Protein AF-0000000082426193 (afdb_homodimer)

Secondary structure (DSSP, 8-state):
--SSS-SSTTS-HHHHS-HHHHHHHHHHHHHHHHHHHT----S--TTTTTTTTSTT--HHHHHHHHHHHHHHHHHTTSEEEEEEETTEEEEEEEEEEEEEEEEETTEEE-GGGGGTS--EEEEEEEEEEEEEEEESSSS-EEEEEHHHHHHHHHHHH-HHHHHHHHHHHHHHHHHS---TTHHHHHHHHHHTT----HHHHHHHTHHHHHHHHHHHH---/--SSS-SSTTS-HHHHS-HHHHHHHHHHHHHHHHHHHT----S--TTTTTHHHHTT--HHHHHHHHHHHHHHHHHTTSEEEEEEETTEEEEEEEEEEEEEEEEETTEEE-GGGGGTS--EEEEEEEEEEEEEEEESSSS-EEEEEHHHHHHHHHHHH-HHHHHHHHHHHHHHHHHS---TTHHHHHHHHHHTT----HHHHHHHTHHHHHHHHHHHH---

Radius of gyration: 24.29 Å; Cα contacts (8 Å, |Δi|>4): 735; chains: 2; bounding box: 47×73×51 Å

pLDDT: mean 84.93, std 9.36, range [45.66, 97.0]

Sequence (440 aa):
MDFKSPPTSDGCPIREMDTLHLILFMLYRRVITCNSFNLSCIDLPLMATTPFLARNCEREDVYRLLRRLRRLSTKLGGEVEIFSHGGITASLRFSFERGSIYVHNGVIVNRSDCSRVDCELVNNVNLAFMYLVIKLSERNEASLNVPDALVWLAKMVGVEGVVGLLSFVHDYVERGEFNDNVRLLVGLISRWGVPITVESLSNALLPARRSLNALRQISYMDFKSPPTSDGCPIREMDTLHLILFMLYRRVITCNSFNLSCIDLPLMATTPFLARNCEREDVYRLLRRLRRLSTKLGGEVEIFSHGGITASLRFSFERGSIYVHNGVIVNRSDCSRVDCELVNNVNLAFMYLVIKLSERNEASLNVPDALVWLAKMVGVEGVVGLLSFVHDYVERGEFNDNVRLLVGLISRWGVPITVESLSNALLPARRSLNALRQISY

Solvent-accessible surface area (backbone atoms only — not comparable to full-atom values): 23312 Å² total; per-residue (Å²): 136,67,41,90,47,62,95,45,94,80,42,24,36,74,77,72,38,39,43,42,44,38,51,50,26,45,47,51,43,36,43,52,49,28,62,74,67,70,46,83,62,50,77,57,44,59,65,25,62,23,39,74,50,40,47,66,42,53,73,66,50,54,51,48,48,54,50,49,50,50,49,49,31,60,73,52,64,43,52,39,48,38,33,46,54,95,72,24,35,30,25,40,32,65,47,76,48,75,39,71,48,34,33,37,97,63,23,48,46,39,76,77,53,42,81,76,42,78,60,45,82,46,71,80,36,86,41,46,38,46,29,38,36,36,32,64,43,94,50,24,37,33,38,30,32,43,64,37,52,47,44,54,44,22,73,74,59,31,61,67,46,46,52,35,46,54,47,31,54,50,38,32,70,75,71,68,40,83,50,84,41,51,58,57,54,40,49,55,47,36,72,72,69,45,91,64,49,79,75,54,42,59,62,19,33,50,54,21,54,60,50,51,50,49,34,45,65,55,54,138,136,66,40,89,47,61,94,44,93,79,47,24,36,74,79,72,38,38,43,44,43,38,50,49,26,41,46,50,42,35,45,52,49,27,61,74,67,70,44,82,60,50,78,57,44,60,66,25,58,29,33,77,47,36,74,49,38,54,73,66,48,54,53,50,48,53,52,50,51,50,51,49,31,58,74,53,65,44,54,38,49,38,34,47,55,96,70,25,35,29,25,42,32,66,45,76,48,74,39,70,46,33,34,38,97,66,22,46,45,40,75,78,52,41,82,77,43,77,59,44,81,46,72,78,37,86,41,46,39,43,29,40,35,35,32,64,45,93,53,24,37,32,38,31,32,42,65,36,52,47,45,54,43,21,74,74,61,31,61,66,47,45,52,36,47,54,46,31,52,50,38,31,68,75,70,68,40,82,50,84,40,48,57,57,53,42,48,55,48,35,72,73,69,43,90,64,47,78,75,54,43,59,64,20,33,50,53,22,54,61,51,51,48,50,33,47,64,56,53,137

Organism: NCBI:txid62609

Foldseek 3Di:
DALCDFPDPQDQNLQRAFQLSPLLNLLLLLLVVCVVVVALSPPAFSCQQPVVNCRNNDPVSVVVSVVLVVVLCVVCVQWQWFFDDPQKTKTKGKDKDFFKFKDDPRGTHDPVCCVVGPIDIDGGDIGMFMWIWMDPHPVDIDIGGVSSVLNVVCVVPNSVLSNLVSVQLVCCQVPVDGDPSLVVVCVVCVVVPDDDDSVVRSVRRVSNNVSSNSSRPSHD/DALCDFPDPLAQNLQRAFQLSPLLNLLLQLLVVCVVVVALSPPAFSCQAPLVNPVNPDPVSVVVSVVLVVVLCVVCVQWQWFFDDPQKTKTKGKDKDFFKFKDDPSGTHDPVCCVVGPIDIDGGDIGMFMWIWIDPHPVDIDIGGPSSVLNVVCVVPNSVLSNLVSVQLVCCQVPVDGDPSLVVVCVVCVVVPDDDDSVVRSVRRVSNNVSSNSSRPSHD

Structure (mmCIF, N/CA/C/O backbone):
data_AF-0000000082426193-model_v1
#
loop_
_entity.id
_entity.type
_entity.pdbx_description
1 polymer 'Uncharacterized protein'
#
loop_
_atom_site.group_PDB
_atom_site.id
_atom_site.type_symbol
_atom_site.label_atom_id
_atom_site.label_alt_id
_atom_site.label_comp_id
_atom_site.label_asym_id
_atom_site.label_entity_id
_atom_site.label_seq_id
_atom_site.pdbx_PDB_ins_code
_atom_site.Cartn_x
_atom_site.Cartn_y
_atom_site.Cartn_z
_atom_site.occupancy
_atom_site.B_iso_or_equiv
_atom_site.auth_seq_id
_atom_site.auth_comp_id
_atom_site.auth_asym_id
_atom_site.auth_atom_id
_atom_site.pdbx_PDB_model_num
ATOM 1 N N . MET A 1 1 ? 11.789 -23.562 -19.75 1 83.38 1 MET A N 1
ATOM 2 C CA . MET A 1 1 ? 10.5 -24.203 -19.547 1 83.38 1 MET A CA 1
ATOM 3 C C . MET A 1 1 ? 9.352 -23.219 -19.703 1 83.38 1 MET A C 1
ATOM 5 O O . MET A 1 1 ? 9.5 -22.031 -19.391 1 83.38 1 MET A O 1
ATOM 9 N N . ASP A 1 2 ? 8.219 -23.734 -20.312 1 86.5 2 ASP A N 1
ATOM 10 C CA . ASP A 1 2 ? 7.027 -22.906 -20.484 1 86.5 2 ASP A CA 1
ATOM 11 C C . ASP A 1 2 ? 6.152 -22.922 -19.234 1 86.5 2 ASP A C 1
ATOM 13 O O . ASP A 1 2 ? 5.797 -24 -18.734 1 86.5 2 ASP A O 1
ATOM 17 N N . PHE A 1 3 ? 5.84 -21.766 -18.703 1 87.75 3 PHE A N 1
ATOM 18 C CA . PHE A 1 3 ? 5.059 -21.734 -17.469 1 87.75 3 PHE A CA 1
ATOM 19 C C . PHE A 1 3 ? 3.566 -21.797 -17.781 1 87.75 3 PHE A C 1
ATOM 21 O O . PHE A 1 3 ? 2.752 -22.016 -16.891 1 87.75 3 PHE A O 1
ATOM 28 N N . LYS A 1 4 ? 3.115 -21.688 -18.969 1 87.44 4 LYS A N 1
ATOM 29 C CA . LYS A 1 4 ? 1.701 -21.656 -19.328 1 87.44 4 LYS A CA 1
ATOM 30 C C . LYS A 1 4 ? 1.123 -23.062 -19.438 1 87.44 4 LYS A C 1
ATOM 32 O O . LYS A 1 4 ? -0.097 -23.234 -19.422 1 87.44 4 LYS A O 1
ATOM 37 N N . SER A 1 5 ? 2.012 -23.906 -19.609 1 83.12 5 SER A N 1
ATOM 38 C CA . SER A 1 5 ? 1.555 -25.281 -19.719 1 83.12 5 SER A CA 1
ATOM 39 C C . SER A 1 5 ? 2.549 -26.25 -19.078 1 83.12 5 SER A C 1
ATOM 41 O O . SER A 1 5 ? 3.764 -26.062 -19.188 1 83.12 5 SER A O 1
ATOM 43 N N . PRO A 1 6 ? 1.896 -27.25 -18.391 1 78.25 6 PRO A N 1
ATOM 44 C CA . PRO A 1 6 ? 2.807 -28.266 -17.875 1 78.25 6 PRO A CA 1
ATOM 45 C C . PRO A 1 6 ? 3.514 -29.047 -18.969 1 78.25 6 PRO A C 1
ATOM 47 O O . PRO A 1 6 ? 3 -29.156 -20.094 1 78.25 6 PRO A O 1
ATOM 50 N N . PRO A 1 7 ? 4.68 -29.609 -18.625 1 77.19 7 PRO A N 1
ATOM 51 C CA . PRO A 1 7 ? 5.453 -30.359 -19.609 1 77.19 7 PRO A CA 1
ATOM 52 C C . PRO A 1 7 ? 4.684 -31.547 -20.188 1 77.19 7 PRO A C 1
ATOM 54 O O . PRO A 1 7 ? 4.828 -31.875 -21.375 1 77.19 7 PRO A O 1
ATOM 57 N N . THR A 1 8 ? 3.986 -32.25 -19.312 1 79 8 THR A N 1
ATOM 58 C CA . THR A 1 8 ? 3.188 -33.375 -19.781 1 79 8 THR A CA 1
ATOM 59 C C . THR A 1 8 ? 1.701 -33.125 -19.547 1 79 8 THR A C 1
ATOM 61 O O . THR A 1 8 ? 1.318 -32.531 -18.531 1 79 8 THR A O 1
ATOM 64 N N . SER A 1 9 ? 0.948 -33.594 -20.531 1 73.88 9 SER A N 1
ATOM 65 C CA . SER A 1 9 ? -0.488 -33.344 -20.484 1 73.88 9 SER A CA 1
ATOM 66 C C . SER A 1 9 ? -1.131 -34.031 -19.297 1 73.88 9 SER A C 1
ATOM 68 O O . SER A 1 9 ? -2.088 -33.531 -18.703 1 73.88 9 SER A O 1
ATOM 70 N N . ASP A 1 10 ? -0.603 -35.125 -18.938 1 73.69 10 ASP A N 1
ATOM 71 C CA . ASP A 1 10 ? -1.227 -35.938 -17.891 1 73.69 10 ASP A CA 1
ATOM 72 C C . ASP A 1 10 ? -0.402 -35.906 -16.609 1 73.69 10 ASP A C 1
ATOM 74 O O . ASP A 1 10 ? -0.659 -36.688 -15.68 1 73.69 10 ASP A O 1
ATOM 78 N N . GLY A 1 11 ? 0.494 -35 -16.609 1 78.88 11 GLY A N 1
ATOM 79 C CA . GLY A 1 11 ? 1.35 -34.969 -15.438 1 78.88 11 GLY A CA 1
ATOM 80 C C . GLY A 1 11 ? 0.95 -33.906 -14.43 1 78.88 11 GLY A C 1
ATOM 81 O O . GLY A 1 11 ? 0.187 -33 -14.758 1 78.88 11 GLY A O 1
ATOM 82 N N . CYS A 1 12 ? 1.382 -34.125 -13.219 1 84.19 12 CYS A N 1
ATOM 83 C CA . CYS A 1 12 ? 1.18 -33.156 -12.148 1 84.19 12 CYS A CA 1
ATOM 84 C C . CYS A 1 12 ? 2.207 -32.031 -12.242 1 84.19 12 CYS A C 1
ATOM 86 O O . CYS A 1 12 ? 3.406 -32.281 -12.094 1 84.19 12 CYS A O 1
ATOM 88 N N . PRO A 1 13 ? 1.768 -30.797 -12.406 1 85.12 13 PRO A N 1
ATOM 89 C CA . PRO A 1 13 ? 2.707 -29.672 -12.516 1 85.12 13 PRO A CA 1
ATOM 90 C C . PRO A 1 13 ? 3.619 -29.547 -11.297 1 85.12 13 PRO A C 1
ATOM 92 O O . PRO A 1 13 ? 4.762 -29.094 -11.422 1 85.12 13 PRO A O 1
ATOM 95 N N . ILE A 1 14 ? 3.145 -29.938 -10.172 1 85.19 14 ILE A N 1
ATOM 96 C CA . ILE A 1 14 ? 3.928 -29.812 -8.945 1 85.19 14 ILE A CA 1
ATOM 97 C C . ILE A 1 14 ? 5.168 -30.703 -9.039 1 85.19 14 ILE A C 1
ATOM 99 O O . ILE A 1 14 ? 6.23 -30.359 -8.523 1 85.19 14 ILE A O 1
ATOM 103 N N . ARG A 1 15 ? 5.027 -31.797 -9.719 1 84.88 15 ARG A N 1
ATOM 104 C CA . ARG A 1 15 ? 6.121 -32.75 -9.852 1 84.88 15 ARG A CA 1
ATOM 105 C C . ARG A 1 15 ? 7.039 -32.375 -11.008 1 84.88 15 ARG A C 1
ATOM 107 O O . ARG A 1 15 ? 8.25 -32.594 -10.945 1 84.88 15 ARG A O 1
ATOM 114 N N . GLU A 1 16 ? 6.449 -31.812 -11.945 1 85.69 16 GLU A N 1
ATOM 115 C CA . GLU A 1 16 ? 7.168 -31.688 -13.211 1 85.69 16 GLU A CA 1
ATOM 116 C C . GLU A 1 16 ? 7.875 -30.328 -13.312 1 85.69 16 GLU A C 1
ATOM 118 O O . GLU A 1 16 ? 8.875 -30.203 -14.023 1 85.69 16 GLU A O 1
ATOM 123 N N . MET A 1 17 ? 7.371 -29.359 -12.602 1 86.5 17 MET A N 1
ATOM 124 C CA . MET A 1 17 ? 7.898 -28.016 -12.781 1 86.5 17 MET A CA 1
ATOM 125 C C . MET A 1 17 ? 8.797 -27.609 -11.617 1 86.5 17 MET A C 1
ATOM 127 O O . MET A 1 17 ? 8.555 -28.031 -10.477 1 86.5 17 MET A O 1
ATOM 131 N N . ASP A 1 18 ? 9.82 -26.875 -11.992 1 87.19 18 ASP A N 1
ATOM 132 C CA . ASP A 1 18 ? 10.57 -26.281 -10.898 1 87.19 18 ASP A CA 1
ATOM 133 C C . ASP A 1 18 ? 9.75 -25.219 -10.172 1 87.19 18 ASP A C 1
ATOM 135 O O . ASP A 1 18 ? 8.656 -24.859 -10.625 1 87.19 18 ASP A O 1
ATOM 139 N N . THR A 1 19 ? 10.234 -24.734 -9.125 1 86.25 19 THR A N 1
ATOM 140 C CA . THR A 1 19 ? 9.438 -23.922 -8.219 1 86.25 19 THR A CA 1
ATOM 141 C C . THR A 1 19 ? 9.047 -22.594 -8.891 1 86.25 19 THR A C 1
ATOM 143 O O . THR A 1 19 ? 7.895 -22.156 -8.781 1 86.25 19 THR A O 1
ATOM 146 N N . LEU A 1 20 ? 9.938 -21.953 -9.562 1 88.81 20 LEU A N 1
ATOM 147 C CA . LEU A 1 20 ? 9.633 -20.672 -10.203 1 88.81 20 LEU A CA 1
ATOM 148 C C . LEU A 1 20 ? 8.547 -20.844 -11.258 1 88.81 20 LEU A C 1
ATOM 150 O O . LEU A 1 20 ? 7.555 -20.109 -11.25 1 88.81 20 LEU A O 1
ATOM 154 N N . HIS A 1 21 ? 8.758 -21.781 -12.102 1 89.44 21 HIS A N 1
ATOM 155 C CA . HIS A 1 21 ? 7.797 -22.016 -13.172 1 89.44 21 HIS A CA 1
ATOM 156 C C . HIS A 1 21 ? 6.441 -22.438 -12.609 1 89.44 21 HIS A C 1
ATOM 158 O O . HIS A 1 21 ? 5.398 -22.062 -13.156 1 89.44 21 HIS A O 1
ATOM 164 N N . LEU A 1 22 ? 6.512 -23.203 -11.617 1 88.94 22 LEU A N 1
ATOM 165 C CA . LEU A 1 22 ? 5.27 -23.609 -10.977 1 88.94 22 LEU A CA 1
ATOM 166 C C . LEU A 1 22 ? 4.516 -22.406 -10.43 1 88.94 22 LEU A C 1
ATOM 168 O O . LEU A 1 22 ? 3.301 -22.297 -10.594 1 88.94 22 LEU A O 1
ATOM 172 N N . ILE A 1 23 ? 5.227 -21.516 -9.781 1 89.62 23 ILE A N 1
ATOM 173 C CA . ILE A 1 23 ? 4.609 -20.312 -9.234 1 89.62 23 ILE A CA 1
ATOM 174 C C . ILE A 1 23 ? 4.023 -19.469 -10.375 1 89.62 23 ILE A C 1
ATOM 176 O O . ILE A 1 23 ? 2.881 -19.031 -10.297 1 89.62 23 ILE A O 1
ATOM 180 N N . LEU A 1 24 ? 4.793 -19.281 -11.391 1 92.12 24 LEU A N 1
ATOM 181 C CA . LEU A 1 24 ? 4.316 -18.531 -12.539 1 92.12 24 LEU A CA 1
ATOM 182 C C . LEU A 1 24 ? 3.076 -19.188 -13.141 1 92.12 24 LEU A C 1
ATOM 184 O O . LEU A 1 24 ? 2.137 -18.484 -13.539 1 92.12 24 LEU A O 1
ATOM 188 N N . PHE A 1 25 ? 3.107 -20.469 -13.203 1 90.56 25 PHE A N 1
ATOM 189 C CA . PHE A 1 25 ? 1.972 -21.234 -13.711 1 90.56 25 PHE A CA 1
ATOM 190 C C . PHE A 1 25 ? 0.73 -20.984 -12.867 1 90.56 25 PHE A C 1
ATOM 192 O O . PHE A 1 25 ? -0.354 -20.734 -13.398 1 90.56 25 PHE A O 1
ATOM 199 N N . MET A 1 26 ? 0.909 -21.062 -11.602 1 89.19 26 MET A N 1
ATOM 200 C CA . MET A 1 26 ? -0.208 -20.844 -10.688 1 89.19 26 MET A CA 1
ATOM 201 C C . MET A 1 26 ? -0.773 -19.438 -10.852 1 89.19 26 MET A C 1
ATOM 203 O O . MET A 1 26 ? -1.991 -19.25 -10.867 1 89.19 26 MET A O 1
ATOM 207 N N . LEU A 1 27 ? 0.101 -18.469 -10.969 1 92.75 27 LEU A N 1
ATOM 208 C CA . LEU A 1 27 ? -0.316 -17.078 -11.125 1 92.75 27 LEU A CA 1
ATOM 209 C C . LEU A 1 27 ? -1.033 -16.875 -12.453 1 92.75 27 LEU A C 1
ATOM 211 O O . LEU A 1 27 ? -2.072 -16.203 -12.5 1 92.75 27 LEU A O 1
ATOM 215 N N . TYR A 1 28 ? -0.511 -17.453 -13.445 1 91.19 28 TYR A N 1
ATOM 216 C CA . TYR A 1 28 ? -1.111 -17.391 -14.773 1 91.19 28 TYR A CA 1
ATOM 217 C C . TYR A 1 28 ? -2.523 -17.953 -14.758 1 91.19 28 TYR A C 1
ATOM 219 O O . TYR A 1 28 ? -3.463 -17.312 -15.234 1 91.19 28 TYR A O 1
ATOM 227 N N . ARG A 1 29 ? -2.641 -19.031 -14.203 1 86.75 29 ARG A N 1
ATOM 228 C CA . ARG A 1 29 ? -3.939 -19.688 -14.164 1 86.75 29 ARG A CA 1
ATOM 229 C C . ARG A 1 29 ? -4.938 -18.891 -13.328 1 86.75 29 ARG A C 1
ATOM 231 O O . ARG A 1 29 ? -6.121 -18.828 -13.664 1 86.75 29 ARG A O 1
ATOM 238 N N . ARG A 1 30 ? -4.441 -18.359 -12.258 1 87.69 30 ARG A N 1
ATOM 239 C CA . ARG A 1 30 ? -5.301 -17.531 -11.422 1 87.69 30 ARG A CA 1
ATOM 240 C C . ARG A 1 30 ? -5.914 -16.375 -12.227 1 87.69 30 ARG A C 1
ATOM 242 O O . ARG A 1 30 ? -7.129 -16.172 -12.188 1 87.69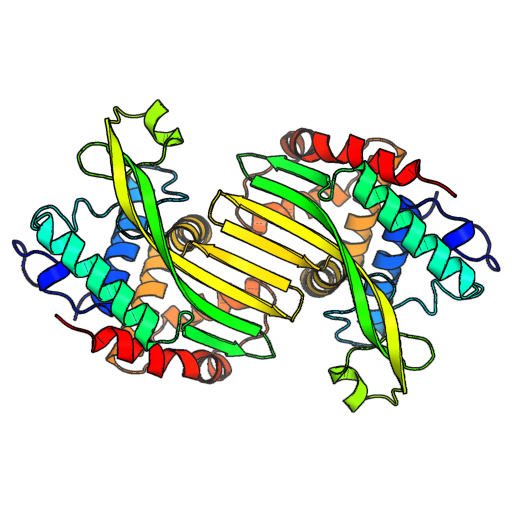 30 ARG A O 1
ATOM 249 N N . VAL A 1 31 ? -5.105 -15.711 -12.898 1 88.44 31 VAL A N 1
ATOM 250 C CA . VAL A 1 31 ? -5.543 -14.531 -13.641 1 88.44 31 VAL A CA 1
ATOM 251 C C . VAL A 1 31 ? -6.527 -14.945 -14.734 1 88.44 31 VAL A C 1
ATOM 253 O O . VAL A 1 31 ? -7.57 -14.312 -14.906 1 88.44 31 VAL A O 1
ATOM 256 N N . ILE A 1 32 ? -6.242 -16.047 -15.383 1 86 32 ILE A N 1
ATOM 257 C CA . ILE A 1 32 ? -7.086 -16.5 -16.484 1 86 32 ILE A CA 1
ATOM 258 C C . ILE A 1 32 ? -8.438 -16.953 -15.938 1 86 32 ILE A C 1
ATOM 260 O O . ILE A 1 32 ? -9.484 -16.562 -16.453 1 86 32 ILE A O 1
ATOM 264 N N . THR A 1 33 ? -8.406 -17.719 -14.945 1 82.25 33 THR A N 1
ATOM 265 C CA . THR A 1 33 ? -9.617 -18.312 -14.391 1 82.25 33 THR A CA 1
ATOM 266 C C . THR A 1 33 ? -10.5 -17.234 -13.773 1 82.25 33 THR A C 1
ATOM 268 O O . THR A 1 33 ? -11.711 -17.203 -14 1 82.25 33 THR A O 1
ATOM 271 N N . CYS A 1 34 ? -9.922 -16.422 -12.969 1 81.5 34 CYS A N 1
ATOM 272 C CA . CYS A 1 34 ? -10.703 -15.383 -12.305 1 81.5 34 CYS A CA 1
ATOM 273 C C . CYS A 1 34 ? -11.352 -14.453 -13.328 1 81.5 34 CYS A C 1
ATOM 275 O O . CYS A 1 34 ? -12.484 -14.023 -13.148 1 81.5 34 CYS A O 1
ATOM 277 N N . ASN A 1 35 ? -10.602 -14.164 -14.281 1 79.81 35 ASN A N 1
ATOM 278 C CA . ASN A 1 35 ? -11.141 -13.305 -15.336 1 79.81 35 ASN A CA 1
ATOM 279 C C . ASN A 1 35 ? -12.25 -14 -16.109 1 79.81 35 ASN A C 1
ATOM 281 O O . ASN A 1 35 ? -13.25 -13.367 -16.469 1 79.81 35 ASN A O 1
ATOM 285 N N . SER A 1 36 ? -12.117 -15.242 -16.406 1 76.94 36 SER A N 1
ATOM 286 C CA . SER A 1 36 ? -13.078 -15.992 -17.219 1 76.94 36 SER A CA 1
ATOM 287 C C . SER A 1 36 ? -14.391 -16.188 -16.469 1 76.94 36 SER A C 1
ATOM 289 O O . SER A 1 36 ? -15.469 -16.141 -17.078 1 76.94 36 SER A O 1
ATOM 291 N N . PHE A 1 37 ? -14.328 -16.375 -15.172 1 72.38 37 PHE A N 1
ATOM 292 C CA . PHE A 1 37 ? -15.523 -16.688 -14.398 1 72.38 37 PHE A CA 1
ATOM 293 C C . PHE A 1 37 ? -16.062 -15.422 -13.727 1 72.38 37 PHE A C 1
ATOM 295 O O . PHE A 1 37 ? -17.078 -15.469 -13.031 1 72.38 37 PHE A O 1
ATOM 302 N N . ASN A 1 38 ? -15.422 -14.352 -13.945 1 72.38 38 ASN A N 1
ATOM 303 C CA . ASN A 1 38 ? -15.797 -13.086 -13.336 1 72.38 38 ASN A CA 1
ATOM 304 C C . ASN A 1 38 ? -15.875 -13.195 -11.812 1 72.38 38 ASN A C 1
ATOM 306 O O . ASN A 1 38 ? -16.844 -12.734 -11.203 1 72.38 38 ASN A O 1
ATOM 310 N N . LEU A 1 39 ? -15.008 -14.039 -11.297 1 72.94 39 LEU A N 1
ATOM 311 C CA . LEU A 1 39 ? -14.906 -14.203 -9.852 1 72.94 39 LEU A CA 1
ATOM 312 C C . LEU A 1 39 ? -13.992 -13.141 -9.25 1 72.94 39 LEU A C 1
ATOM 314 O O . LEU A 1 39 ? -13.164 -12.555 -9.953 1 72.94 39 LEU A O 1
ATOM 318 N N . SER A 1 40 ? -14.141 -12.805 -8.031 1 76.25 40 SER A N 1
ATOM 319 C CA . SER A 1 40 ? -13.266 -11.836 -7.379 1 76.25 40 SER A CA 1
ATOM 320 C C . SER A 1 40 ? -11.867 -12.414 -7.172 1 76.25 40 SER A C 1
ATOM 322 O O . SER A 1 40 ? -10.875 -11.781 -7.531 1 76.25 40 SER A O 1
ATOM 324 N N . CYS A 1 41 ? -11.789 -13.641 -6.754 1 80 41 CYS A N 1
ATOM 325 C CA . CYS A 1 41 ? -10.555 -14.391 -6.555 1 80 41 CYS A CA 1
ATOM 326 C C . CYS A 1 41 ? -9.609 -13.656 -5.609 1 80 41 CYS A C 1
ATOM 328 O O . CYS A 1 41 ? -8.398 -13.664 -5.805 1 80 41 CYS A O 1
ATOM 330 N N . ILE A 1 42 ? -10.117 -12.945 -4.684 1 85.62 42 ILE A N 1
ATOM 331 C CA . ILE A 1 42 ? -9.297 -12.125 -3.791 1 85.62 42 ILE A CA 1
ATOM 332 C C . ILE A 1 42 ? -9.117 -12.852 -2.457 1 85.62 42 ILE A C 1
ATOM 334 O O . ILE A 1 42 ? -9.969 -13.648 -2.057 1 85.62 42 ILE A O 1
ATOM 338 N N . ASP A 1 43 ? -8.047 -12.68 -1.877 1 89.38 43 ASP A N 1
ATOM 339 C CA . ASP A 1 43 ? -7.707 -13.156 -0.54 1 89.38 43 ASP A CA 1
ATOM 340 C C . ASP A 1 43 ? -7.617 -14.688 -0.509 1 89.38 43 ASP A C 1
ATOM 342 O O . ASP A 1 43 ? -7.965 -15.312 0.495 1 89.38 43 ASP A O 1
ATOM 346 N N . LEU A 1 44 ? -7.324 -15.211 -1.606 1 90.25 44 LEU A N 1
ATOM 347 C CA . LEU A 1 44 ? -7.18 -16.656 -1.699 1 90.25 44 LEU A CA 1
ATOM 348 C C . LEU A 1 44 ? -5.711 -17.062 -1.648 1 90.25 44 LEU A C 1
ATOM 350 O O . LEU A 1 44 ? -4.832 -16.281 -2 1 90.25 44 LEU A O 1
ATOM 354 N N . PRO A 1 45 ? -5.496 -18.234 -1.167 1 91 45 PRO A N 1
ATOM 355 C CA . PRO A 1 45 ? -4.109 -18.703 -1.119 1 91 45 PRO A CA 1
ATOM 356 C C . PRO A 1 45 ? -3.496 -18.875 -2.506 1 91 45 PRO A C 1
ATOM 358 O O . PRO A 1 45 ? -4.211 -18.828 -3.512 1 91 45 PRO A O 1
ATOM 361 N N . LEU A 1 46 ? -2.254 -19.062 -2.443 1 89.62 46 LEU A N 1
ATOM 362 C CA . LEU A 1 46 ? -1.474 -19.172 -3.672 1 89.62 46 LEU A CA 1
ATOM 363 C C . LEU A 1 46 ? -2.016 -20.266 -4.578 1 89.62 46 LEU A C 1
ATOM 365 O O . LEU A 1 46 ? -2.176 -20.062 -5.781 1 89.62 46 LEU A O 1
ATOM 369 N N . MET A 1 47 ? -2.477 -21.375 -4.004 1 79.75 47 MET A N 1
ATOM 370 C CA . MET A 1 47 ? -2.889 -22.547 -4.773 1 79.75 47 MET A CA 1
ATOM 371 C C . MET A 1 47 ? -4.391 -22.531 -5.031 1 79.75 47 MET A C 1
ATOM 373 O O . MET A 1 47 ? -4.969 -23.531 -5.457 1 79.75 47 MET A O 1
ATOM 377 N N . ALA A 1 48 ? -5.109 -21.531 -4.723 1 71.81 48 ALA A N 1
ATOM 378 C CA . ALA A 1 48 ? -6.57 -21.516 -4.762 1 71.81 48 ALA A CA 1
ATOM 379 C C . ALA A 1 48 ? -7.09 -21.953 -6.133 1 71.81 48 ALA A C 1
ATOM 381 O O . ALA A 1 48 ? -8.133 -22.594 -6.23 1 71.81 48 ALA A O 1
ATOM 382 N N . THR A 1 49 ? -6.707 -21.422 -7.242 1 56 49 THR A N 1
ATOM 383 C CA . THR A 1 49 ? -7.324 -21.766 -8.516 1 56 49 THR A CA 1
ATOM 384 C C . THR A 1 49 ? -6.664 -23 -9.125 1 56 49 THR A C 1
ATOM 386 O O . THR A 1 49 ? -6.34 -23.016 -10.312 1 56 49 THR A O 1
ATOM 389 N N . THR A 1 50 ? -6.465 -24 -8.188 1 53.88 50 THR A N 1
ATOM 390 C CA . THR A 1 50 ? -5.625 -25.172 -8.375 1 53.88 50 THR A CA 1
ATOM 391 C C . THR A 1 50 ? -6.379 -26.25 -9.156 1 53.88 50 THR A C 1
ATOM 393 O O . THR A 1 50 ? -5.844 -27.344 -9.398 1 53.88 50 THR A O 1
ATOM 396 N N . PRO A 1 51 ? -7.754 -26.359 -9.156 1 50.56 51 PRO A N 1
ATOM 397 C CA . PRO A 1 51 ? -8.086 -27.594 -9.867 1 50.56 51 PRO A CA 1
ATOM 398 C C . PRO A 1 51 ? -7.129 -27.891 -11.016 1 50.56 51 PRO A C 1
ATOM 400 O O . PRO A 1 51 ? -6.836 -29.062 -11.305 1 50.56 51 PRO A O 1
ATOM 403 N N . PHE A 1 52 ? -6.719 -26.828 -11.648 1 50.34 52 PHE A N 1
ATOM 404 C CA . PHE A 1 52 ? -5.941 -27.062 -12.859 1 50.34 52 PHE A CA 1
ATOM 405 C C . PHE A 1 52 ? -4.496 -27.406 -12.516 1 50.34 52 PHE A C 1
ATOM 407 O O . PHE A 1 52 ? -3.779 -27.984 -13.328 1 50.34 52 PHE A O 1
ATOM 414 N N . LEU A 1 53 ? -4.105 -26.828 -11.375 1 53.16 53 LEU A N 1
ATOM 415 C CA . LEU A 1 53 ? -2.787 -27.25 -10.914 1 53.16 53 LEU A CA 1
ATOM 416 C C . LEU A 1 53 ? -2.812 -28.703 -10.453 1 53.16 53 LEU A C 1
ATOM 418 O O . LEU A 1 53 ? -1.833 -29.438 -10.633 1 53.16 53 LEU A O 1
ATOM 422 N N . ALA A 1 54 ? -4.086 -28.969 -9.961 1 55.56 54 ALA A N 1
ATOM 423 C CA . ALA A 1 54 ? -4.137 -30.25 -9.258 1 55.56 54 ALA A CA 1
ATOM 424 C C . ALA A 1 54 ? -4.742 -31.344 -10.133 1 55.56 54 ALA A C 1
ATOM 426 O O . ALA A 1 54 ? -4.914 -32.469 -9.695 1 55.56 54 ALA A O 1
ATOM 427 N N . ARG A 1 55 ? -4.898 -30.812 -11.422 1 60.56 55 ARG A N 1
ATOM 428 C CA . ARG A 1 55 ? -5.363 -31.953 -12.203 1 60.56 55 ARG A CA 1
ATOM 429 C C . ARG A 1 55 ? -4.246 -32.969 -12.383 1 60.56 55 ARG A C 1
ATOM 431 O O . ARG A 1 55 ? -3.135 -32.625 -12.781 1 60.56 55 ARG A O 1
ATOM 438 N N . ASN A 1 56 ? -4.438 -34.031 -11.703 1 73.31 56 ASN A N 1
ATOM 439 C CA . ASN A 1 56 ? -3.545 -35.188 -11.766 1 73.31 56 ASN A CA 1
ATOM 440 C C . ASN A 1 56 ? -2.537 -35.188 -10.617 1 73.31 56 ASN A C 1
ATOM 442 O O . ASN A 1 56 ? -1.471 -35.781 -10.719 1 73.31 56 ASN A O 1
ATOM 446 N N . CYS A 1 57 ? -2.834 -34.219 -9.734 1 78.5 57 CYS A N 1
ATOM 447 C CA . CYS A 1 57 ? -1.983 -34.219 -8.547 1 78.5 57 CYS A CA 1
ATOM 448 C C . CYS A 1 57 ? -2.678 -34.875 -7.371 1 78.5 57 CYS A C 1
ATOM 450 O O . CYS A 1 57 ? -3.9 -34.812 -7.238 1 78.5 57 CYS A O 1
ATOM 452 N N . GLU A 1 58 ? -1.892 -35.562 -6.617 1 78.69 58 GLU A N 1
ATOM 453 C CA . GLU A 1 58 ? -2.393 -36.156 -5.391 1 78.69 58 GLU A CA 1
ATOM 454 C C . GLU A 1 58 ? -2.195 -35.25 -4.191 1 78.69 58 GLU A C 1
ATOM 456 O O . GLU A 1 58 ? -1.503 -34.219 -4.289 1 78.69 58 GLU A O 1
ATOM 461 N N . ARG A 1 59 ? -2.865 -35.562 -3.174 1 77.12 59 ARG A N 1
ATOM 462 C CA . ARG A 1 59 ? -2.75 -34.812 -1.931 1 77.12 59 ARG A CA 1
ATOM 463 C C . ARG A 1 59 ? -1.296 -34.719 -1.48 1 77.12 59 ARG A C 1
ATOM 465 O O . ARG A 1 59 ? -0.861 -33.688 -0.985 1 77.12 59 ARG A O 1
ATOM 472 N N . GLU A 1 60 ? -0.626 -35.719 -1.676 1 83.75 60 GLU A N 1
ATOM 473 C CA . GLU A 1 60 ? 0.774 -35.75 -1.264 1 83.75 60 GLU A CA 1
ATOM 474 C C . GLU A 1 60 ? 1.606 -34.75 -2.051 1 83.75 60 GLU A C 1
ATOM 476 O O . GLU A 1 60 ? 2.582 -34.219 -1.532 1 83.75 60 GLU A O 1
ATOM 481 N N . ASP A 1 61 ? 1.26 -34.531 -3.271 1 83.62 61 ASP A N 1
ATOM 482 C CA . ASP A 1 61 ? 1.965 -33.562 -4.09 1 83.62 61 ASP A CA 1
ATOM 483 C C . ASP A 1 61 ? 1.813 -32.156 -3.516 1 83.62 61 ASP A C 1
ATOM 485 O O . ASP A 1 61 ? 2.771 -31.375 -3.502 1 83.62 61 ASP A O 1
ATOM 489 N N . VAL A 1 62 ? 0.618 -31.875 -3.031 1 81.12 62 VAL A N 1
ATOM 490 C CA . VAL A 1 62 ? 0.357 -30.562 -2.436 1 81.12 62 VAL A CA 1
ATOM 491 C C . VAL A 1 62 ? 1.198 -30.391 -1.173 1 81.12 62 VAL A C 1
ATOM 493 O O . VAL A 1 62 ? 1.791 -29.328 -0.953 1 81.12 62 VAL A O 1
ATOM 496 N N . TYR A 1 63 ? 1.278 -31.438 -0.468 1 84.25 63 TYR A N 1
ATOM 497 C CA . TYR A 1 63 ? 2.096 -31.391 0.74 1 84.25 63 TYR A CA 1
ATOM 498 C C . TYR A 1 63 ? 3.564 -31.172 0.397 1 84.25 63 TYR A C 1
ATOM 500 O O . TYR A 1 63 ? 4.266 -30.422 1.081 1 84.25 63 TYR A O 1
ATOM 508 N N . ARG A 1 64 ? 3.932 -31.828 -0.576 1 84.44 64 ARG A N 1
ATOM 509 C CA . ARG A 1 64 ? 5.312 -31.656 -1.018 1 84.44 64 ARG A CA 1
ATOM 510 C C . ARG A 1 64 ? 5.578 -30.219 -1.463 1 84.44 64 ARG A C 1
ATOM 512 O O . ARG A 1 64 ? 6.652 -29.672 -1.211 1 84.44 64 ARG A O 1
ATOM 519 N N . LEU A 1 65 ? 4.648 -29.688 -2.146 1 86.38 65 LEU A N 1
ATOM 520 C CA . LEU A 1 65 ? 4.789 -28.312 -2.582 1 86.38 65 LEU A CA 1
ATOM 521 C C . LEU A 1 65 ? 4.922 -27.375 -1.384 1 86.38 65 LEU A C 1
ATOM 523 O O . LEU A 1 65 ? 5.793 -26.5 -1.365 1 86.38 65 LEU A O 1
ATOM 527 N N . LEU A 1 66 ? 4.066 -27.562 -0.376 1 88.38 66 LEU A N 1
ATOM 528 C CA . LEU A 1 66 ? 4.113 -26.703 0.808 1 88.38 66 LEU A CA 1
ATOM 529 C C . LEU A 1 66 ? 5.453 -26.844 1.522 1 88.38 66 LEU A C 1
ATOM 531 O O . LEU A 1 66 ? 6.023 -25.844 1.974 1 88.38 66 LEU A O 1
ATOM 535 N N . ARG A 1 67 ? 5.902 -28.016 1.546 1 87.25 67 ARG A N 1
ATOM 536 C CA . ARG A 1 67 ? 7.211 -28.234 2.15 1 87.25 67 ARG A CA 1
ATOM 537 C C . ARG A 1 67 ? 8.312 -27.562 1.345 1 87.25 67 ARG A C 1
ATOM 539 O O . ARG A 1 67 ? 9.227 -26.953 1.916 1 87.25 67 ARG A O 1
ATOM 546 N N . ARG A 1 68 ? 8.195 -27.703 0.116 1 87.12 68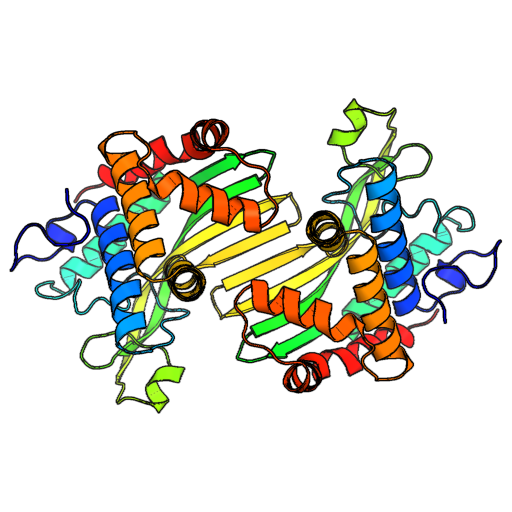 ARG A N 1
ATOM 547 C CA . ARG A 1 68 ? 9.141 -27.062 -0.791 1 87.12 68 ARG A CA 1
ATOM 548 C C . ARG A 1 68 ? 9.148 -25.547 -0.592 1 87.12 68 ARG A C 1
ATOM 550 O O . ARG A 1 68 ? 10.211 -24.938 -0.5 1 87.12 68 ARG A O 1
ATOM 557 N N . LEU A 1 69 ? 8.055 -24.969 -0.503 1 87.69 69 LEU A N 1
ATOM 558 C CA . LEU A 1 69 ? 7.934 -23.516 -0.332 1 87.69 69 LEU A CA 1
ATOM 559 C C . LEU A 1 69 ? 8.453 -23.094 1.034 1 87.69 69 LEU A C 1
ATOM 561 O O . LEU A 1 69 ? 9.109 -22.047 1.154 1 87.69 69 LEU A O 1
ATOM 565 N N . ARG A 1 70 ? 8.211 -23.859 2.002 1 88.56 70 ARG A N 1
ATOM 566 C CA . ARG A 1 70 ? 8.711 -23.562 3.342 1 88.56 70 ARG A CA 1
ATOM 567 C C . ARG A 1 70 ? 10.234 -23.609 3.383 1 88.56 70 ARG A C 1
ATOM 569 O O . ARG A 1 70 ? 10.859 -22.734 3.996 1 88.56 70 ARG A O 1
ATOM 576 N N . ARG A 1 71 ? 10.742 -24.547 2.758 1 86.81 71 ARG A N 1
ATOM 577 C CA . ARG A 1 71 ? 12.195 -24.656 2.699 1 86.81 71 ARG A CA 1
ATOM 578 C C . ARG A 1 71 ? 12.812 -23.469 1.968 1 86.81 71 ARG A C 1
ATOM 580 O O . ARG A 1 71 ? 13.828 -22.938 2.402 1 86.81 71 ARG A O 1
ATOM 587 N N . LEU A 1 72 ? 12.211 -23.188 0.95 1 83.94 72 LEU A N 1
ATOM 588 C CA . LEU A 1 72 ? 12.68 -22.047 0.168 1 83.94 72 LEU A CA 1
ATOM 589 C C . LEU A 1 72 ? 12.625 -20.766 0.989 1 83.94 72 LEU A C 1
ATOM 591 O O . LEU A 1 72 ? 13.57 -19.984 0.975 1 83.94 72 LEU A O 1
ATOM 595 N N . SER A 1 73 ? 11.484 -20.578 1.669 1 85.62 73 SER A N 1
ATOM 596 C CA . SER A 1 73 ? 11.32 -19.406 2.51 1 85.62 73 SER A CA 1
ATOM 597 C C . SER A 1 73 ? 12.391 -19.328 3.59 1 85.62 73 SER A C 1
ATOM 599 O O . SER A 1 73 ? 12.961 -18.266 3.842 1 85.62 73 SER A O 1
ATOM 601 N N . THR A 1 74 ? 12.641 -20.406 4.117 1 84.94 74 THR A N 1
ATOM 602 C CA . THR A 1 74 ? 13.648 -20.469 5.172 1 84.94 74 THR A CA 1
ATOM 603 C C . THR A 1 74 ? 15.039 -20.203 4.602 1 84.94 74 THR A C 1
ATOM 605 O O . THR A 1 74 ? 15.812 -19.438 5.176 1 84.94 74 THR A O 1
ATOM 608 N N . LYS A 1 75 ? 15.336 -20.797 3.545 1 82.25 75 LYS A N 1
ATOM 609 C CA . LYS A 1 75 ? 16.641 -20.656 2.922 1 82.25 75 LYS A CA 1
ATOM 610 C C . LYS A 1 75 ? 16.891 -19.219 2.477 1 82.25 75 LYS A C 1
ATOM 612 O O . LYS A 1 75 ? 18.031 -18.734 2.52 1 82.25 75 LYS A O 1
ATOM 617 N N . LEU A 1 76 ? 15.891 -18.625 2.047 1 79.62 76 LEU A N 1
ATOM 618 C CA . LEU A 1 76 ? 16.031 -17.281 1.496 1 79.62 76 LEU A CA 1
ATOM 619 C C . LEU A 1 76 ? 15.844 -16.219 2.58 1 79.62 76 LEU A C 1
ATOM 621 O O . LEU A 1 76 ? 15.859 -15.023 2.293 1 79.62 76 LEU A O 1
ATOM 625 N N . GLY A 1 77 ? 15.641 -16.594 3.814 1 77.94 77 GLY A N 1
ATOM 626 C CA . GLY A 1 77 ? 15.578 -15.656 4.922 1 77.94 77 GLY A CA 1
ATOM 627 C C . GLY A 1 77 ? 14.211 -15.008 5.078 1 77.94 77 GLY A C 1
ATOM 628 O O . GLY A 1 77 ? 14.102 -13.891 5.594 1 77.94 77 GLY A O 1
ATOM 629 N N . GLY A 1 78 ? 13.195 -15.609 4.586 1 80.5 78 GLY A N 1
ATOM 630 C CA . GLY A 1 78 ? 11.828 -15.156 4.809 1 80.5 78 GLY A CA 1
ATOM 631 C C . GLY A 1 78 ? 11.367 -14.141 3.781 1 80.5 78 GLY A C 1
ATOM 632 O O . GLY A 1 78 ? 10.273 -14.266 3.227 1 80.5 78 GLY A O 1
ATOM 633 N N . GLU A 1 79 ? 12.188 -13.086 3.584 1 84.31 79 GLU A N 1
ATOM 634 C CA . GLU A 1 79 ? 11.867 -12.07 2.582 1 84.31 79 GLU A CA 1
ATOM 635 C C . GLU A 1 79 ? 12.93 -12.023 1.487 1 84.31 79 GLU A C 1
ATOM 637 O O . GLU A 1 79 ? 14.125 -11.906 1.778 1 84.31 79 GLU A O 1
ATOM 642 N N . VAL A 1 80 ? 12.438 -12.164 0.264 1 85.12 80 VAL A N 1
ATOM 643 C CA . VAL A 1 80 ? 13.32 -12.18 -0.896 1 85.12 80 VAL A CA 1
ATOM 644 C C . VAL A 1 80 ? 13.219 -10.844 -1.642 1 85.12 80 VAL A C 1
ATOM 646 O O . VAL A 1 80 ? 12.227 -10.586 -2.32 1 85.12 80 VAL A O 1
ATOM 649 N N . GLU A 1 81 ? 14.281 -10.109 -1.523 1 89.06 81 GLU A N 1
ATOM 650 C CA . GLU A 1 81 ? 14.266 -8.82 -2.203 1 89.06 81 GLU A CA 1
ATOM 651 C C . GLU A 1 81 ? 14.297 -8.992 -3.719 1 89.06 81 GLU A C 1
ATOM 653 O O . GLU A 1 81 ? 15.102 -9.773 -4.242 1 89.06 81 GLU A O 1
ATOM 658 N N . ILE A 1 82 ? 13.422 -8.297 -4.41 1 90.38 82 ILE A N 1
ATOM 659 C CA . ILE A 1 82 ? 13.352 -8.477 -5.855 1 90.38 82 ILE A CA 1
ATOM 660 C C . ILE A 1 82 ? 13.531 -7.129 -6.551 1 90.38 82 ILE A C 1
ATOM 662 O O . ILE A 1 82 ? 13.695 -7.07 -7.773 1 90.38 82 ILE A O 1
ATOM 666 N N . PHE A 1 83 ? 13.469 -6.062 -5.84 1 92.44 83 PHE A N 1
ATOM 667 C CA . PHE A 1 83 ? 13.539 -4.73 -6.426 1 92.44 83 PHE A CA 1
ATOM 668 C C . PHE A 1 83 ? 14.148 -3.738 -5.441 1 92.44 83 PHE A C 1
ATOM 670 O O . PHE A 1 83 ? 13.859 -3.785 -4.242 1 92.44 83 PHE A O 1
ATOM 677 N N . SER A 1 84 ? 15.078 -2.951 -5.906 1 92.75 84 SER A N 1
ATOM 678 C CA . SER A 1 84 ? 15.648 -1.853 -5.133 1 92.75 84 SER A CA 1
ATOM 679 C C . SER A 1 84 ? 16.016 -0.679 -6.035 1 92.75 84 SER A C 1
ATOM 681 O O . SER A 1 84 ? 16.844 -0.82 -6.941 1 92.75 84 SER A O 1
ATOM 683 N N . HIS A 1 85 ? 15.383 0.416 -5.824 1 91.88 85 HIS A N 1
ATOM 684 C CA . HIS A 1 85 ? 15.656 1.605 -6.621 1 91.88 85 HIS A CA 1
ATOM 685 C C . HIS A 1 85 ? 15.305 2.875 -5.855 1 91.88 85 HIS A C 1
ATOM 687 O O . HIS A 1 85 ? 14.156 3.057 -5.445 1 91.88 85 HIS A O 1
ATOM 693 N N . GLY A 1 86 ? 16.25 3.783 -5.699 1 84.06 86 GLY A N 1
ATOM 694 C CA . GLY A 1 86 ? 15.992 5.082 -5.098 1 84.06 86 GLY A CA 1
ATOM 695 C C . GLY A 1 86 ? 15.43 4.98 -3.691 1 84.06 86 GLY A C 1
ATOM 696 O O . GLY A 1 86 ? 14.523 5.738 -3.322 1 84.06 86 GLY A O 1
ATOM 697 N N . GLY A 1 87 ? 15.781 3.998 -2.977 1 86.19 87 GLY A N 1
ATOM 698 C CA . GLY A 1 87 ? 15.312 3.844 -1.61 1 86.19 87 GLY A CA 1
ATOM 699 C C . GLY A 1 87 ? 14.062 2.99 -1.504 1 86.19 87 GLY A C 1
ATOM 700 O O . GLY A 1 87 ? 13.664 2.596 -0.406 1 86.19 87 GLY A O 1
ATOM 701 N N . ILE A 1 88 ? 13.469 2.75 -2.637 1 91.31 88 ILE A N 1
ATOM 702 C CA . ILE A 1 88 ? 12.289 1.893 -2.674 1 91.31 88 ILE A CA 1
ATOM 703 C C . ILE A 1 88 ? 12.719 0.436 -2.834 1 91.31 88 ILE A C 1
ATOM 705 O O . ILE A 1 88 ? 13.586 0.123 -3.646 1 91.31 88 ILE A O 1
ATOM 709 N N . THR A 1 89 ? 12.133 -0.401 -2.039 1 93.94 89 THR A N 1
ATOM 710 C CA . THR A 1 89 ? 12.438 -1.822 -2.156 1 93.94 89 THR A CA 1
ATOM 711 C C . THR A 1 89 ? 11.156 -2.646 -2.248 1 93.94 89 THR A C 1
ATOM 713 O O . THR A 1 89 ? 10.109 -2.227 -1.76 1 93.94 89 THR A O 1
ATOM 716 N N . ALA A 1 90 ? 11.227 -3.723 -2.916 1 93.69 90 ALA A N 1
ATOM 717 C CA . ALA A 1 90 ? 10.156 -4.711 -2.98 1 93.69 90 ALA A CA 1
ATOM 718 C C . ALA A 1 90 ? 10.695 -6.121 -2.732 1 93.69 90 ALA A C 1
ATOM 720 O O . ALA A 1 90 ? 11.773 -6.473 -3.207 1 93.69 90 ALA A O 1
ATOM 721 N N . SER A 1 91 ? 9.984 -6.832 -1.939 1 93.5 91 SER A N 1
ATOM 722 C CA . SER A 1 91 ? 10.398 -8.195 -1.604 1 93.5 91 SER A CA 1
ATOM 723 C C . SER A 1 91 ? 9.211 -9.156 -1.652 1 93.5 91 SER A C 1
ATOM 725 O O . SER A 1 91 ? 8.062 -8.734 -1.54 1 93.5 91 SER A O 1
ATOM 727 N N . LEU A 1 92 ? 9.5 -10.375 -1.838 1 92.44 92 LEU A N 1
ATOM 728 C CA . LEU A 1 92 ? 8.523 -11.453 -1.739 1 92.44 92 LEU A CA 1
ATOM 729 C C . LEU A 1 92 ? 8.617 -12.156 -0.388 1 92.44 92 LEU A C 1
ATOM 731 O O . LEU A 1 92 ? 9.719 -12.453 0.087 1 92.44 92 LEU A O 1
ATOM 735 N N . ARG A 1 93 ? 7.484 -12.336 0.2 1 93.5 93 ARG A N 1
ATOM 736 C CA . ARG A 1 93 ? 7.402 -13.031 1.481 1 93.5 93 ARG A CA 1
ATOM 737 C C . ARG A 1 93 ? 6.359 -14.141 1.439 1 93.5 93 ARG A C 1
ATOM 739 O O . ARG A 1 93 ? 5.227 -13.922 1.003 1 93.5 93 ARG A O 1
ATOM 746 N N . PHE A 1 94 ? 6.746 -15.328 1.833 1 91.12 94 PHE A N 1
ATOM 747 C CA . PHE A 1 94 ? 5.805 -16.438 1.953 1 91.12 94 PHE A CA 1
ATOM 748 C C . PHE A 1 94 ? 5.258 -16.531 3.371 1 91.12 94 PHE A C 1
ATOM 750 O O . PHE A 1 94 ? 5.977 -16.281 4.34 1 91.12 94 PHE A O 1
ATOM 757 N N . SER A 1 95 ? 4.078 -16.812 3.473 1 93.25 95 SER A N 1
ATOM 758 C CA . SER A 1 95 ? 3.412 -17.047 4.75 1 93.25 95 SER A CA 1
ATOM 759 C C . SER A 1 95 ? 2.607 -18.344 4.715 1 93.25 95 SER A C 1
ATOM 761 O O . SER A 1 95 ? 2.023 -18.688 3.688 1 93.25 95 SER A O 1
ATOM 763 N N . PHE A 1 96 ? 2.666 -19.031 5.848 1 91.69 96 PHE A N 1
ATOM 764 C CA . PHE A 1 96 ? 1.976 -20.312 5.961 1 91.69 96 PHE A CA 1
ATOM 765 C C . PHE A 1 96 ? 1.025 -20.297 7.152 1 91.69 96 PHE A C 1
ATOM 767 O O . PHE A 1 96 ? 1.375 -19.828 8.234 1 91.69 96 PHE A O 1
ATOM 774 N N . GLU A 1 97 ? -0.147 -20.797 6.918 1 92 97 GLU A N 1
ATOM 775 C CA . GLU A 1 97 ? -1.129 -20.844 7.996 1 92 97 GLU A CA 1
ATOM 776 C C . GLU A 1 97 ? -2.109 -22 7.793 1 92 97 GLU A C 1
ATOM 778 O O . GLU A 1 97 ? -2.121 -22.625 6.734 1 92 97 GLU A O 1
ATOM 783 N N . ARG A 1 98 ? -2.828 -22.281 8.836 1 91.44 98 ARG A N 1
ATOM 784 C CA . ARG A 1 98 ? -3.953 -23.203 8.766 1 91.44 98 ARG A CA 1
ATOM 785 C C . ARG A 1 98 ? -5.281 -22.453 8.789 1 91.44 98 ARG A C 1
ATOM 787 O O . ARG A 1 98 ? -5.41 -21.422 9.453 1 91.44 98 ARG A O 1
ATOM 794 N N . GLY A 1 99 ? -6.172 -22.922 7.891 1 89.88 99 GLY A N 1
ATOM 795 C CA . GLY A 1 99 ? -7.469 -22.266 7.855 1 89.88 99 GLY A CA 1
ATOM 796 C C . GLY A 1 99 ? -8.508 -23.047 7.078 1 89.88 99 GLY A C 1
ATOM 797 O O . GLY A 1 99 ? -8.359 -24.25 6.867 1 89.88 99 GLY A O 1
ATOM 798 N N . SER A 1 100 ? -9.609 -22.328 6.887 1 89.44 100 SER A N 1
ATOM 799 C CA . SER A 1 100 ? -10.719 -22.922 6.145 1 89.44 100 SER A CA 1
ATOM 800 C C . SER A 1 100 ? -10.812 -22.344 4.734 1 89.44 100 SER A C 1
ATOM 802 O O . SER A 1 100 ? -10.469 -21.188 4.512 1 89.44 100 SER A O 1
ATOM 804 N N . ILE A 1 101 ? -11.258 -23.25 3.816 1 86.88 101 ILE A N 1
ATOM 805 C CA . ILE A 1 101 ? -11.438 -22.781 2.443 1 86.88 101 ILE A CA 1
ATOM 806 C C . ILE A 1 101 ? -12.812 -23.219 1.931 1 86.88 101 ILE A C 1
ATOM 808 O O . ILE A 1 101 ? -13.43 -24.141 2.475 1 86.88 101 ILE A O 1
ATOM 812 N N . TYR A 1 102 ? -13.25 -22.484 0.998 1 86.81 102 TYR A N 1
ATOM 813 C CA . TYR A 1 102 ? -14.453 -22.844 0.25 1 86.81 102 TYR A CA 1
ATOM 814 C C . TYR A 1 102 ? -14.094 -23.375 -1.129 1 86.81 102 TYR A C 1
ATOM 816 O O . TYR A 1 102 ? -13.219 -22.844 -1.806 1 86.81 102 TYR A O 1
ATOM 824 N N . VAL A 1 103 ? -14.758 -24.469 -1.504 1 82.69 103 VAL A N 1
ATOM 825 C CA . VAL A 1 103 ? -14.406 -25.125 -2.764 1 82.69 103 VAL A CA 1
ATOM 826 C C . VAL A 1 103 ? -15.664 -25.297 -3.617 1 82.69 103 VAL A C 1
ATOM 828 O O . VAL A 1 103 ? -16.719 -25.672 -3.105 1 82.69 103 VAL A O 1
ATOM 831 N N . HIS A 1 104 ? -15.562 -24.859 -4.852 1 78.62 104 HIS A N 1
ATOM 832 C CA . HIS A 1 104 ? -16.578 -25.125 -5.863 1 78.62 104 HIS A CA 1
ATOM 833 C C . HIS A 1 104 ? -15.977 -25.844 -7.062 1 78.62 104 HIS A C 1
ATOM 835 O O . HIS A 1 104 ? -15.086 -25.328 -7.738 1 78.62 104 HIS A O 1
ATOM 841 N N . ASN A 1 105 ? -16.5 -27 -7.355 1 75.31 105 ASN A N 1
ATOM 842 C CA . ASN A 1 105 ? -16.047 -27.781 -8.492 1 75.31 105 ASN A CA 1
ATOM 843 C C . ASN A 1 105 ? -14.523 -27.906 -8.523 1 75.31 105 ASN A C 1
ATOM 845 O O . ASN A 1 105 ? -13.898 -27.688 -9.562 1 75.31 105 ASN A O 1
ATOM 849 N N . GLY A 1 106 ? -13.945 -28.031 -7.348 1 71.19 106 GLY A N 1
ATOM 850 C CA . GLY A 1 106 ? -12.516 -28.281 -7.254 1 71.19 106 GLY A CA 1
ATOM 851 C C . GLY A 1 106 ? -11.688 -27.016 -7.219 1 71.19 106 GLY A C 1
ATOM 852 O O . GLY A 1 106 ? -10.461 -27.078 -7.105 1 71.19 106 GLY A O 1
ATOM 853 N N . VAL A 1 107 ? -12.352 -25.844 -7.277 1 72.12 107 VAL A N 1
ATOM 854 C CA . VAL A 1 107 ? -11.648 -24.562 -7.246 1 72.12 107 VAL A CA 1
ATOM 855 C C . VAL A 1 107 ? -11.914 -23.859 -5.918 1 72.12 107 VAL A C 1
ATOM 857 O O . VAL A 1 107 ? -13.047 -23.828 -5.434 1 72.12 107 VAL A O 1
ATOM 860 N N . ILE A 1 108 ? -10.852 -23.391 -5.375 1 78.88 108 ILE A N 1
ATOM 861 C CA . ILE A 1 108 ? -11.039 -22.609 -4.156 1 78.88 108 ILE A CA 1
ATOM 862 C C . ILE A 1 108 ? -11.672 -21.266 -4.496 1 78.88 108 ILE A C 1
ATOM 864 O O . ILE A 1 108 ? -11.219 -20.562 -5.41 1 78.88 108 ILE A O 1
ATOM 868 N N . VAL A 1 109 ? -12.695 -20.938 -3.791 1 78.69 109 VAL A N 1
ATOM 869 C CA . VAL A 1 109 ? -13.398 -19.688 -4.051 1 78.69 109 VAL A CA 1
ATOM 870 C C . VAL A 1 109 ? -13.516 -18.891 -2.758 1 78.69 109 VAL A C 1
ATOM 872 O O . VAL A 1 109 ? -13.312 -19.422 -1.665 1 78.69 109 VAL A O 1
ATOM 875 N N . ASN A 1 110 ? -13.734 -17.625 -2.975 1 81.44 110 ASN A N 1
ATOM 876 C CA . ASN A 1 110 ? -13.93 -16.781 -1.802 1 81.44 110 ASN A CA 1
ATOM 877 C C . ASN A 1 110 ? -15.328 -16.953 -1.22 1 81.44 110 ASN A C 1
ATOM 879 O O . ASN A 1 110 ? -16.25 -17.375 -1.918 1 81.44 110 ASN A O 1
ATOM 883 N N . ARG A 1 111 ? -15.469 -16.578 0.01 1 80.94 111 ARG A N 1
ATOM 884 C CA . ARG A 1 111 ? -16.75 -16.719 0.696 1 80.94 111 ARG A CA 1
ATOM 885 C C . ARG A 1 111 ? -17.844 -15.922 -0.018 1 80.94 111 ARG A C 1
ATOM 887 O O . ARG A 1 111 ? -18.984 -16.375 -0.1 1 80.94 111 ARG A O 1
ATOM 894 N N . SER A 1 112 ? -17.422 -14.766 -0.489 1 77.25 112 SER A N 1
ATOM 895 C CA . SER A 1 112 ? -18.406 -13.922 -1.156 1 77.25 112 SER A CA 1
ATOM 896 C C . SER A 1 112 ? -18.906 -14.562 -2.443 1 77.25 112 SER A C 1
ATOM 898 O O . SER A 1 112 ? -20.047 -14.352 -2.848 1 77.25 112 SER A O 1
ATOM 900 N N . ASP A 1 113 ? -18.109 -15.328 -3.057 1 77 113 ASP A N 1
ATOM 901 C CA . ASP A 1 113 ? -18.484 -16 -4.297 1 77 113 ASP A CA 1
ATOM 902 C C . ASP A 1 113 ? -19.438 -17.156 -4.031 1 77 113 ASP A C 1
ATOM 904 O O . ASP A 1 113 ? -20.156 -17.609 -4.93 1 77 113 ASP A O 1
ATOM 908 N N . CYS A 1 114 ? -19.422 -17.547 -2.82 1 82.38 114 CYS A N 1
ATOM 909 C CA . CYS A 1 114 ? -20.266 -18.672 -2.451 1 82.38 114 CYS A CA 1
ATOM 910 C C . CYS A 1 114 ? -21.75 -18.281 -2.461 1 82.38 114 CYS A C 1
ATOM 912 O O . CYS A 1 114 ? -22.625 -19.141 -2.432 1 82.38 114 CYS A O 1
ATOM 914 N N . SER A 1 115 ? -21.984 -17.016 -2.42 1 79.38 115 SER A N 1
ATOM 915 C CA . SER A 1 115 ? -23.359 -16.562 -2.564 1 79.38 115 SER A CA 1
ATOM 916 C C . SER A 1 115 ? -23.875 -16.766 -3.99 1 79.38 115 SER A C 1
ATOM 918 O O . SER A 1 115 ? -25.078 -16.781 -4.23 1 79.38 115 SER A O 1
ATOM 920 N N . ARG A 1 116 ? -22.922 -17.062 -4.871 1 77.5 116 ARG A N 1
ATOM 921 C CA . ARG A 1 116 ? -23.266 -17.172 -6.289 1 77.5 116 ARG A CA 1
ATOM 922 C C . ARG A 1 116 ? -23.188 -18.609 -6.766 1 77.5 116 ARG A C 1
ATOM 924 O O . ARG A 1 116 ? -23.797 -18.969 -7.77 1 77.5 116 ARG A O 1
ATOM 931 N N . VAL A 1 117 ? -22.422 -19.391 -6.191 1 75.31 117 VAL A N 1
ATOM 932 C CA . VAL A 1 117 ? -22.219 -20.781 -6.598 1 75.31 117 VAL A CA 1
ATOM 933 C C . VAL A 1 117 ? -22.297 -21.688 -5.379 1 75.31 117 VAL A C 1
ATOM 935 O O . VAL A 1 117 ? -22.156 -21.234 -4.242 1 75.31 117 VAL A O 1
ATOM 938 N N . ASP A 1 118 ? -22.562 -22.953 -5.656 1 84.62 118 ASP A N 1
ATOM 939 C CA . ASP A 1 118 ? -22.547 -23.938 -4.578 1 84.62 118 ASP A CA 1
ATOM 940 C C . ASP A 1 118 ? -21.141 -24.188 -4.074 1 84.62 118 ASP A C 1
ATOM 942 O O . ASP A 1 118 ? -20.234 -24.453 -4.863 1 84.62 118 ASP A O 1
ATOM 946 N N . CYS A 1 119 ? -21.016 -23.953 -2.816 1 86.56 119 CYS A N 1
ATOM 947 C CA . CYS A 1 119 ? -19.672 -24.109 -2.25 1 86.56 119 CYS A CA 1
ATOM 948 C C . CYS A 1 119 ? -19.688 -25.125 -1.115 1 86.56 119 CYS A C 1
ATOM 950 O O . CYS A 1 119 ? -20.703 -25.328 -0.468 1 86.56 119 CYS A O 1
ATOM 952 N N . GLU A 1 120 ? -18.578 -25.859 -0.98 1 89.06 120 GLU A N 1
ATOM 953 C CA . GLU A 1 120 ? -18.297 -26.75 0.145 1 89.06 120 GLU A CA 1
ATOM 954 C C . GLU A 1 120 ? -17.203 -26.188 1.047 1 89.06 120 GLU A C 1
ATOM 956 O O . GLU A 1 120 ? -16.188 -25.688 0.56 1 89.06 120 GLU A O 1
ATOM 961 N N . LEU A 1 121 ? -17.406 -26.234 2.32 1 90.69 121 LEU A N 1
ATOM 962 C CA . LEU A 1 121 ? -16.422 -25.766 3.285 1 90.69 121 LEU A CA 1
ATOM 963 C C . LEU A 1 121 ? -15.469 -26.875 3.691 1 90.69 121 LEU A C 1
ATOM 965 O O . LEU A 1 121 ? -15.906 -27.984 4.043 1 90.69 121 LEU A O 1
ATOM 969 N N . VAL A 1 122 ? -14.234 -26.688 3.523 1 86.88 122 VAL A N 1
ATOM 970 C CA . VAL A 1 122 ? -13.195 -27.609 3.973 1 86.88 122 VAL A CA 1
ATOM 971 C C . VAL A 1 122 ? -12.367 -26.953 5.074 1 86.88 122 VAL A C 1
ATOM 973 O O . VAL A 1 122 ? -11.766 -25.891 4.863 1 86.88 122 VAL A O 1
ATOM 976 N N . ASN A 1 123 ? -12.242 -27.594 6.203 1 90.56 123 ASN A N 1
ATOM 977 C CA . ASN A 1 123 ? -11.578 -27 7.359 1 90.56 123 ASN A CA 1
ATOM 978 C C . ASN A 1 123 ? -10.188 -27.594 7.57 1 90.56 123 ASN A C 1
ATOM 980 O O . ASN A 1 123 ? -9.875 -28.672 7.039 1 90.56 123 ASN A O 1
ATOM 984 N N . ASN A 1 124 ? -9.391 -26.828 8.258 1 90.38 124 ASN A N 1
ATOM 985 C CA . ASN A 1 124 ? -8.094 -27.281 8.75 1 90.38 124 ASN A CA 1
ATOM 986 C C . ASN A 1 124 ? -7.156 -27.656 7.605 1 90.38 124 ASN A C 1
ATOM 988 O O . ASN A 1 124 ? -6.57 -28.75 7.609 1 90.38 124 ASN A O 1
ATOM 992 N N . VAL A 1 125 ? -7.102 -26.781 6.652 1 87.06 125 VAL A N 1
ATOM 993 C CA . VAL A 1 125 ? -6.219 -26.984 5.508 1 87.06 125 VAL A CA 1
ATOM 994 C C . VAL A 1 125 ? -4.969 -26.125 5.66 1 87.06 125 VAL A C 1
ATOM 996 O O . VAL A 1 125 ? -5.023 -25.031 6.215 1 87.06 125 VAL A O 1
ATOM 999 N N . ASN A 1 126 ? -3.82 -26.719 5.223 1 88.75 126 ASN A N 1
ATOM 1000 C CA . ASN A 1 126 ? -2.592 -25.938 5.145 1 88.75 126 ASN A CA 1
ATOM 1001 C C . ASN A 1 126 ? -2.607 -24.984 3.951 1 88.75 126 ASN A C 1
ATOM 1003 O O . ASN A 1 126 ? -2.812 -25.422 2.814 1 88.75 126 ASN A O 1
ATOM 1007 N N . LEU A 1 127 ? -2.391 -23.703 4.258 1 90.38 127 LEU A N 1
ATOM 1008 C CA . LEU A 1 127 ? -2.457 -22.672 3.225 1 90.38 127 LEU A CA 1
ATOM 1009 C C . LEU A 1 127 ? -1.121 -21.953 3.088 1 90.38 127 LEU A C 1
ATOM 1011 O O . LEU A 1 127 ? -0.405 -21.766 4.074 1 90.38 127 LEU A O 1
ATOM 1015 N N . ALA A 1 128 ? -0.833 -21.594 1.856 1 92 128 ALA A N 1
ATOM 1016 C CA . ALA A 1 128 ? 0.347 -20.797 1.566 1 92 128 ALA A CA 1
ATOM 1017 C C . ALA A 1 128 ? -0.033 -19.516 0.809 1 92 128 ALA A C 1
ATOM 1019 O O . ALA A 1 128 ? -0.844 -19.562 -0.12 1 92 128 ALA A O 1
ATOM 1020 N N . PHE A 1 129 ? 0.562 -18.469 1.296 1 93.25 129 PHE A N 1
ATOM 1021 C CA . PHE A 1 129 ? 0.384 -17.172 0.637 1 93.25 129 PHE A CA 1
ATOM 1022 C C . PHE A 1 129 ? 1.728 -16.594 0.214 1 93.25 129 PHE A C 1
ATOM 1024 O O . PHE A 1 129 ? 2.766 -16.938 0.783 1 93.25 129 PHE A O 1
ATOM 1031 N N . MET A 1 130 ? 1.7 -15.867 -0.808 1 93.44 130 MET A N 1
ATOM 1032 C CA . MET A 1 130 ? 2.861 -15.109 -1.268 1 93.44 130 MET A CA 1
ATOM 1033 C C . MET A 1 130 ? 2.547 -13.617 -1.341 1 93.44 130 MET A C 1
ATOM 1035 O O . MET A 1 130 ? 1.64 -13.211 -2.066 1 93.44 130 MET A O 1
ATOM 1039 N N . TYR A 1 131 ? 3.365 -12.867 -0.6 1 95.88 131 TYR A N 1
ATOM 1040 C CA . TYR A 1 131 ? 3.113 -11.43 -0.526 1 95.88 131 TYR A CA 1
ATOM 1041 C C . TYR A 1 131 ? 4.211 -10.648 -1.235 1 95.88 131 TYR A C 1
ATOM 1043 O O . TYR A 1 131 ? 5.387 -11 -1.157 1 95.88 131 TYR A O 1
ATOM 1051 N N . LEU A 1 132 ? 3.758 -9.625 -1.896 1 96.25 132 LEU A N 1
ATOM 1052 C CA . LEU A 1 132 ? 4.652 -8.562 -2.34 1 96.25 132 LEU A CA 1
ATOM 1053 C C . LEU A 1 132 ? 4.703 -7.438 -1.316 1 96.25 132 LEU A C 1
ATOM 1055 O O . LEU A 1 132 ? 3.705 -6.75 -1.092 1 96.25 132 LEU A O 1
ATOM 1059 N N . VAL A 1 133 ? 5.816 -7.301 -0.713 1 96.38 133 VAL A N 1
ATOM 1060 C CA . VAL A 1 133 ? 6.008 -6.234 0.267 1 96.38 133 VAL A CA 1
ATOM 1061 C C . VAL A 1 133 ? 6.781 -5.082 -0.367 1 96.38 133 VAL A C 1
ATOM 1063 O O . VAL A 1 133 ? 7.93 -5.25 -0.779 1 96.38 133 VAL A O 1
ATOM 1066 N N . ILE A 1 134 ? 6.18 -3.988 -0.446 1 95.12 134 ILE A N 1
ATOM 1067 C CA . ILE A 1 134 ? 6.789 -2.801 -1.029 1 95.12 134 ILE A CA 1
ATOM 1068 C C . ILE A 1 134 ? 7.086 -1.781 0.068 1 95.12 134 ILE A C 1
ATOM 1070 O O . ILE A 1 134 ? 6.176 -1.319 0.759 1 95.12 134 ILE A O 1
ATOM 1074 N N . LYS A 1 135 ? 8.289 -1.5 0.174 1 94.94 135 LYS A N 1
ATOM 1075 C CA . LYS A 1 135 ? 8.711 -0.442 1.084 1 94.94 135 LYS A CA 1
ATOM 1076 C C . LYS A 1 135 ? 9.109 0.818 0.317 1 94.94 135 LYS A C 1
ATOM 1078 O O . LYS A 1 135 ? 10.164 0.863 -0.313 1 94.94 135 LYS A O 1
ATOM 1083 N N . LEU A 1 136 ? 8.266 1.741 0.348 1 90.75 136 LEU A N 1
ATOM 1084 C CA . LEU A 1 136 ? 8.516 2.996 -0.35 1 90.75 136 LEU A CA 1
ATOM 1085 C C . LEU A 1 136 ? 9.5 3.863 0.432 1 90.75 136 LEU A C 1
ATOM 1087 O O . LEU A 1 136 ? 10.25 4.648 -0.156 1 90.75 136 LEU A O 1
ATOM 1091 N N . SER A 1 137 ? 9.453 3.781 1.749 1 89.5 137 SER A N 1
ATOM 1092 C CA . SER A 1 137 ? 10.375 4.398 2.701 1 89.5 137 SER A CA 1
ATOM 1093 C C . SER A 1 137 ? 10.25 3.76 4.082 1 89.5 137 SER A C 1
ATOM 1095 O O . SER A 1 137 ? 9.625 2.709 4.23 1 89.5 137 SER A O 1
ATOM 1097 N N . GLU A 1 138 ? 10.82 4.328 5.02 1 88.56 138 GLU A N 1
ATOM 1098 C CA . GLU A 1 138 ? 10.789 3.76 6.363 1 88.56 138 GLU A CA 1
ATOM 1099 C C . GLU A 1 138 ? 9.375 3.779 6.938 1 88.56 138 GLU A C 1
ATOM 1101 O O . GLU A 1 138 ? 9.008 2.896 7.715 1 88.56 138 GLU A O 1
ATOM 1106 N N . ARG A 1 139 ? 8.609 4.648 6.504 1 92.69 139 ARG A N 1
ATOM 1107 C CA . ARG A 1 139 ? 7.305 4.84 7.129 1 92.69 139 ARG A CA 1
ATOM 1108 C C . ARG A 1 139 ? 6.18 4.574 6.133 1 92.69 139 ARG A C 1
ATOM 1110 O O . ARG A 1 139 ? 5.008 4.828 6.43 1 92.69 139 ARG A O 1
ATOM 1117 N N . ASN A 1 140 ? 6.473 4.203 5.02 1 93.5 140 ASN A N 1
ATOM 1118 C CA . ASN A 1 140 ? 5.523 3.953 3.939 1 93.5 140 ASN A CA 1
ATOM 1119 C C . ASN A 1 140 ? 5.699 2.559 3.346 1 93.5 140 ASN A C 1
ATOM 1121 O O . ASN A 1 140 ? 6.738 2.264 2.748 1 93.5 140 ASN A O 1
ATOM 1125 N N . GLU A 1 141 ? 4.695 1.744 3.475 1 96.31 141 GLU A N 1
ATOM 1126 C CA . GLU A 1 141 ? 4.82 0.365 3.012 1 96.31 141 GLU A CA 1
ATOM 1127 C C . GLU A 1 141 ? 3.475 -0.189 2.557 1 96.31 141 GLU A C 1
ATOM 1129 O O . GLU A 1 141 ? 2.424 0.33 2.938 1 96.31 141 GLU A O 1
ATOM 1134 N N . ALA A 1 142 ? 3.559 -1.157 1.728 1 95.25 142 ALA A N 1
ATOM 1135 C CA . ALA A 1 142 ? 2.398 -1.919 1.273 1 95.25 142 ALA A CA 1
ATOM 1136 C C . ALA A 1 142 ? 2.701 -3.414 1.242 1 95.25 142 ALA A C 1
ATOM 1138 O O . ALA A 1 142 ? 3.818 -3.82 0.913 1 95.25 142 ALA A O 1
ATOM 1139 N N . SER A 1 143 ? 1.78 -4.156 1.634 1 97 143 SER A N 1
ATOM 1140 C CA . SER A 1 143 ? 1.828 -5.613 1.55 1 97 143 SER A CA 1
ATOM 1141 C C . SER A 1 143 ? 0.635 -6.16 0.774 1 97 143 SER A C 1
ATOM 1143 O O . SER A 1 143 ? -0.511 -6.027 1.21 1 97 143 SER A O 1
ATOM 1145 N N . LEU A 1 144 ? 0.928 -6.82 -0.314 1 96.5 144 LEU A N 1
ATOM 1146 C CA . LEU A 1 144 ? -0.123 -7.289 -1.212 1 96.5 144 LEU A CA 1
ATOM 1147 C C . LEU A 1 144 ? 0.008 -8.789 -1.469 1 96.5 144 LEU A C 1
ATOM 1149 O O . LEU A 1 144 ? 1.111 -9.289 -1.697 1 96.5 144 LEU A O 1
ATOM 1153 N N . ASN A 1 145 ? -1.091 -9.453 -1.384 1 96.5 145 ASN A N 1
ATOM 1154 C CA . ASN A 1 145 ? -1.118 -10.812 -1.897 1 96.5 145 ASN A CA 1
ATOM 1155 C C . ASN A 1 145 ? -0.859 -10.852 -3.4 1 96.5 145 ASN A C 1
ATOM 1157 O O . ASN A 1 145 ? -1.639 -10.305 -4.184 1 96.5 145 ASN A O 1
ATOM 1161 N N . VAL A 1 146 ? 0.154 -11.539 -3.785 1 95.5 146 VAL A N 1
ATOM 1162 C CA . VAL A 1 146 ? 0.653 -11.445 -5.152 1 95.5 146 VAL A CA 1
ATOM 1163 C C . VAL A 1 146 ? -0.442 -11.852 -6.133 1 95.5 146 VAL A C 1
ATOM 1165 O O . VAL A 1 146 ? -0.718 -11.141 -7.102 1 95.5 146 VAL A O 1
ATOM 1168 N N . PRO A 1 147 ? -1.104 -12.984 -5.895 1 93.44 147 PRO A N 1
ATOM 1169 C CA . PRO A 1 147 ? -2.166 -13.328 -6.84 1 93.44 147 PRO A CA 1
ATOM 1170 C C . PRO A 1 147 ? -3.238 -12.242 -6.945 1 93.44 147 PRO A C 1
ATOM 1172 O O . PRO A 1 147 ? -3.742 -11.969 -8.039 1 93.44 147 PRO A O 1
ATOM 1175 N N . ASP A 1 148 ? -3.598 -11.648 -5.852 1 92.19 148 ASP A N 1
ATOM 1176 C CA . ASP A 1 148 ? -4.594 -10.578 -5.852 1 92.19 148 ASP A CA 1
ATOM 1177 C C . ASP A 1 148 ? -4.121 -9.391 -6.68 1 92.19 148 ASP A C 1
ATOM 1179 O O . ASP A 1 148 ? -4.887 -8.828 -7.465 1 92.19 148 ASP A O 1
ATOM 1183 N N . ALA A 1 149 ? -2.891 -9.031 -6.395 1 92.75 149 ALA A N 1
ATOM 1184 C CA . ALA A 1 149 ? -2.307 -7.906 -7.129 1 92.75 149 ALA A CA 1
ATOM 1185 C C . ALA A 1 149 ? -2.395 -8.133 -8.633 1 92.75 149 ALA A C 1
ATOM 1187 O O . ALA A 1 149 ? -2.68 -7.199 -9.391 1 92.75 149 ALA A O 1
ATOM 1188 N N . LEU A 1 150 ? -2.186 -9.312 -9.031 1 93 150 LEU A N 1
ATOM 1189 C CA . LEU A 1 150 ? -2.223 -9.625 -10.453 1 93 150 LEU A CA 1
ATOM 1190 C C . LEU A 1 150 ? -3.65 -9.562 -10.984 1 93 150 LEU A C 1
ATOM 1192 O O . LEU A 1 150 ? -3.877 -9.117 -12.117 1 93 150 LEU A O 1
ATOM 1196 N N . VAL A 1 151 ? -4.578 -10.031 -10.195 1 88.62 151 VAL A N 1
ATOM 1197 C CA . VAL A 1 151 ? -5.977 -9.961 -10.594 1 88.62 151 VAL A CA 1
ATOM 1198 C C . VAL A 1 151 ? -6.398 -8.5 -10.742 1 88.62 151 VAL A C 1
ATOM 1200 O O . VAL A 1 151 ? -7.062 -8.133 -11.711 1 88.62 151 VAL A O 1
ATOM 1203 N N . TRP A 1 152 ? -5.965 -7.668 -9.789 1 87.31 152 TRP A N 1
ATOM 1204 C CA . TRP A 1 152 ? -6.25 -6.238 -9.859 1 87.31 152 TRP A CA 1
ATOM 1205 C C . TRP A 1 152 ? -5.59 -5.613 -11.078 1 87.31 152 TRP A C 1
ATOM 1207 O O . TRP A 1 152 ? -6.207 -4.809 -11.781 1 87.31 152 TRP A O 1
ATOM 1217 N N . LEU A 1 153 ? -4.398 -5.996 -11.305 1 89.75 153 LEU A N 1
ATOM 1218 C CA . LEU A 1 153 ? -3.658 -5.465 -12.445 1 89.75 153 LEU A CA 1
ATOM 1219 C C . LEU A 1 153 ? -4.332 -5.848 -13.758 1 89.75 153 LEU A C 1
ATOM 1221 O O . LEU A 1 153 ? -4.344 -5.062 -14.711 1 89.75 153 LEU A O 1
ATOM 1225 N N . ALA A 1 154 ? -4.855 -6.996 -13.812 1 89.62 154 ALA A N 1
ATOM 1226 C CA . ALA A 1 154 ? -5.523 -7.461 -15.023 1 89.62 154 ALA A CA 1
ATOM 1227 C C . ALA A 1 154 ? -6.73 -6.586 -15.352 1 89.62 154 ALA A C 1
ATOM 1229 O O . ALA A 1 154 ? -7.062 -6.387 -16.531 1 89.62 154 ALA A O 1
ATOM 1230 N N . LYS A 1 155 ? -7.32 -6.129 -14.344 1 82.06 155 LYS A N 1
ATOM 1231 C CA . LYS A 1 155 ? -8.445 -5.219 -14.562 1 82.06 155 LYS A CA 1
ATOM 1232 C C . LYS A 1 155 ? -7.973 -3.879 -15.117 1 82.06 155 LYS A C 1
ATOM 1234 O O . LYS A 1 155 ? -8.711 -3.199 -15.828 1 82.06 155 LYS A O 1
ATOM 1239 N N . MET A 1 156 ? -6.785 -3.518 -14.812 1 82.06 156 MET A N 1
ATOM 1240 C CA . MET A 1 156 ? -6.25 -2.213 -15.195 1 82.06 156 MET A CA 1
ATOM 1241 C C . MET A 1 156 ? -5.613 -2.268 -16.578 1 82.06 156 MET A C 1
ATOM 1243 O O . MET A 1 156 ? -5.801 -1.36 -17.391 1 82.06 156 MET A O 1
ATOM 1247 N N . VAL A 1 157 ? -4.852 -3.305 -16.828 1 88.5 157 VAL A N 1
ATOM 1248 C CA . VAL A 1 157 ? -4.055 -3.312 -18.047 1 88.5 157 VAL A CA 1
ATOM 1249 C C . VAL A 1 157 ? -4.484 -4.48 -18.938 1 88.5 157 VAL A C 1
ATOM 1251 O O . VAL A 1 157 ? -3.908 -4.699 -20.016 1 88.5 157 VAL A O 1
ATOM 1254 N N . GLY A 1 158 ? -5.453 -5.262 -18.5 1 88.5 158 GLY A N 1
ATOM 1255 C CA . GLY A 1 158 ? -5.914 -6.418 -19.25 1 88.5 158 GLY A CA 1
ATOM 1256 C C . GLY A 1 158 ? -5.152 -7.688 -18.922 1 88.5 158 GLY A C 1
ATOM 1257 O O . GLY A 1 158 ? -4.039 -7.629 -18.391 1 88.5 158 GLY A O 1
ATOM 1258 N N . VAL A 1 159 ? -5.742 -8.781 -19.281 1 93.12 159 VAL A N 1
ATOM 1259 C CA . VAL A 1 159 ? -5.156 -10.102 -19.031 1 93.12 159 VAL A CA 1
ATOM 1260 C C . VAL A 1 159 ? -3.861 -10.242 -19.828 1 93.12 159 VAL A C 1
ATOM 1262 O O . VAL A 1 159 ? -2.865 -10.758 -19.312 1 93.12 159 VAL A O 1
ATOM 1265 N N . GLU A 1 160 ? -3.852 -9.734 -20.969 1 94.12 160 GLU A N 1
ATOM 1266 C CA . GLU A 1 160 ? -2.672 -9.812 -21.828 1 94.12 160 GLU A CA 1
ATOM 1267 C C . GLU A 1 160 ? -1.492 -9.062 -21.203 1 94.12 160 GLU A C 1
ATOM 1269 O O . GLU A 1 160 ? -0.346 -9.508 -21.312 1 94.12 160 GLU A O 1
ATOM 1274 N N . GLY A 1 161 ? -1.806 -7.961 -20.609 1 94.56 161 GLY A N 1
ATOM 1275 C CA . GLY A 1 161 ? -0.763 -7.215 -19.922 1 94.56 161 GLY A CA 1
ATOM 1276 C C . GLY A 1 161 ? -0.121 -7.992 -18.797 1 94.56 161 GLY A C 1
ATOM 1277 O O . GLY A 1 161 ? 1.105 -8.023 -18.672 1 94.56 161 GLY A O 1
ATOM 1278 N N . VAL A 1 162 ? -0.938 -8.648 -18.031 1 95.44 162 VAL A N 1
ATOM 1279 C CA . VAL A 1 162 ? -0.434 -9.414 -16.891 1 95.44 162 VAL A CA 1
ATOM 1280 C C . VAL A 1 162 ? 0.374 -10.609 -17.391 1 95.44 162 VAL A C 1
ATOM 1282 O O . VAL A 1 162 ? 1.442 -10.914 -16.859 1 95.44 162 VAL A O 1
ATOM 1285 N N . VAL A 1 163 ? -0.13 -11.266 -18.391 1 94.62 163 VAL A N 1
ATOM 1286 C CA . VAL A 1 163 ? 0.593 -12.391 -18.969 1 94.62 163 VAL A CA 1
ATOM 1287 C C . VAL A 1 163 ? 1.941 -11.914 -19.516 1 94.62 163 VAL A C 1
ATOM 1289 O O . VAL A 1 163 ? 2.949 -12.609 -19.375 1 94.62 163 VAL A O 1
ATOM 1292 N N . GLY A 1 164 ? 1.882 -10.789 -20.109 1 95.06 164 GLY A N 1
ATOM 1293 C CA . GLY A 1 164 ? 3.133 -10.195 -20.547 1 95.06 164 GLY A CA 1
ATOM 1294 C C . GLY A 1 164 ? 4.121 -9.977 -19.422 1 95.06 164 GLY A C 1
ATOM 1295 O O . GLY A 1 164 ? 5.316 -10.242 -19.578 1 95.06 164 GLY A O 1
ATOM 1296 N N . LEU A 1 165 ? 3.678 -9.547 -18.328 1 95.44 165 LEU A N 1
ATOM 1297 C CA . LEU A 1 165 ? 4.539 -9.312 -17.172 1 95.44 165 LEU A CA 1
ATOM 1298 C C . LEU A 1 165 ? 5.094 -10.625 -16.625 1 95.44 165 LEU A C 1
ATOM 1300 O O . LEU A 1 165 ? 6.266 -10.703 -16.25 1 95.44 165 LEU A O 1
ATOM 1304 N N . LEU A 1 166 ? 4.234 -11.641 -16.531 1 95.5 166 LEU A N 1
ATOM 1305 C CA . LEU A 1 166 ? 4.703 -12.953 -16.109 1 95.5 166 LEU A CA 1
ATOM 1306 C C . LEU A 1 166 ? 5.758 -13.492 -17.078 1 95.5 166 LEU A C 1
ATOM 1308 O O . LEU A 1 166 ? 6.75 -14.078 -16.641 1 95.5 166 LEU A O 1
ATOM 1312 N N . SER A 1 167 ? 5.523 -13.219 -18.312 1 94.75 167 SER A N 1
ATOM 1313 C CA . SER A 1 167 ? 6.496 -13.602 -19.328 1 94.75 167 SER A CA 1
ATOM 1314 C C . SER A 1 167 ? 7.809 -12.852 -19.156 1 94.75 167 SER A C 1
ATOM 1316 O O . SER A 1 167 ? 8.883 -13.406 -19.391 1 94.75 167 SER A O 1
ATOM 1318 N N . PHE A 1 168 ? 7.715 -11.695 -18.844 1 94.12 168 PHE A N 1
ATOM 1319 C CA . PHE A 1 168 ? 8.906 -10.891 -18.562 1 94.12 168 PHE A CA 1
ATOM 1320 C C . PHE A 1 168 ? 9.734 -11.523 -17.453 1 94.12 168 PHE A C 1
ATOM 1322 O O . PHE A 1 168 ? 10.953 -11.672 -17.594 1 94.12 168 PHE A O 1
ATOM 1329 N N . VAL A 1 169 ? 9.094 -11.859 -16.344 1 91.06 169 VAL A N 1
ATOM 1330 C CA . VAL A 1 169 ? 9.781 -12.492 -15.227 1 91.06 169 VAL A CA 1
ATOM 1331 C C . VAL A 1 169 ? 10.414 -13.805 -15.688 1 91.06 169 VAL A C 1
ATOM 1333 O O . VAL A 1 169 ? 11.578 -14.078 -15.383 1 91.06 169 VAL A O 1
ATOM 1336 N N . HIS A 1 170 ? 9.617 -14.531 -16.328 1 91.69 170 HIS A N 1
ATOM 1337 C CA . HIS A 1 170 ? 10.086 -15.812 -16.859 1 91.69 170 HIS A CA 1
ATOM 1338 C C . HIS A 1 170 ? 11.352 -15.633 -17.688 1 91.69 170 HIS A C 1
ATOM 1340 O O . HIS A 1 170 ? 12.359 -16.297 -17.438 1 91.69 170 HIS A O 1
ATOM 1346 N N . ASP A 1 171 ? 11.305 -14.766 -18.656 1 90.62 171 ASP A N 1
ATOM 1347 C CA . ASP A 1 171 ? 12.414 -14.562 -19.578 1 90.62 171 ASP A CA 1
ATOM 1348 C C . ASP A 1 171 ? 13.633 -14.008 -18.844 1 90.62 171 ASP A C 1
ATOM 1350 O O . ASP A 1 171 ? 14.773 -14.375 -19.156 1 90.62 171 ASP A O 1
ATOM 1354 N N . TYR A 1 172 ? 13.391 -13.156 -18 1 88.62 172 TYR A N 1
ATOM 1355 C CA . TYR A 1 172 ? 14.484 -12.562 -17.25 1 88.62 172 TYR A CA 1
ATOM 1356 C C . TYR A 1 172 ? 15.227 -13.625 -16.438 1 88.62 172 TYR A C 1
ATOM 1358 O O . TYR A 1 172 ? 16.453 -13.602 -16.359 1 88.62 172 TYR A O 1
ATOM 1366 N N . VAL A 1 173 ? 14.484 -14.484 -15.898 1 84.12 173 VAL A N 1
ATOM 1367 C CA . VAL A 1 173 ? 15.102 -15.516 -15.078 1 84.12 173 VAL A CA 1
ATOM 1368 C C . VAL A 1 173 ? 15.758 -16.562 -15.969 1 84.12 173 VAL A C 1
ATOM 1370 O O . VAL A 1 173 ? 16.875 -17.016 -15.688 1 84.12 173 VAL A O 1
ATOM 1373 N N . GLU A 1 174 ? 15.141 -16.953 -17.094 1 83.56 174 GLU A N 1
ATOM 1374 C CA . GLU A 1 174 ? 15.633 -18.016 -17.969 1 83.56 174 GLU A CA 1
ATOM 1375 C C . GLU A 1 174 ? 16.828 -17.531 -18.797 1 83.56 174 GLU A C 1
ATOM 1377 O O . GLU A 1 174 ? 17.781 -18.281 -19 1 83.56 174 GLU A O 1
ATOM 1382 N N . ARG A 1 175 ? 16.703 -16.344 -19.281 1 86.88 175 ARG A N 1
ATOM 1383 C CA . ARG A 1 175 ? 17.688 -15.906 -20.281 1 86.88 175 ARG A CA 1
ATOM 1384 C C . ARG A 1 175 ? 18.484 -14.727 -19.766 1 86.88 175 ARG A C 1
ATOM 1386 O O . ARG A 1 175 ? 19.531 -14.391 -20.328 1 86.88 175 ARG A O 1
ATOM 1393 N N . GLY A 1 176 ? 17.969 -14.086 -18.719 1 82.88 176 GLY A N 1
ATOM 1394 C CA . GLY A 1 176 ? 18.672 -12.922 -18.203 1 82.88 176 GLY A CA 1
ATOM 1395 C C . GLY A 1 176 ? 18.438 -11.672 -19.016 1 82.88 176 GLY A C 1
ATOM 1396 O O . GLY A 1 176 ? 19.203 -10.711 -18.938 1 82.88 176 GLY A O 1
ATOM 1397 N N . GLU A 1 177 ? 17.422 -11.727 -19.875 1 85.5 177 GLU A N 1
ATOM 1398 C CA . GLU A 1 177 ? 17.156 -10.602 -20.766 1 85.5 177 GLU A CA 1
ATOM 1399 C C . GLU A 1 177 ? 15.734 -10.086 -20.594 1 85.5 177 GLU A C 1
ATOM 1401 O O . GLU A 1 177 ? 14.828 -10.852 -20.25 1 85.5 177 GLU A O 1
ATOM 1406 N N . PHE A 1 178 ? 15.742 -8.773 -20.828 1 89.56 178 PHE A N 1
ATOM 1407 C CA . PHE A 1 178 ? 14.414 -8.164 -20.828 1 89.56 178 PHE A CA 1
ATOM 1408 C C . PHE A 1 178 ? 13.734 -8.352 -22.172 1 89.56 178 PHE A C 1
ATOM 1410 O O . PHE A 1 178 ? 14.375 -8.273 -23.234 1 89.56 178 PHE A O 1
ATOM 1417 N N . ASN A 1 179 ? 12.516 -8.703 -22.125 1 90.75 179 ASN A N 1
ATOM 1418 C CA . ASN A 1 179 ? 11.742 -8.703 -23.375 1 90.75 179 ASN A CA 1
ATOM 1419 C C . ASN A 1 179 ? 10.945 -7.414 -23.531 1 90.75 179 ASN A C 1
ATOM 1421 O O . ASN A 1 179 ? 11.117 -6.469 -22.75 1 90.75 179 ASN A O 1
ATOM 1425 N N . ASP A 1 180 ? 10.086 -7.34 -24.5 1 89.5 180 ASP A N 1
ATOM 1426 C CA . ASP A 1 180 ? 9.398 -6.109 -24.875 1 89.5 180 ASP A CA 1
ATOM 1427 C C . ASP A 1 180 ? 8.406 -5.68 -23.797 1 89.5 180 ASP A C 1
ATOM 1429 O O . ASP A 1 180 ? 7.992 -4.52 -23.75 1 89.5 180 ASP A O 1
ATOM 1433 N N . ASN A 1 181 ? 8.086 -6.586 -22.969 1 91.56 181 ASN A N 1
ATOM 1434 C CA . ASN A 1 181 ? 7.109 -6.277 -21.922 1 91.56 181 ASN A CA 1
ATOM 1435 C C . ASN A 1 181 ? 7.719 -5.418 -20.828 1 91.56 181 ASN A C 1
ATOM 1437 O O . ASN A 1 181 ? 7.016 -4.988 -19.906 1 91.56 181 ASN A O 1
ATOM 1441 N N . VAL A 1 182 ? 8.977 -5.125 -20.969 1 93.06 182 VAL A N 1
ATOM 1442 C CA . VAL A 1 182 ? 9.672 -4.277 -20 1 93.06 182 VAL A CA 1
ATOM 1443 C C . VAL A 1 182 ? 9.039 -2.889 -19.984 1 93.06 182 VAL A C 1
ATOM 1445 O O . VAL A 1 182 ? 8.969 -2.244 -18.938 1 93.06 182 VAL A O 1
ATOM 1448 N N . ARG A 1 183 ? 8.555 -2.453 -21.016 1 92.06 183 ARG A N 1
ATOM 1449 C CA . ARG A 1 183 ? 7.945 -1.13 -21.109 1 92.06 183 ARG A CA 1
ATOM 1450 C C . ARG A 1 183 ? 6.664 -1.053 -20.281 1 92.06 183 ARG A C 1
ATOM 1452 O O . ARG A 1 183 ? 6.371 -0.021 -19.672 1 92.06 183 ARG A O 1
ATOM 1459 N N . LEU A 1 184 ? 5.965 -2.168 -20.344 1 93.12 184 LEU A N 1
ATOM 1460 C CA . LEU A 1 184 ? 4.758 -2.234 -19.531 1 93.12 184 LEU A CA 1
ATOM 1461 C C . LEU A 1 184 ? 5.098 -2.135 -18.047 1 93.12 184 LEU A C 1
ATOM 1463 O O . LEU A 1 184 ? 4.43 -1.412 -17.312 1 93.12 184 LEU A O 1
ATOM 1467 N N . LEU A 1 185 ? 6.062 -2.814 -17.641 1 92.75 185 LEU A N 1
ATOM 1468 C CA . LEU A 1 185 ? 6.484 -2.793 -16.25 1 92.75 185 LEU A CA 1
ATOM 1469 C C . LEU A 1 185 ? 6.938 -1.396 -15.836 1 92.75 185 LEU A C 1
ATOM 1471 O O . LEU A 1 185 ? 6.508 -0.879 -14.797 1 92.75 185 LEU A O 1
ATOM 1475 N N . VAL A 1 186 ? 7.73 -0.777 -16.625 1 93.06 186 VAL A N 1
ATOM 1476 C CA . VAL A 1 186 ? 8.227 0.568 -16.359 1 93.06 186 VAL A CA 1
ATOM 1477 C C . VAL A 1 186 ? 7.059 1.549 -16.297 1 93.06 186 VAL A C 1
ATOM 1479 O O . VAL A 1 186 ? 7.008 2.41 -15.414 1 93.06 186 VAL A O 1
ATOM 1482 N N . GLY A 1 187 ? 6.152 1.371 -17.234 1 88.06 187 GLY A N 1
ATOM 1483 C CA . GLY A 1 187 ? 4.961 2.205 -17.234 1 88.06 187 GLY A CA 1
ATOM 1484 C C . GLY A 1 187 ? 4.145 2.086 -15.953 1 88.06 187 GLY A C 1
ATOM 1485 O O . GLY A 1 187 ? 3.686 3.09 -15.406 1 88.06 187 GLY A O 1
ATOM 1486 N N . LEU A 1 188 ? 3.99 0.923 -15.477 1 87.19 188 LEU A N 1
ATOM 1487 C CA . LEU A 1 188 ? 3.23 0.669 -14.258 1 87.19 188 LEU A CA 1
ATOM 1488 C C . LEU A 1 188 ? 3.92 1.291 -13.047 1 87.19 188 LEU A C 1
ATOM 1490 O O . LEU A 1 188 ? 3.273 1.951 -12.227 1 87.19 188 LEU A O 1
ATOM 1494 N N . ILE A 1 189 ? 5.207 1.105 -12.969 1 86.31 189 ILE A N 1
ATOM 1495 C CA . ILE A 1 189 ? 5.98 1.646 -11.859 1 86.31 189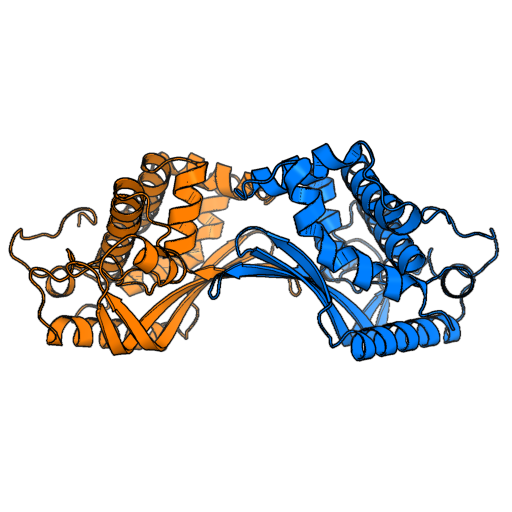 ILE A CA 1
ATOM 1496 C C . ILE A 1 189 ? 5.941 3.172 -11.898 1 86.31 189 ILE A C 1
ATOM 1498 O O . ILE A 1 189 ? 5.734 3.82 -10.867 1 86.31 189 ILE A O 1
ATOM 1502 N N . SER A 1 190 ? 6.02 3.691 -13.07 1 81.62 190 SER A N 1
ATOM 1503 C CA . SER A 1 190 ? 6.004 5.141 -13.234 1 81.62 190 SER A CA 1
ATOM 1504 C C . SER A 1 190 ? 4.641 5.723 -12.875 1 81.62 190 SER A C 1
ATOM 1506 O O . SER A 1 190 ? 4.547 6.844 -12.375 1 81.62 190 SER A O 1
ATOM 1508 N N . ARG A 1 191 ? 3.637 4.984 -13.172 1 75.62 191 ARG A N 1
ATOM 1509 C CA . ARG A 1 191 ? 2.283 5.426 -12.852 1 75.62 191 ARG A CA 1
ATOM 1510 C C . ARG A 1 191 ? 2.117 5.621 -11.352 1 75.62 191 ARG A C 1
ATOM 1512 O O . ARG A 1 191 ? 1.298 6.434 -10.914 1 75.62 191 ARG A O 1
ATOM 1519 N N . TRP A 1 192 ? 2.916 4.957 -10.664 1 73.75 192 TRP A N 1
ATOM 1520 C CA . TRP A 1 192 ? 2.844 5.074 -9.211 1 73.75 192 TRP A CA 1
ATOM 1521 C C . TRP A 1 192 ? 3.773 6.176 -8.703 1 73.75 192 TRP A C 1
ATOM 1523 O O . TRP A 1 192 ? 3.973 6.324 -7.496 1 73.75 192 TRP A O 1
ATOM 1533 N N . GLY A 1 193 ? 4.445 6.84 -9.594 1 71.56 193 GLY A N 1
ATOM 1534 C CA . GLY A 1 193 ? 5.234 8.008 -9.242 1 71.56 193 GLY A CA 1
ATOM 1535 C C . GLY A 1 193 ? 6.699 7.691 -9.008 1 71.56 193 GLY A C 1
ATOM 1536 O O . GLY A 1 193 ? 7.441 8.523 -8.484 1 71.56 193 GLY A O 1
ATOM 1537 N N . VAL A 1 194 ? 7.113 6.539 -9.258 1 77.69 194 VAL A N 1
ATOM 1538 C CA . VAL A 1 194 ? 8.516 6.16 -9.109 1 77.69 194 VAL A CA 1
ATOM 1539 C C . VAL A 1 194 ? 9.258 6.41 -10.422 1 77.69 194 VAL A C 1
ATOM 1541 O O . VAL A 1 194 ? 8.961 5.777 -11.445 1 77.69 194 VAL A O 1
ATOM 1544 N N . PRO A 1 195 ? 10.094 7.332 -10.367 1 81.69 195 PRO A N 1
ATOM 1545 C CA . PRO A 1 195 ? 10.867 7.578 -11.594 1 81.69 195 PRO A CA 1
ATOM 1546 C C . PRO A 1 195 ? 11.82 6.434 -11.93 1 81.69 195 PRO A C 1
ATOM 1548 O O . PRO A 1 195 ? 12.75 6.156 -11.172 1 81.69 195 PRO A O 1
ATOM 1551 N N . ILE A 1 196 ? 11.508 5.758 -13.078 1 89.31 196 ILE A N 1
ATOM 1552 C CA . ILE A 1 196 ? 12.352 4.637 -13.477 1 89.31 196 ILE A CA 1
ATOM 1553 C C . ILE A 1 196 ? 12.383 4.539 -15 1 89.31 196 ILE A C 1
ATOM 1555 O O . ILE A 1 196 ? 11.391 4.844 -15.672 1 89.31 196 ILE A O 1
ATOM 1559 N N . THR A 1 197 ? 13.562 4.246 -15.531 1 91.06 197 THR A N 1
ATOM 1560 C CA . THR A 1 197 ? 13.742 3.99 -16.953 1 91.06 197 THR A CA 1
ATOM 1561 C C . THR A 1 197 ? 14.094 2.525 -17.203 1 91.06 197 THR A C 1
ATOM 1563 O O . THR A 1 197 ? 14.352 1.778 -16.25 1 91.06 197 THR A O 1
ATOM 1566 N N . VAL A 1 198 ? 14.078 2.098 -18.469 1 90.25 198 VAL A N 1
ATOM 1567 C CA . VAL A 1 198 ? 14.445 0.728 -18.812 1 90.25 198 VAL A CA 1
ATOM 1568 C C . VAL A 1 198 ? 15.891 0.459 -18.391 1 90.25 198 VAL A C 1
ATOM 1570 O O . VAL A 1 198 ? 16.203 -0.616 -17.875 1 90.25 198 VAL A O 1
ATOM 1573 N N . GLU A 1 199 ? 16.688 1.428 -18.5 1 88.62 199 GLU A N 1
ATOM 1574 C CA . GLU A 1 199 ? 18.109 1.296 -18.156 1 88.62 199 GLU A CA 1
ATOM 1575 C C . GLU A 1 199 ? 18.297 1.101 -16.656 1 88.62 199 GLU A C 1
ATOM 1577 O O . GLU A 1 199 ? 19.047 0.223 -16.234 1 88.62 199 GLU A O 1
ATOM 1582 N N . SER A 1 200 ? 17.547 1.862 -15.93 1 91.62 200 SER A N 1
ATOM 1583 C CA . SER A 1 200 ? 17.719 1.788 -14.484 1 91.62 200 SER A CA 1
ATOM 1584 C C . SER A 1 200 ? 17.016 0.568 -13.898 1 91.62 200 SER A C 1
ATOM 1586 O O . SER A 1 200 ? 17.328 0.142 -12.781 1 91.62 200 SER A O 1
ATOM 1588 N N . LEU A 1 201 ? 16.094 0.086 -14.656 1 91.75 201 LEU A N 1
ATOM 1589 C CA . LEU A 1 201 ? 15.344 -1.073 -14.18 1 91.75 201 LEU A CA 1
ATOM 1590 C C . LEU A 1 201 ? 16.25 -2.287 -14.031 1 91.75 201 LEU A C 1
ATOM 1592 O O . LEU A 1 201 ? 16.094 -3.08 -13.102 1 91.75 201 LEU A O 1
ATOM 1596 N N . SER A 1 202 ? 17.172 -2.445 -14.977 1 87.69 202 SER A N 1
ATOM 1597 C CA . SER A 1 202 ? 18.094 -3.574 -14.914 1 87.69 202 SER A CA 1
ATOM 1598 C C . SER A 1 202 ? 18.844 -3.598 -13.586 1 87.69 202 SER A C 1
ATOM 1600 O O . SER A 1 202 ? 18.984 -4.652 -12.961 1 87.69 202 SER A O 1
ATOM 1602 N N . ASN A 1 203 ? 19.219 -2.445 -13.188 1 89.56 203 ASN A N 1
ATOM 1603 C CA . ASN A 1 203 ? 19.922 -2.336 -11.914 1 89.56 203 ASN A CA 1
ATOM 1604 C C . ASN A 1 203 ? 18.969 -2.551 -10.734 1 89.56 203 ASN A C 1
ATOM 1606 O O . ASN A 1 203 ? 19.344 -3.162 -9.734 1 89.56 203 ASN A O 1
ATOM 1610 N N . ALA A 1 204 ? 17.828 -2.088 -10.875 1 92.5 204 ALA A N 1
ATOM 1611 C CA . ALA A 1 204 ? 16.844 -2.186 -9.805 1 92.5 204 ALA A CA 1
ATOM 1612 C C . ALA A 1 204 ? 16.453 -3.639 -9.555 1 92.5 204 ALA A C 1
ATOM 1614 O O . ALA A 1 204 ? 16.047 -3.996 -8.445 1 92.5 204 ALA A O 1
ATOM 1615 N N . LEU A 1 205 ? 16.625 -4.531 -10.586 1 91.38 205 LEU A N 1
ATOM 1616 C CA . LEU A 1 205 ? 16.172 -5.914 -10.484 1 91.38 205 LEU A CA 1
ATOM 1617 C C . LEU A 1 205 ? 17.344 -6.848 -10.188 1 91.38 205 LEU A C 1
ATOM 1619 O O . LEU A 1 205 ? 17.172 -8.07 -10.125 1 91.38 205 LEU A O 1
ATOM 1623 N N . LEU A 1 206 ? 18.438 -6.344 -9.977 1 85.94 206 LEU A N 1
ATOM 1624 C CA . LEU A 1 206 ? 19.609 -7.16 -9.688 1 85.94 206 LEU A CA 1
ATOM 1625 C C . LEU A 1 206 ? 19.359 -8.07 -8.492 1 85.94 206 LEU A C 1
ATOM 1627 O O . LEU A 1 206 ? 19.688 -9.258 -8.523 1 85.94 206 LEU A O 1
ATOM 1631 N N . PRO A 1 207 ? 18.75 -7.539 -7.449 1 83.38 207 PRO A N 1
ATOM 1632 C CA . PRO A 1 207 ? 18.484 -8.43 -6.32 1 83.38 207 PRO A CA 1
ATOM 1633 C C . PRO A 1 207 ? 17.609 -9.625 -6.695 1 83.38 207 PRO A C 1
ATOM 1635 O O . PRO A 1 207 ? 17.672 -10.672 -6.047 1 83.38 207 PRO A O 1
ATOM 1638 N N . ALA A 1 208 ? 16.781 -9.438 -7.66 1 83.5 208 ALA A N 1
ATOM 1639 C CA . ALA A 1 208 ? 15.828 -10.469 -8.055 1 83.5 208 ALA A CA 1
ATOM 1640 C C . ALA A 1 208 ? 16.531 -11.633 -8.75 1 83.5 208 ALA A C 1
ATOM 1642 O O . ALA A 1 208 ? 16.078 -12.781 -8.656 1 83.5 208 ALA A O 1
ATOM 1643 N N . ARG A 1 209 ? 17.484 -11.344 -9.438 1 78.94 209 ARG A N 1
ATOM 1644 C CA . ARG A 1 209 ? 18.125 -12.375 -10.25 1 78.94 209 ARG A CA 1
ATOM 1645 C C . ARG A 1 209 ? 18.609 -13.523 -9.383 1 78.94 209 ARG A C 1
ATOM 1647 O O . ARG A 1 209 ? 18.344 -14.695 -9.672 1 78.94 209 ARG A O 1
ATOM 1654 N N . ARG A 1 210 ? 19.219 -13.172 -8.344 1 76.25 210 ARG A N 1
ATOM 1655 C CA . ARG A 1 210 ? 19.734 -14.203 -7.449 1 76.25 210 ARG A CA 1
ATOM 1656 C C . ARG A 1 210 ? 18.594 -14.961 -6.766 1 76.25 210 ARG A C 1
ATOM 1658 O O . ARG A 1 210 ? 18.609 -16.188 -6.723 1 76.25 210 ARG A O 1
ATOM 1665 N N . SER A 1 211 ? 17.719 -14.273 -6.34 1 77 211 SER A N 1
ATOM 1666 C CA . SER A 1 211 ? 16.609 -14.859 -5.586 1 77 211 SER A CA 1
ATOM 1667 C C . SER A 1 211 ? 15.734 -15.734 -6.477 1 77 211 SER A C 1
ATOM 1669 O O . SER A 1 211 ? 15.336 -16.828 -6.078 1 77 211 SER A O 1
ATOM 1671 N N . LEU A 1 212 ? 15.508 -15.242 -7.648 1 79.44 212 LEU A N 1
ATOM 1672 C CA . LEU A 1 212 ? 14.625 -15.977 -8.547 1 79.44 212 LEU A CA 1
ATOM 1673 C C . LEU A 1 212 ? 15.312 -17.219 -9.086 1 79.44 212 LEU A C 1
ATOM 1675 O O . LEU A 1 212 ? 14.664 -18.25 -9.32 1 79.44 212 LEU A O 1
ATOM 1679 N N . ASN A 1 213 ? 16.562 -17.109 -9.148 1 78.12 213 ASN A N 1
ATOM 1680 C CA . ASN A 1 213 ? 17.312 -18.297 -9.547 1 78.12 213 ASN A CA 1
ATOM 1681 C C . ASN A 1 213 ? 17.312 -19.359 -8.445 1 78.12 213 ASN A C 1
ATOM 1683 O O . ASN A 1 213 ? 17.297 -20.547 -8.734 1 78.12 213 ASN A O 1
ATOM 1687 N N . ALA A 1 214 ? 17.266 -18.891 -7.281 1 77.62 214 ALA A N 1
ATOM 1688 C CA . ALA A 1 214 ? 17.188 -19.828 -6.164 1 77.62 214 ALA A CA 1
ATOM 1689 C C . ALA A 1 214 ? 15.859 -20.578 -6.168 1 77.62 214 ALA A C 1
ATOM 1691 O O . ALA A 1 214 ? 15.789 -21.734 -5.773 1 77.62 214 ALA A O 1
ATOM 1692 N N . LEU A 1 215 ? 14.898 -19.891 -6.656 1 78.38 215 LEU A N 1
ATOM 1693 C CA . LEU A 1 215 ? 13.586 -20.531 -6.758 1 78.38 215 LEU A CA 1
ATOM 1694 C C . LEU A 1 215 ? 13.609 -21.656 -7.777 1 78.38 215 LEU A C 1
ATOM 1696 O O . LEU A 1 215 ? 12.867 -22.641 -7.641 1 78.38 215 LEU A O 1
ATOM 1700 N N . ARG A 1 216 ? 14.445 -21.484 -8.719 1 77.12 216 ARG A N 1
ATOM 1701 C CA . ARG A 1 216 ? 14.539 -22.5 -9.766 1 77.12 216 ARG A CA 1
ATOM 1702 C C . ARG A 1 216 ? 15.227 -23.75 -9.25 1 77.12 216 ARG A C 1
ATOM 1704 O O . ARG A 1 216 ? 14.93 -24.859 -9.703 1 77.12 216 ARG A O 1
ATOM 1711 N N . GLN A 1 217 ? 16.141 -23.609 -8.398 1 67.38 217 GLN A N 1
ATOM 1712 C CA . GLN A 1 217 ? 17.031 -24.703 -8 1 67.38 217 GLN A CA 1
ATOM 1713 C C . GLN A 1 217 ? 16.375 -25.578 -6.93 1 67.38 217 GLN A C 1
ATOM 1715 O O . GLN A 1 217 ? 16.797 -26.719 -6.719 1 67.38 217 GLN A O 1
ATOM 1720 N N . ILE A 1 218 ? 15.508 -24.984 -6.188 1 57.16 218 ILE A N 1
ATOM 1721 C CA . ILE A 1 218 ? 15.016 -25.781 -5.074 1 57.16 218 ILE A CA 1
ATOM 1722 C C . ILE A 1 218 ? 13.953 -26.766 -5.57 1 57.16 218 ILE A C 1
ATOM 1724 O O . ILE A 1 218 ? 12.82 -26.375 -5.859 1 57.16 218 ILE A O 1
ATOM 1728 N N . SER A 1 219 ? 14.547 -27.609 -6.277 1 54.66 219 SER A N 1
ATOM 1729 C CA . SER A 1 219 ? 13.75 -28.75 -6.699 1 54.66 219 SER A CA 1
ATOM 1730 C C . SER A 1 219 ? 13.367 -29.625 -5.508 1 54.66 219 SER A C 1
ATOM 1732 O O . SER A 1 219 ? 13.875 -29.438 -4.402 1 54.66 219 SER A O 1
ATOM 1734 N N . TYR A 1 220 ? 12.805 -31 -5.68 1 46.84 220 TYR A N 1
ATOM 1735 C CA . TYR A 1 220 ? 12.406 -32.062 -4.777 1 46.84 220 TYR A CA 1
ATOM 1736 C C . TYR A 1 220 ? 13.484 -32.344 -3.744 1 46.84 220 TYR A C 1
ATOM 1738 O O . TYR A 1 220 ? 14.68 -32.188 -4.02 1 46.84 220 TYR A O 1
ATOM 1746 N N . MET B 1 1 ? -13.32 27.859 9.953 1 83.38 1 MET B N 1
ATOM 1747 C CA . MET B 1 1 ? -11.945 28.312 10.125 1 83.38 1 MET B CA 1
ATOM 1748 C C . MET B 1 1 ? -11.094 27.969 8.906 1 83.38 1 MET B C 1
ATOM 1750 O O . MET B 1 1 ? -11.305 26.938 8.273 1 83.38 1 MET B O 1
ATOM 1754 N N . ASP B 1 2 ? -10.172 28.922 8.539 1 86.69 2 ASP B N 1
ATOM 1755 C CA . ASP B 1 2 ? -9.258 28.719 7.426 1 86.69 2 ASP B CA 1
ATOM 1756 C C . ASP B 1 2 ? -8.023 27.922 7.867 1 86.69 2 ASP B C 1
ATOM 1758 O O . ASP B 1 2 ? -7.379 28.281 8.859 1 86.69 2 ASP B O 1
ATOM 1762 N N . PHE B 1 3 ? -7.723 26.844 7.191 1 88.12 3 PHE B N 1
ATOM 1763 C CA . PHE B 1 3 ? -6.582 26.031 7.609 1 88.12 3 PHE B CA 1
ATOM 1764 C C . PHE B 1 3 ? -5.293 26.531 6.973 1 88.12 3 PHE B C 1
ATOM 1766 O O . PHE B 1 3 ? -4.199 26.141 7.375 1 88.12 3 PHE B O 1
ATOM 1773 N N . LYS B 1 4 ? -5.297 27.422 6.062 1 87.5 4 LYS B N 1
ATOM 1774 C CA . LYS B 1 4 ? -4.117 27.891 5.34 1 87.5 4 LYS B CA 1
ATOM 1775 C C . LYS B 1 4 ? -3.381 28.969 6.129 1 87.5 4 LYS B C 1
ATOM 1777 O O . LYS B 1 4 ? -2.219 29.266 5.848 1 87.5 4 LYS B O 1
ATOM 1782 N N . SER B 1 5 ? -4.133 29.531 6.961 1 83.12 5 SER B N 1
ATOM 1783 C CA . SER B 1 5 ? -3.52 30.578 7.766 1 83.12 5 SER B CA 1
ATOM 1784 C C . SER B 1 5 ? -4.051 30.562 9.195 1 83.12 5 SER B C 1
ATOM 1786 O O . SER B 1 5 ? -5.242 30.344 9.414 1 83.12 5 SER B O 1
ATOM 1788 N N . PRO B 1 6 ? -3.055 30.781 10.086 1 78.69 6 PRO B N 1
ATOM 1789 C CA . PRO B 1 6 ? -3.545 30.891 11.461 1 78.69 6 PRO B CA 1
ATOM 1790 C C . PRO B 1 6 ? -4.453 32.094 11.664 1 78.69 6 PRO B C 1
ATOM 1792 O O . PRO B 1 6 ? -4.348 33.094 10.922 1 78.69 6 PRO B O 1
ATOM 1795 N N . PRO B 1 7 ? -5.305 32.031 12.68 1 77.81 7 PRO B N 1
ATOM 1796 C CA . PRO B 1 7 ? -6.234 33.125 12.945 1 77.81 7 PRO B CA 1
ATOM 1797 C C . PRO B 1 7 ? -5.523 34.438 13.227 1 77.81 7 PRO B C 1
ATOM 1799 O O . PRO B 1 7 ? -5.996 35.5 12.812 1 77.81 7 PRO B O 1
ATOM 1802 N N . THR B 1 8 ? -4.48 34.344 14.008 1 79.94 8 THR B N 1
ATOM 1803 C CA . THR B 1 8 ? -3.715 35.562 14.289 1 79.94 8 THR B CA 1
ATOM 1804 C C . THR B 1 8 ? -2.295 35.438 13.742 1 79.94 8 THR B C 1
ATOM 1806 O O . THR B 1 8 ? -1.687 34.375 13.805 1 79.94 8 THR B O 1
ATOM 1809 N N . SER B 1 9 ? -1.838 36.562 13.273 1 74.81 9 SER B N 1
ATOM 1810 C CA . SER B 1 9 ? -0.528 36.562 12.625 1 74.81 9 SER B CA 1
ATOM 1811 C C . SER B 1 9 ? 0.581 36.25 13.625 1 74.81 9 SER B C 1
ATOM 1813 O O . SER B 1 9 ? 1.57 35.594 13.273 1 74.81 9 SER B O 1
ATOM 1815 N N . ASP B 1 10 ? 0.386 36.656 14.812 1 74.62 10 ASP B N 1
ATOM 1816 C CA . ASP B 1 10 ? 1.445 36.5 15.805 1 74.62 10 ASP B CA 1
ATOM 1817 C C . ASP B 1 10 ? 1.102 35.406 16.812 1 74.62 10 ASP B C 1
ATOM 1819 O O . ASP B 1 10 ? 1.774 35.25 17.828 1 74.62 10 ASP B O 1
ATOM 1823 N N . GLY B 1 11 ? 0.109 34.688 16.438 1 79.25 11 GLY B N 1
ATOM 1824 C CA . GLY B 1 11 ? -0.299 33.656 17.391 1 79.25 11 GLY B CA 1
ATOM 1825 C C . GLY B 1 11 ? 0.232 32.281 17.047 1 79.25 11 GLY B C 1
ATOM 1826 O O . GLY B 1 11 ? 0.699 32.062 15.93 1 79.25 11 GLY B O 1
ATOM 1827 N N . CYS B 1 12 ? 0.265 31.484 18.047 1 84.12 12 CYS B N 1
ATOM 1828 C CA . CYS B 1 12 ? 0.653 30.078 17.859 1 84.12 12 CYS B CA 1
ATOM 1829 C C . CYS B 1 12 ? -0.511 29.266 17.328 1 84.12 12 CYS B C 1
ATOM 1831 O O . CYS B 1 12 ? -1.531 29.109 18 1 84.12 12 CYS B O 1
ATOM 1833 N N . PRO B 1 13 ? -0.366 28.641 16.156 1 85.31 13 PRO B N 1
ATOM 1834 C CA . PRO B 1 13 ? -1.456 27.859 15.578 1 85.31 13 PRO B CA 1
ATOM 1835 C C . PRO B 1 13 ? -1.91 26.719 16.5 1 85.31 13 PRO B C 1
ATOM 1837 O O . PRO B 1 13 ? -3.086 26.344 16.484 1 85.31 13 PRO B O 1
ATOM 1840 N N . ILE B 1 14 ? -1.024 26.203 17.266 1 85.38 14 ILE B N 1
ATOM 1841 C CA . ILE B 1 14 ? -1.353 25.094 18.156 1 85.38 14 ILE B CA 1
ATOM 1842 C C . ILE B 1 14 ? -2.389 25.531 19.188 1 85.38 14 ILE B C 1
ATOM 1844 O O . ILE B 1 14 ? -3.254 24.75 19.578 1 85.38 14 ILE B O 1
ATOM 1848 N N . ARG B 1 15 ? -2.303 26.781 19.562 1 85.12 15 ARG B N 1
ATOM 1849 C CA . ARG B 1 15 ? -3.209 27.328 20.578 1 85.12 15 ARG B CA 1
ATOM 1850 C C . ARG B 1 15 ? -4.512 27.797 19.938 1 85.12 15 ARG B C 1
ATOM 1852 O O . ARG B 1 15 ? -5.574 27.703 20.562 1 85.12 15 ARG B O 1
ATOM 1859 N N . GLU B 1 16 ? -4.375 28.219 18.766 1 85.88 16 GLU B N 1
ATOM 1860 C CA . GLU B 1 16 ? -5.488 28.969 18.188 1 85.88 16 GLU B CA 1
ATOM 1861 C C . GLU B 1 16 ? -6.395 28.062 17.359 1 85.88 16 GLU B C 1
ATOM 1863 O O . GLU B 1 16 ? -7.582 28.344 17.203 1 85.88 16 GLU B O 1
ATOM 1868 N N . MET B 1 17 ? -5.84 26.984 16.891 1 86.69 17 MET B N 1
ATOM 1869 C CA . MET B 1 17 ? -6.609 26.156 15.961 1 86.69 17 MET B CA 1
ATOM 1870 C C . MET B 1 17 ? -7.109 24.891 16.641 1 86.69 17 MET B C 1
ATOM 1872 O O . MET B 1 17 ? -6.441 24.344 17.516 1 86.69 17 MET B O 1
ATOM 1876 N N . ASP B 1 18 ? -8.305 24.531 16.219 1 87.25 18 ASP B N 1
ATOM 1877 C CA . ASP B 1 18 ? -8.727 23.203 16.656 1 87.25 18 ASP B CA 1
ATOM 1878 C C . ASP B 1 18 ? -7.895 22.109 15.992 1 87.25 18 ASP B C 1
ATOM 1880 O O . ASP B 1 18 ? -7.09 22.391 15.102 1 87.25 18 ASP B O 1
ATOM 1884 N N . THR B 1 19 ? -8.07 20.938 16.391 1 86.44 19 THR B N 1
ATOM 1885 C CA . THR B 1 19 ? -7.164 19.859 16.031 1 86.44 19 THR B CA 1
ATOM 1886 C C . THR B 1 19 ? -7.246 19.562 14.539 1 86.44 19 THR B C 1
ATOM 1888 O O . THR B 1 19 ? -6.223 19.391 13.875 1 86.44 19 THR B O 1
ATOM 1891 N N . LEU B 1 20 ? -8.422 19.516 13.977 1 88.88 20 LEU B N 1
ATOM 1892 C CA . LEU B 1 20 ? -8.57 19.219 12.555 1 88.88 20 LEU B CA 1
ATOM 1893 C C . LEU B 1 20 ? -7.891 20.297 11.703 1 88.88 20 LEU B C 1
ATOM 1895 O O . LEU B 1 20 ? -7.086 19.969 10.828 1 88.88 20 LEU B O 1
ATOM 1899 N N . HIS B 1 21 ? -8.203 21.5 11.984 1 89.69 21 HIS B N 1
ATOM 1900 C CA . HIS B 1 21 ? -7.637 22.594 11.211 1 89.69 21 HIS B CA 1
ATOM 1901 C C . HIS B 1 21 ? -6.121 22.656 11.391 1 89.69 21 HIS B C 1
ATOM 1903 O O . HIS B 1 21 ? -5.398 22.984 10.445 1 89.69 21 HIS B O 1
ATOM 1909 N N . LEU B 1 22 ? -5.727 22.406 12.562 1 89.06 22 LEU B N 1
ATOM 1910 C CA . LEU B 1 22 ? -4.289 22.391 12.812 1 89.06 22 LEU B CA 1
ATOM 1911 C C . LEU B 1 22 ? -3.602 21.312 11.969 1 89.06 22 LEU B C 1
ATOM 1913 O O . LEU B 1 22 ? -2.545 21.562 11.383 1 89.06 22 LEU B O 1
ATOM 1917 N N . ILE B 1 23 ? -4.168 20.141 11.93 1 89.81 23 ILE B N 1
ATOM 1918 C CA . ILE B 1 23 ? -3.605 19.062 11.133 1 89.81 23 ILE B CA 1
ATOM 1919 C C . ILE B 1 23 ? -3.586 19.453 9.664 1 89.81 23 ILE B C 1
ATOM 1921 O O . ILE B 1 23 ? -2.57 19.281 8.977 1 89.81 23 ILE B O 1
ATOM 1925 N N . LEU B 1 24 ? -4.68 19.969 9.203 1 92.31 24 LEU B N 1
ATOM 1926 C CA . LEU B 1 24 ? -4.746 20.422 7.812 1 92.31 24 LEU B CA 1
ATOM 1927 C C . LEU B 1 24 ? -3.697 21.484 7.531 1 92.31 24 LEU B C 1
ATOM 1929 O O . LEU B 1 24 ? -3.078 21.484 6.469 1 92.31 24 LEU B O 1
ATOM 1933 N N . PHE B 1 25 ? -3.551 22.359 8.461 1 90.75 25 PHE B N 1
ATOM 1934 C CA . PHE B 1 25 ? -2.547 23.422 8.352 1 90.75 25 PHE B CA 1
ATOM 1935 C C . PHE B 1 25 ? -1.149 22.812 8.227 1 90.75 25 PHE B C 1
ATOM 1937 O O . PHE B 1 25 ? -0.367 23.234 7.371 1 90.75 25 PHE B O 1
ATOM 1944 N N . MET B 1 26 ? -0.856 21.906 9.086 1 89.38 26 MET B N 1
ATOM 1945 C CA . MET B 1 26 ? 0.454 21.266 9.07 1 89.38 26 MET B CA 1
ATOM 1946 C C . MET B 1 26 ? 0.694 20.562 7.738 1 89.38 26 MET B C 1
ATOM 1948 O O . MET B 1 26 ? 1.786 20.641 7.176 1 89.38 26 MET B O 1
ATOM 1952 N N . LEU B 1 27 ? -0.317 19.875 7.254 1 92.94 27 LEU B N 1
ATOM 1953 C CA . LEU B 1 27 ? -0.209 19.156 5.992 1 92.94 27 LEU B CA 1
ATOM 1954 C C . LEU B 1 27 ? -0.031 20.125 4.824 1 92.94 27 LEU B C 1
ATOM 1956 O O . LEU B 1 27 ? 0.806 19.891 3.947 1 92.94 27 LEU B O 1
ATOM 1960 N N . TYR B 1 28 ? -0.773 21.156 4.859 1 91.44 28 TYR B N 1
ATOM 1961 C CA . TYR B 1 28 ? -0.681 22.203 3.844 1 91.44 28 TYR B CA 1
ATOM 1962 C C . TYR B 1 28 ? 0.724 22.781 3.795 1 91.44 28 TYR B C 1
ATOM 1964 O O . TYR B 1 28 ? 1.327 22.875 2.723 1 91.44 28 TYR B O 1
ATOM 1972 N N . ARG B 1 29 ? 1.197 23.078 4.871 1 86.88 29 ARG B N 1
ATOM 1973 C CA . ARG B 1 29 ? 2.521 23.688 4.945 1 86.88 29 ARG B CA 1
ATOM 1974 C C . ARG B 1 29 ? 3.6 22.703 4.492 1 86.88 29 ARG B C 1
ATOM 1976 O O . ARG B 1 29 ? 4.574 23.109 3.846 1 86.88 29 ARG B O 1
ATOM 1983 N N . ARG B 1 30 ? 3.426 21.484 4.863 1 87.81 30 ARG B N 1
ATOM 1984 C CA . ARG B 1 30 ? 4.371 20.469 4.438 1 87.81 30 ARG B CA 1
ATOM 1985 C C . ARG B 1 30 ? 4.484 20.422 2.918 1 87.81 30 ARG B C 1
ATOM 1987 O O . ARG B 1 30 ? 5.59 20.438 2.371 1 87.81 30 ARG B O 1
ATOM 1994 N N . VAL B 1 31 ? 3.395 20.359 2.309 1 88.5 31 VAL B N 1
ATOM 1995 C CA . VAL B 1 31 ? 3.361 20.219 0.856 1 88.5 31 VAL B CA 1
ATOM 1996 C C . VAL B 1 31 ? 3.969 21.453 0.2 1 88.5 31 VAL B C 1
ATOM 1998 O O . VAL B 1 31 ? 4.777 21.344 -0.724 1 88.5 31 VAL B O 1
ATOM 2001 N N . ILE B 1 32 ? 3.654 22.609 0.735 1 86.19 32 ILE B N 1
ATOM 2002 C CA . ILE B 1 32 ? 4.137 23.859 0.154 1 86.19 32 ILE B CA 1
ATOM 2003 C C . ILE B 1 32 ? 5.645 23.969 0.351 1 86.19 32 ILE B C 1
ATOM 2005 O O . ILE B 1 32 ? 6.383 24.25 -0.595 1 86.19 32 ILE B O 1
ATOM 2009 N N . THR B 1 33 ? 6.078 23.719 1.492 1 82.19 33 THR B N 1
ATOM 2010 C CA . THR B 1 33 ? 7.484 23.875 1.834 1 82.19 33 THR B CA 1
ATOM 2011 C C . THR B 1 33 ? 8.344 22.859 1.091 1 82.19 33 THR B C 1
ATOM 2013 O O . THR B 1 33 ? 9.391 23.203 0.533 1 82.19 33 THR B O 1
ATOM 2016 N N . CYS B 1 34 ? 7.953 21.641 1.157 1 81.75 34 CYS B N 1
ATOM 2017 C CA . CYS B 1 34 ? 8.734 20.609 0.504 1 81.75 34 CYS B CA 1
ATOM 2018 C C . CYS B 1 34 ? 8.836 20.859 -0.995 1 81.75 34 CYS B C 1
ATOM 2020 O O . CYS B 1 34 ? 9.883 20.625 -1.598 1 81.75 34 CYS B O 1
ATOM 2022 N N . ASN B 1 35 ? 7.781 21.281 -1.497 1 79.88 35 ASN B N 1
ATOM 2023 C CA . ASN B 1 35 ? 7.785 21.578 -2.924 1 79.88 35 ASN B CA 1
ATOM 2024 C C . ASN B 1 35 ? 8.664 22.797 -3.238 1 79.88 35 ASN B C 1
ATOM 2026 O O . ASN B 1 35 ? 9.383 22.797 -4.238 1 79.88 35 ASN B O 1
ATOM 2030 N N . SER B 1 36 ? 8.617 23.797 -2.453 1 77.12 36 SER B N 1
ATOM 2031 C CA . SER B 1 36 ? 9.344 25.031 -2.684 1 77.12 36 SER B CA 1
ATOM 2032 C C . SER B 1 36 ? 10.852 24.828 -2.564 1 77.12 36 SER B C 1
ATOM 2034 O O . SER B 1 36 ? 11.633 25.422 -3.311 1 77.12 36 SER B O 1
ATOM 2036 N N . PHE B 1 37 ? 11.258 23.969 -1.642 1 72.81 37 PHE B N 1
ATOM 2037 C CA . PHE B 1 37 ? 12.68 23.766 -1.381 1 72.81 37 PHE B CA 1
ATOM 2038 C C . PHE B 1 37 ? 13.203 22.531 -2.115 1 72.81 37 PHE B C 1
ATOM 2040 O O . PHE B 1 37 ? 14.391 22.219 -2.025 1 72.81 37 PHE B O 1
ATOM 2047 N N . ASN B 1 38 ? 12.359 21.906 -2.812 1 73.19 38 ASN B N 1
ATOM 2048 C CA . ASN B 1 38 ? 12.711 20.688 -3.535 1 73.19 38 ASN B CA 1
ATOM 2049 C C . ASN B 1 38 ? 13.32 19.641 -2.605 1 73.19 38 ASN B C 1
ATOM 2051 O O . ASN B 1 38 ? 14.359 19.062 -2.916 1 73.19 38 ASN B O 1
ATOM 2055 N N . LEU B 1 39 ? 12.812 19.656 -1.409 1 73.12 39 LEU B N 1
ATOM 2056 C CA . LEU B 1 39 ? 13.242 18.672 -0.421 1 73.12 39 LEU B CA 1
ATOM 2057 C C . LEU B 1 39 ? 12.422 17.391 -0.551 1 73.12 39 LEU B C 1
ATOM 2059 O O . LEU B 1 39 ? 11.312 17.406 -1.092 1 73.12 39 LEU B O 1
ATOM 2063 N N . SER B 1 40 ? 12.93 16.297 -0.156 1 76.62 40 SER B N 1
ATOM 2064 C CA . SER B 1 40 ? 12.188 15.047 -0.194 1 76.62 40 SER B CA 1
ATOM 2065 C C . SER B 1 40 ? 11.062 15.039 0.835 1 76.62 40 SER B C 1
ATOM 2067 O O . SER B 1 40 ? 9.914 14.742 0.502 1 76.62 40 SER B O 1
ATOM 2069 N N . CYS B 1 41 ? 11.352 15.492 2.029 1 80.25 41 CYS B N 1
ATOM 2070 C CA . CYS B 1 41 ? 10.406 15.633 3.133 1 80.25 41 CYS B CA 1
ATOM 2071 C C . CYS B 1 41 ? 9.734 14.297 3.451 1 80.25 41 CYS B C 1
ATOM 2073 O O . CYS B 1 41 ? 8.547 14.258 3.768 1 80.25 41 CYS B O 1
ATOM 2075 N N . ILE B 1 42 ? 10.398 13.227 3.27 1 85.69 42 ILE B N 1
ATOM 2076 C CA . ILE B 1 42 ? 9.805 11.906 3.455 1 85.69 42 ILE B CA 1
ATOM 2077 C C . ILE B 1 42 ? 10.203 11.352 4.82 1 85.69 42 ILE B C 1
ATOM 2079 O O . ILE B 1 42 ? 11.258 11.695 5.359 1 85.69 42 ILE B O 1
ATOM 2083 N N . ASP B 1 43 ? 9.375 10.641 5.391 1 89.44 43 ASP B N 1
ATOM 2084 C CA . ASP B 1 43 ? 9.594 9.898 6.629 1 89.44 43 ASP B CA 1
ATOM 2085 C C . ASP B 1 43 ? 9.758 10.844 7.812 1 89.44 43 ASP B C 1
ATOM 2087 O O . ASP B 1 43 ? 10.516 10.555 8.742 1 89.44 43 ASP B O 1
ATOM 2091 N N . LEU B 1 44 ? 9.203 11.961 7.676 1 90.31 44 LEU B N 1
ATOM 2092 C CA . LEU B 1 44 ? 9.273 12.938 8.758 1 90.31 44 LEU B CA 1
ATOM 2093 C C . LEU B 1 44 ? 7.988 12.93 9.578 1 90.31 44 LEU B C 1
ATOM 2095 O O . LEU B 1 44 ? 6.93 12.555 9.086 1 90.31 44 LEU B O 1
ATOM 2099 N N . PRO B 1 45 ? 8.141 13.305 10.789 1 91 45 PRO B N 1
ATOM 2100 C CA . PRO B 1 45 ? 6.945 13.352 11.641 1 91 45 PRO B CA 1
ATOM 2101 C C . PRO B 1 45 ? 5.938 14.406 11.18 1 91 45 PRO B C 1
ATOM 2103 O O . PRO B 1 45 ? 6.254 15.242 10.328 1 91 45 PRO B O 1
ATOM 2106 N N . LEU B 1 46 ? 4.832 14.289 11.766 1 89.69 46 LEU B N 1
ATOM 2107 C CA . LEU B 1 46 ? 3.709 15.141 11.398 1 89.69 46 LEU B CA 1
ATOM 2108 C C . LEU B 1 46 ? 4.082 16.609 11.508 1 89.69 46 LEU B C 1
ATOM 2110 O O . LEU B 1 46 ? 3.791 17.406 10.609 1 89.69 46 LEU B O 1
ATOM 2114 N N . MET B 1 47 ? 4.887 16.984 12.508 1 80.12 47 MET B N 1
ATOM 2115 C CA . MET B 1 47 ? 5.195 18.391 12.805 1 80.12 47 MET B CA 1
ATOM 2116 C C . MET B 1 47 ? 6.496 18.812 12.125 1 80.12 47 MET B C 1
ATOM 2118 O O . MET B 1 47 ? 7.023 19.891 12.406 1 80.12 47 MET B O 1
ATOM 2122 N N . ALA B 1 48 ? 7.141 18.078 11.32 1 73.12 48 ALA B N 1
ATOM 2123 C CA . ALA B 1 48 ? 8.484 18.344 10.797 1 73.12 48 ALA B CA 1
ATOM 2124 C C . ALA B 1 48 ? 8.547 19.703 10.117 1 73.12 48 ALA B C 1
ATOM 2126 O O . ALA B 1 48 ? 9.555 20.406 10.211 1 73.12 48 ALA B O 1
ATOM 2127 N N . THR B 1 49 ? 7.801 20.047 9.164 1 54.97 49 THR B N 1
ATOM 2128 C CA . THR B 1 49 ? 8.008 21.266 8.383 1 54.97 49 THR B CA 1
ATOM 2129 C C . THR B 1 49 ? 7.25 22.438 9 1 54.97 49 THR B C 1
ATOM 2131 O O . THR B 1 49 ? 6.844 23.359 8.297 1 54.97 49 THR B O 1
ATOM 2134 N N . THR B 1 50 ? 7.039 22.312 10.227 1 54.22 50 THR B N 1
ATOM 2135 C CA . THR B 1 50 ? 6.203 23.344 10.828 1 54.22 50 THR B CA 1
ATOM 2136 C C . THR B 1 50 ? 7.062 24.422 11.469 1 54.22 50 THR B C 1
ATOM 2138 O O . THR B 1 50 ? 7.074 24.578 12.688 1 54.22 50 THR B O 1
ATOM 2141 N N . PRO B 1 51 ? 8.383 24.609 11.195 1 50.25 51 PRO B N 1
ATOM 2142 C CA . PRO B 1 51 ? 8.844 25.844 11.852 1 50.25 51 PRO B CA 1
ATOM 2143 C C . PRO B 1 51 ? 7.727 26.859 12.031 1 50.25 51 PRO B C 1
ATOM 2145 O O . PRO B 1 51 ? 7.715 27.609 13.016 1 50.25 51 PRO B O 1
ATOM 2148 N N . PHE B 1 52 ? 6.957 27.016 10.93 1 49.03 52 PHE B N 1
ATOM 2149 C CA . PHE B 1 52 ? 5.949 28.062 10.883 1 49.03 52 PHE B CA 1
ATOM 2150 C C . PHE B 1 52 ? 4.844 27.797 11.898 1 49.03 52 PHE B C 1
ATOM 2152 O O . PHE B 1 52 ? 4.062 28.703 12.219 1 49.03 52 PHE B O 1
ATOM 2159 N N . LEU B 1 53 ? 4.734 26.516 12.148 1 51.22 53 LEU B N 1
ATOM 2160 C CA . LEU B 1 53 ? 3.82 26.297 13.266 1 51.22 53 LEU B CA 1
ATOM 2161 C C . LEU B 1 53 ? 4.398 26.875 14.555 1 51.22 53 LEU B C 1
ATOM 2163 O O . LEU B 1 53 ? 3.658 27.359 15.414 1 51.22 53 LEU B O 1
ATOM 2167 N N . ALA B 1 54 ? 5.926 26.844 14.516 1 54.56 54 ALA B N 1
ATOM 2168 C CA . ALA B 1 54 ? 6.527 27.078 15.828 1 54.56 54 ALA B CA 1
ATOM 2169 C C . ALA B 1 54 ? 6.984 28.516 15.984 1 54.56 54 ALA B C 1
ATOM 2171 O O . ALA B 1 54 ? 7.457 28.906 17.062 1 54.56 54 ALA B O 1
ATOM 2172 N N . ARG B 1 55 ? 6.953 29.266 14.891 1 60.25 55 ARG B N 1
ATOM 2173 C CA . ARG B 1 55 ? 7.602 30.547 15.141 1 60.25 55 ARG B CA 1
ATOM 2174 C C . ARG B 1 55 ? 6.996 31.234 16.359 1 60.25 55 ARG B C 1
ATOM 2176 O O . ARG B 1 55 ? 7.711 31.844 17.156 1 60.25 55 ARG B O 1
ATOM 2183 N N . ASN B 1 56 ? 5.691 31.016 16.484 1 72.56 56 ASN B N 1
ATOM 2184 C CA . ASN B 1 56 ? 5.059 31.672 17.609 1 72.56 56 ASN B CA 1
ATOM 2185 C C . ASN B 1 56 ? 4.574 30.672 18.656 1 72.56 56 ASN B C 1
ATOM 2187 O O . ASN B 1 56 ? 3.664 30.969 19.422 1 72.56 56 ASN B O 1
ATOM 2191 N N . CYS B 1 57 ? 5.309 29.547 18.594 1 78.69 57 CYS B N 1
ATOM 2192 C CA . CYS B 1 57 ? 4.93 28.531 19.562 1 78.69 57 CYS B CA 1
ATOM 2193 C C . CYS B 1 57 ? 6.09 28.203 20.5 1 78.69 57 CYS B C 1
ATOM 2195 O O . CYS B 1 57 ? 7.254 28.281 20.094 1 78.69 57 CYS B O 1
ATOM 2197 N N . GLU B 1 58 ? 5.754 27.969 21.75 1 78.81 58 GLU B N 1
ATOM 2198 C CA . GLU B 1 58 ? 6.738 27.531 22.734 1 78.81 58 GLU B CA 1
ATOM 2199 C C . GLU B 1 58 ? 6.812 26.016 22.812 1 78.81 58 GLU B C 1
ATOM 2201 O O . GLU B 1 58 ? 5.969 25.312 22.25 1 78.81 58 GLU B O 1
ATOM 2206 N N . ARG B 1 59 ? 7.828 25.578 23.406 1 77.19 59 ARG B N 1
ATOM 2207 C CA . ARG B 1 59 ? 8.016 24.141 23.609 1 77.19 59 ARG B CA 1
ATOM 2208 C C . ARG B 1 59 ? 6.809 23.531 24.297 1 77.19 59 ARG B C 1
ATOM 2210 O O . ARG B 1 59 ? 6.402 22.406 23.969 1 77.19 59 ARG B O 1
ATOM 2217 N N . GLU B 1 60 ? 6.289 24.234 25.172 1 83.94 60 GLU B N 1
ATOM 2218 C CA . GLU B 1 60 ? 5.137 23.734 25.922 1 83.94 60 GLU B CA 1
ATOM 2219 C C . GLU B 1 60 ? 3.932 23.547 25 1 83.94 60 GLU B C 1
ATOM 2221 O O . GLU B 1 60 ? 3.113 22.656 25.234 1 83.94 60 GLU B O 1
ATOM 2226 N N . ASP B 1 61 ? 3.816 24.359 24.016 1 83.75 61 ASP B N 1
ATOM 2227 C CA . ASP B 1 61 ? 2.725 24.219 23.062 1 83.75 61 ASP B CA 1
ATOM 2228 C C . ASP B 1 61 ? 2.83 22.906 22.297 1 83.75 61 ASP B C 1
ATOM 2230 O O . ASP B 1 61 ? 1.821 22.25 22.047 1 83.75 61 ASP B O 1
ATOM 2234 N N . VAL B 1 62 ? 4.051 22.562 21.938 1 81.31 62 VAL B N 1
ATOM 2235 C CA . VAL B 1 62 ? 4.281 21.312 21.219 1 81.31 62 VAL B CA 1
ATOM 2236 C C . VAL B 1 62 ? 3.902 20.125 22.109 1 81.31 62 VAL B C 1
ATOM 2238 O O . VAL B 1 62 ? 3.254 19.172 21.656 1 81.31 62 VAL B O 1
ATOM 2241 N N . TYR B 1 63 ? 4.254 20.266 23.328 1 84.38 63 TYR B N 1
ATOM 2242 C CA . TYR B 1 63 ? 3.9 19.219 24.281 1 84.38 63 TYR B CA 1
ATOM 2243 C C . TYR B 1 63 ? 2.389 19.094 24.422 1 84.38 63 TYR B C 1
ATOM 2245 O O . TYR B 1 63 ? 1.851 17.984 24.5 1 84.38 63 TYR B O 1
ATOM 2253 N N . ARG B 1 64 ? 1.814 20.172 24.453 1 84.56 64 ARG B N 1
ATOM 2254 C CA . ARG B 1 64 ? 0.358 20.172 24.547 1 84.56 64 ARG B CA 1
ATOM 2255 C C . ARG B 1 64 ? -0.272 19.531 23.312 1 84.56 64 ARG B C 1
ATOM 2257 O O . ARG B 1 64 ? -1.274 18.828 23.422 1 84.56 64 ARG B O 1
ATOM 2264 N N . LEU B 1 65 ? 0.272 19.844 22.219 1 86.62 65 LEU B N 1
ATOM 2265 C CA . LEU B 1 65 ? -0.229 19.266 20.984 1 86.62 65 LEU B CA 1
ATOM 2266 C C . LEU B 1 65 ? -0.099 17.734 21.016 1 86.62 65 LEU B C 1
ATOM 2268 O O . LEU B 1 65 ? -1.041 17.031 20.672 1 86.62 65 LEU B O 1
ATOM 2272 N N . LEU B 1 66 ? 1.064 17.25 21.438 1 88.69 66 LEU B N 1
ATOM 2273 C CA . LEU B 1 66 ? 1.286 15.812 21.484 1 88.69 66 LEU B CA 1
ATOM 2274 C C . LEU B 1 66 ? 0.309 15.148 22.453 1 88.69 66 LEU B C 1
ATOM 2276 O O . LEU B 1 66 ? -0.227 14.078 22.156 1 88.69 66 LEU B O 1
ATOM 2280 N N . ARG B 1 67 ? 0.091 15.812 23.5 1 87.5 67 ARG B N 1
ATOM 2281 C CA . ARG B 1 67 ? -0.879 15.297 24.453 1 87.5 67 ARG B CA 1
ATOM 2282 C C . ARG B 1 67 ? -2.285 15.289 23.859 1 87.5 67 ARG B C 1
ATOM 2284 O O . ARG B 1 67 ? -3.039 14.328 24.047 1 87.5 67 ARG B O 1
ATOM 2291 N N . ARG B 1 68 ? -2.561 16.312 23.234 1 87.25 68 ARG B N 1
ATOM 2292 C CA . ARG B 1 68 ? -3.848 16.438 22.562 1 87.25 68 ARG B CA 1
ATOM 2293 C C . ARG B 1 68 ? -4.039 15.312 21.547 1 87.25 68 ARG B C 1
ATOM 2295 O O . ARG B 1 68 ? -5.098 14.68 21.5 1 87.25 68 ARG B O 1
ATOM 2302 N N . LEU B 1 69 ? -3.092 15.047 20.797 1 87.69 69 LEU B N 1
ATOM 2303 C CA . LEU B 1 69 ? -3.158 14 19.766 1 87.69 69 LEU B CA 1
ATOM 2304 C C . LEU B 1 69 ? -3.256 12.625 20.406 1 87.69 69 LEU B C 1
ATOM 2306 O O . LEU B 1 69 ? -3.994 11.758 19.922 1 87.69 69 LEU B O 1
ATOM 2310 N N . ARG B 1 70 ? -2.57 12.43 21.453 1 88.5 70 ARG B N 1
ATOM 2311 C CA . ARG B 1 70 ? -2.625 11.156 22.172 1 88.5 70 ARG B CA 1
ATOM 2312 C C . ARG B 1 70 ? -4.016 10.914 22.734 1 88.5 70 ARG B C 1
ATOM 2314 O O . ARG B 1 70 ? -4.539 9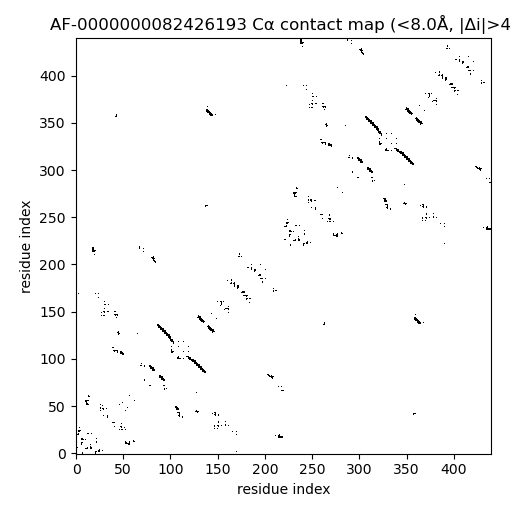.797 22.656 1 88.5 70 ARG B O 1
ATOM 2321 N N . ARG B 1 71 ? -4.547 11.906 23.266 1 86.88 71 ARG B N 1
ATOM 2322 C CA . ARG B 1 71 ? -5.895 11.797 23.812 1 86.88 71 ARG B CA 1
ATOM 2323 C C . ARG B 1 71 ? -6.91 11.477 22.719 1 86.88 71 ARG B C 1
ATOM 2325 O O . ARG B 1 71 ? -7.797 10.648 22.906 1 86.88 71 ARG B O 1
ATOM 2332 N N . LEU B 1 72 ? -6.734 12.156 21.734 1 83.69 72 LEU B N 1
ATOM 2333 C CA . LEU B 1 72 ? -7.625 11.938 20.594 1 83.69 72 LEU B CA 1
ATOM 2334 C C . LEU B 1 72 ? -7.508 10.5 20.094 1 83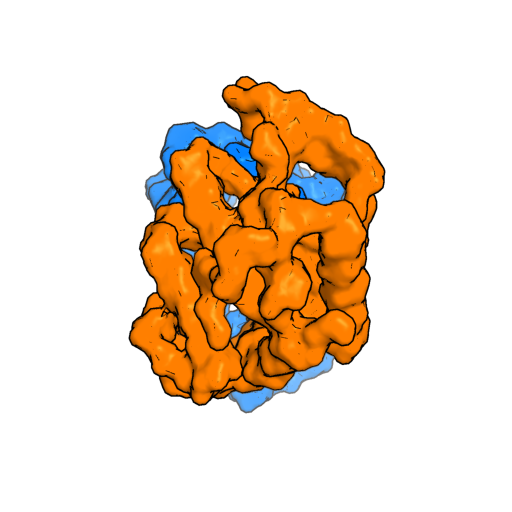.69 72 LEU B C 1
ATOM 2336 O O . LEU B 1 72 ? -8.523 9.852 19.812 1 83.69 72 LEU B O 1
ATOM 2340 N N . SER B 1 73 ? -6.258 10.062 19.938 1 85.56 73 SER B N 1
ATOM 2341 C CA . SER B 1 73 ? -6.012 8.703 19.469 1 85.56 73 SER B CA 1
ATOM 2342 C C . SER B 1 73 ? -6.656 7.68 20.406 1 85.56 73 SER B C 1
ATOM 2344 O O . SER B 1 73 ? -7.27 6.715 19.953 1 85.56 73 SER B O 1
ATOM 2346 N N . THR B 1 74 ? -6.539 7.949 21.609 1 84.88 74 THR B N 1
ATOM 2347 C CA . THR B 1 74 ? -7.109 7.043 22.594 1 84.88 74 THR B CA 1
ATOM 2348 C C . THR B 1 74 ? -8.633 7.078 22.531 1 84.88 74 THR B C 1
ATOM 2350 O O . THR B 1 74 ? -9.289 6.031 22.547 1 84.88 74 THR B O 1
ATOM 2353 N N . LYS B 1 75 ? -9.164 8.188 22.484 1 82.44 75 LYS B N 1
ATOM 2354 C CA . LYS B 1 75 ? -10.609 8.352 22.469 1 82.44 75 LYS B CA 1
ATOM 2355 C C . LYS B 1 75 ? -11.219 7.719 21.219 1 82.44 75 LYS B C 1
ATOM 2357 O O . LYS B 1 75 ? -12.336 7.199 21.266 1 82.44 75 LYS B O 1
ATOM 2362 N N . LEU B 1 76 ? -10.516 7.816 20.188 1 80 76 LEU B N 1
ATOM 2363 C CA . LEU B 1 76 ? -11.055 7.332 18.906 1 80 76 LEU B CA 1
ATOM 2364 C C . LEU B 1 76 ? -10.68 5.871 18.688 1 80 76 LEU B C 1
ATOM 2366 O O . LEU B 1 76 ? -10.984 5.305 17.641 1 80 76 LEU B O 1
ATOM 2370 N N . GLY B 1 77 ? -10.023 5.23 19.625 1 78.25 77 GLY B N 1
ATOM 2371 C CA . GLY B 1 77 ? -9.75 3.807 19.547 1 78.25 77 GLY B CA 1
ATOM 2372 C C . GLY B 1 77 ? -8.531 3.484 18.703 1 78.25 77 GLY B C 1
ATOM 2373 O O . GLY B 1 77 ? -8.43 2.391 18.141 1 78.25 77 GLY B O 1
ATOM 2374 N N . GLY B 1 78 ? -7.641 4.406 18.516 1 80.88 78 GLY B N 1
ATOM 2375 C CA . GLY B 1 78 ? -6.375 4.156 17.844 1 80.88 78 GLY B CA 1
ATOM 2376 C C . GLY B 1 78 ? -6.457 4.324 16.344 1 80.88 78 GLY B C 1
ATOM 2377 O O . GLY B 1 78 ? -5.633 5.023 15.742 1 80.88 78 GLY B O 1
ATOM 2378 N N . GLU B 1 79 ? -7.445 3.639 15.719 1 84.5 79 GLU B N 1
ATOM 2379 C CA . GLU B 1 79 ? -7.652 3.762 14.281 1 84.5 79 GLU B CA 1
ATOM 2380 C C . GLU B 1 79 ? -9.023 4.352 13.969 1 84.5 79 GLU B C 1
ATOM 2382 O O . GLU B 1 79 ? -10.047 3.855 14.445 1 84.5 79 GLU B O 1
ATOM 2387 N N . VAL B 1 80 ? -8.969 5.438 13.188 1 85.31 80 VAL B N 1
ATOM 2388 C CA . VAL B 1 80 ? -10.188 6.152 12.828 1 85.31 80 VAL B CA 1
ATOM 2389 C C . VAL B 1 80 ? -10.555 5.859 11.375 1 85.31 80 VAL B C 1
ATOM 2391 O O . VAL B 1 80 ? -9.898 6.355 10.453 1 85.31 80 VAL B O 1
ATOM 2394 N N . GLU B 1 81 ? -11.617 5.117 11.266 1 89.44 81 GLU B N 1
ATOM 2395 C CA . GLU B 1 81 ? -12.039 4.785 9.906 1 89.44 81 GLU B CA 1
ATOM 2396 C C . GLU B 1 81 ? -12.555 6.02 9.172 1 89.44 81 GLU B C 1
ATOM 2398 O O . GLU B 1 81 ? -13.352 6.785 9.719 1 89.44 81 GLU B O 1
ATOM 2403 N N . ILE B 1 82 ? -12.086 6.238 7.957 1 90.62 82 ILE B N 1
ATOM 2404 C CA . ILE B 1 82 ? -12.484 7.445 7.238 1 90.62 82 ILE B CA 1
ATOM 2405 C C . ILE B 1 82 ? -13.109 7.062 5.895 1 90.62 82 ILE B C 1
ATOM 2407 O O . ILE B 1 82 ? -13.68 7.91 5.203 1 90.62 82 ILE B O 1
ATOM 2411 N N . PHE B 1 83 ? -12.977 5.844 5.484 1 92.62 83 PHE B N 1
ATOM 2412 C CA . PHE B 1 83 ? -13.461 5.406 4.18 1 92.62 83 PHE B CA 1
ATOM 2413 C C . PHE B 1 83 ? -13.852 3.932 4.211 1 92.62 83 PHE B C 1
ATOM 2415 O O . PHE B 1 83 ? -13.164 3.119 4.836 1 92.62 83 PHE B O 1
ATOM 2422 N N . SER B 1 84 ? -14.984 3.633 3.684 1 92.94 84 SER B N 1
ATOM 2423 C CA . SER B 1 84 ? -15.43 2.254 3.504 1 92.94 84 SER B CA 1
ATOM 2424 C C . SER B 1 84 ? -16.266 2.105 2.236 1 92.94 84 SER B C 1
ATOM 2426 O O . SER B 1 84 ? -17.312 2.738 2.102 1 92.94 84 SER B O 1
ATOM 2428 N N . HIS B 1 85 ? -15.789 1.331 1.333 1 91.88 85 HIS B N 1
ATOM 2429 C CA . HIS B 1 85 ? -16.516 1.112 0.082 1 91.88 85 HIS B CA 1
ATOM 2430 C C . HIS B 1 85 ? -16.125 -0.221 -0.549 1 91.88 85 HIS B C 1
ATOM 2432 O O . HIS B 1 85 ? -14.945 -0.458 -0.84 1 91.88 85 HIS B O 1
ATOM 2438 N N . GLY B 1 86 ? -17.094 -1.078 -0.819 1 84.19 86 GLY B N 1
ATOM 2439 C CA . GLY B 1 86 ? -16.859 -2.326 -1.528 1 84.19 86 GLY B CA 1
ATOM 2440 C C . GLY B 1 86 ? -15.836 -3.217 -0.84 1 84.19 86 GLY B C 1
ATOM 2441 O O . GLY B 1 86 ? -15 -3.836 -1.5 1 84.19 86 GLY B O 1
ATOM 2442 N N . GLY B 1 87 ? -15.758 -3.162 0.428 1 86.25 87 GLY B N 1
ATOM 2443 C CA . GLY B 1 87 ? -14.828 -4.004 1.166 1 86.25 87 GLY B CA 1
ATOM 2444 C C . GLY B 1 87 ? -13.5 -3.328 1.436 1 86.25 87 GLY B C 1
ATOM 2445 O O . GLY B 1 87 ? -12.695 -3.824 2.227 1 86.25 87 GLY B O 1
ATOM 2446 N N . ILE B 1 88 ? -13.297 -2.244 0.752 1 91.44 88 ILE B N 1
ATOM 2447 C CA . ILE B 1 88 ? -12.078 -1.47 0.969 1 91.44 88 ILE B CA 1
ATOM 2448 C C . ILE B 1 88 ? -12.297 -0.477 2.109 1 91.44 88 ILE B C 1
ATOM 2450 O O . ILE B 1 88 ? -13.336 0.186 2.174 1 91.44 88 ILE B O 1
ATOM 2454 N N . THR B 1 89 ? -11.352 -0.436 2.988 1 93.94 89 THR B N 1
ATOM 2455 C CA . THR B 1 89 ? -11.453 0.521 4.086 1 93.94 89 THR B CA 1
ATOM 2456 C C . THR B 1 89 ? -10.164 1.328 4.219 1 93.94 89 THR B C 1
ATOM 2458 O O . THR B 1 89 ? -9.094 0.862 3.832 1 93.94 89 THR B O 1
ATOM 2461 N N . ALA B 1 90 ? -10.289 2.512 4.676 1 93.75 90 ALA B N 1
ATOM 2462 C CA . ALA B 1 90 ? -9.156 3.371 5.012 1 93.75 90 ALA B CA 1
ATOM 2463 C C . ALA B 1 90 ? -9.336 4.012 6.383 1 93.75 90 ALA B C 1
ATOM 2465 O O . ALA B 1 90 ? -10.445 4.422 6.738 1 93.75 90 ALA B O 1
ATOM 2466 N N . SER B 1 91 ? -8.305 4.004 7.129 1 93.56 91 SER B N 1
ATOM 2467 C CA . SER B 1 91 ? -8.352 4.57 8.477 1 93.56 91 SER B CA 1
ATOM 2468 C C . SER B 1 91 ? -7.121 5.422 8.758 1 93.56 91 SER B C 1
ATOM 2470 O O . SER B 1 91 ? -6.082 5.258 8.109 1 93.56 91 SER B O 1
ATOM 2472 N N . LEU B 1 92 ? -7.25 6.305 9.656 1 92.5 92 LEU B N 1
ATOM 2473 C CA . LEU B 1 92 ? -6.137 7.09 10.18 1 92.5 92 LEU B CA 1
ATOM 2474 C C . LEU B 1 92 ? -5.652 6.527 11.508 1 92.5 92 LEU B C 1
ATOM 2476 O O . LEU B 1 92 ? -6.461 6.188 12.375 1 92.5 92 LEU B O 1
ATOM 2480 N N . ARG B 1 93 ? -4.383 6.41 11.617 1 93.5 93 ARG B N 1
ATOM 2481 C CA . ARG B 1 93 ? -3.764 5.922 12.844 1 93.5 93 ARG B CA 1
ATOM 2482 C C . ARG B 1 93 ? -2.631 6.844 13.281 1 93.5 93 ARG B C 1
ATOM 2484 O O . ARG B 1 93 ? -1.765 7.199 12.484 1 93.5 93 ARG B O 1
ATOM 2491 N N . PHE B 1 94 ? -2.664 7.258 14.531 1 91.25 94 PHE B N 1
ATOM 2492 C CA . PHE B 1 94 ? -1.572 8.039 15.109 1 91.25 94 PHE B CA 1
ATOM 2493 C C . PHE B 1 94 ? -0.568 7.129 15.805 1 91.25 94 PHE B C 1
ATOM 2495 O O . PHE B 1 94 ? -0.949 6.133 16.422 1 91.25 94 PHE B O 1
ATOM 2502 N N . SER B 1 95 ? 0.607 7.426 15.656 1 93.12 95 SER B N 1
ATOM 2503 C CA . SER B 1 95 ? 1.692 6.734 16.344 1 93.12 95 SER B CA 1
ATOM 2504 C C . SER B 1 95 ? 2.641 7.723 17.016 1 93.12 95 SER B C 1
ATOM 2506 O O . SER B 1 95 ? 2.895 8.805 16.484 1 93.12 95 SER B O 1
ATOM 2508 N N . PHE B 1 96 ? 3.072 7.305 18.188 1 91.81 96 PHE B N 1
ATOM 2509 C CA . PHE B 1 96 ? 3.959 8.156 18.969 1 91.81 96 PHE B CA 1
ATOM 2510 C C . PHE B 1 96 ? 5.242 7.418 19.328 1 91.81 96 PHE B C 1
ATOM 2512 O O . PHE B 1 96 ? 5.203 6.246 19.703 1 91.81 96 PHE B O 1
ATOM 2519 N N . GLU B 1 97 ? 6.332 8.094 19.156 1 91.81 97 GLU B N 1
ATOM 2520 C CA . GLU B 1 97 ? 7.617 7.488 19.484 1 91.81 97 GLU B CA 1
ATOM 2521 C C . GLU B 1 97 ? 8.641 8.539 19.891 1 91.81 97 GLU B C 1
ATOM 2523 O O . GLU B 1 97 ? 8.398 9.742 19.75 1 91.81 97 GLU B O 1
ATOM 2528 N N . ARG B 1 98 ? 9.719 8.062 20.438 1 91.31 98 ARG B N 1
ATOM 2529 C CA . ARG B 1 98 ? 10.891 8.891 20.703 1 91.31 98 ARG B CA 1
ATOM 2530 C C . ARG B 1 98 ? 12.008 8.609 19.719 1 91.31 98 ARG B C 1
ATOM 2532 O O . ARG B 1 98 ? 12.172 7.469 19.266 1 91.31 98 ARG B O 1
ATOM 2539 N N . GLY B 1 99 ? 12.602 9.695 19.234 1 89.75 99 GLY B N 1
ATOM 2540 C CA . GLY B 1 99 ? 13.695 9.508 18.297 1 89.75 99 GLY B CA 1
ATOM 2541 C C . GLY B 1 99 ? 14.516 10.758 18.078 1 89.75 99 GLY B C 1
ATOM 2542 O O . GLY B 1 99 ? 14.5 11.672 18.906 1 89.75 99 GLY B O 1
ATOM 2543 N N . SER B 1 100 ? 15.359 10.625 17.062 1 89.38 100 SER B N 1
ATOM 2544 C CA . SER B 1 100 ? 16.234 11.734 16.703 1 89.38 100 SER B CA 1
ATOM 2545 C C . SER B 1 100 ? 15.75 12.422 15.43 1 89.38 100 SER B C 1
ATOM 2547 O O . SER B 1 100 ? 15.18 11.781 14.555 1 89.38 100 SER B O 1
ATOM 2549 N N . ILE B 1 101 ? 16 13.758 15.414 1 86.75 101 ILE B N 1
ATOM 2550 C CA . ILE B 1 101 ? 15.625 14.508 14.227 1 86.75 101 ILE B CA 1
ATOM 2551 C C . ILE B 1 101 ? 16.781 15.398 13.789 1 86.75 101 ILE B C 1
ATOM 2553 O O . ILE B 1 101 ? 17.688 15.695 14.586 1 86.75 101 ILE B O 1
ATOM 2557 N N . TYR B 1 102 ? 16.75 15.695 12.562 1 86.62 102 TYR B N 1
ATOM 2558 C CA . TYR B 1 102 ? 17.656 16.688 12 1 86.62 102 TYR B CA 1
ATOM 2559 C C . TYR B 1 102 ? 16.938 18 11.742 1 86.62 102 TYR B C 1
ATOM 2561 O O . TYR B 1 102 ? 15.797 18.016 11.258 1 86.62 102 TYR B O 1
ATOM 2569 N N . VAL B 1 103 ? 17.578 19.094 12.125 1 82.56 103 VAL B N 1
ATOM 2570 C CA . VAL B 1 103 ? 16.922 20.391 12.008 1 82.56 103 VAL B CA 1
ATOM 2571 C C . VAL B 1 103 ? 17.812 21.359 11.227 1 82.56 103 VAL B C 1
ATOM 2573 O O . VAL B 1 103 ? 19.031 21.391 11.438 1 82.56 103 VAL B O 1
ATOM 2576 N N . HIS B 1 104 ? 17.219 21.984 10.242 1 78.38 104 HIS B N 1
ATOM 2577 C CA . HIS B 1 104 ? 17.844 23.078 9.516 1 78.38 104 HIS B CA 1
ATOM 2578 C C . HIS B 1 104 ? 17 24.344 9.594 1 78.38 104 HIS B C 1
ATOM 2580 O O . HIS B 1 104 ? 15.859 24.359 9.117 1 78.38 104 HIS B O 1
ATOM 2586 N N . ASN B 1 105 ? 17.562 25.359 10.102 1 74.94 105 ASN B N 1
ATOM 2587 C CA . ASN B 1 105 ? 16.875 26.656 10.211 1 74.94 105 ASN B CA 1
ATOM 2588 C C . ASN B 1 105 ? 15.477 26.5 10.805 1 74.94 105 ASN B C 1
ATOM 2590 O O . ASN B 1 105 ? 14.5 27.016 10.258 1 74.94 105 ASN B O 1
ATOM 2594 N N . GLY B 1 106 ? 15.375 25.609 11.758 1 70.88 106 GLY B N 1
ATOM 2595 C CA . GLY B 1 106 ? 14.125 25.469 12.492 1 70.88 106 GLY B CA 1
ATOM 2596 C C . GLY B 1 106 ? 13.172 24.469 11.852 1 70.88 106 GLY B C 1
ATOM 2597 O O . GLY B 1 106 ? 12.094 24.219 12.391 1 70.88 106 GLY B O 1
ATOM 2598 N N . VAL B 1 107 ? 13.562 23.875 10.695 1 71.81 107 VAL B N 1
ATOM 2599 C CA . VAL B 1 107 ? 12.719 22.906 10.008 1 71.81 107 VAL B CA 1
ATOM 2600 C C . VAL B 1 107 ? 13.32 21.516 10.141 1 71.81 107 VAL B C 1
ATOM 2602 O O . VAL B 1 107 ? 14.539 21.344 10.023 1 71.81 107 VAL B O 1
ATOM 2605 N N . ILE B 1 108 ? 12.453 20.625 10.453 1 78.31 108 ILE B N 1
ATOM 2606 C CA . ILE B 1 108 ? 12.938 19.25 10.5 1 78.31 108 ILE B CA 1
ATOM 2607 C C . ILE B 1 108 ? 13.195 18.75 9.078 1 78.31 108 ILE B C 1
ATOM 2609 O O . ILE B 1 108 ? 12.344 18.891 8.195 1 78.31 108 ILE B O 1
ATOM 2613 N N . VAL B 1 109 ? 14.32 18.188 8.891 1 78.38 109 VAL B N 1
ATOM 2614 C CA . VAL B 1 109 ? 14.688 17.703 7.562 1 78.38 109 VAL B CA 1
ATOM 2615 C C . VAL B 1 109 ? 15.117 16.234 7.645 1 78.38 109 VAL B C 1
ATOM 2617 O O . VAL B 1 109 ? 15.398 15.727 8.734 1 78.38 109 VAL B O 1
ATOM 2620 N N . ASN B 1 110 ? 15.047 15.641 6.496 1 81.75 110 ASN B N 1
ATOM 2621 C CA . ASN B 1 110 ? 15.508 14.258 6.441 1 81.75 110 ASN B CA 1
ATOM 2622 C C . ASN B 1 110 ? 17.031 14.164 6.441 1 81.75 110 ASN B C 1
ATOM 2624 O O . ASN B 1 110 ? 17.703 15.117 6.051 1 81.75 110 ASN B O 1
ATOM 2628 N N . ARG B 1 111 ? 17.531 13.039 6.848 1 80.88 111 ARG B N 1
ATOM 2629 C CA . ARG B 1 111 ? 18.984 12.828 6.906 1 80.88 111 ARG B CA 1
ATOM 2630 C C . ARG B 1 111 ? 19.609 13.031 5.535 1 80.88 111 ARG B C 1
ATOM 2632 O O . ARG B 1 111 ? 20.719 13.57 5.43 1 80.88 111 ARG B O 1
ATOM 2639 N N . SER B 1 112 ? 18.891 12.539 4.555 1 77.25 112 SER B N 1
ATOM 2640 C CA . SER B 1 112 ? 19.453 12.648 3.209 1 77.25 112 SER B CA 1
ATOM 2641 C C . SER B 1 112 ? 19.562 14.102 2.775 1 77.25 112 SER B C 1
ATOM 2643 O O . SER B 1 112 ? 20.453 14.445 1.985 1 77.25 112 SER B O 1
ATOM 2645 N N . ASP B 1 113 ? 18.766 14.922 3.285 1 77.12 113 ASP B N 1
ATOM 2646 C CA . ASP B 1 113 ? 18.781 16.344 2.939 1 77.12 113 ASP B CA 1
ATOM 2647 C C . ASP B 1 113 ? 19.938 17.062 3.631 1 77.12 113 ASP B C 1
ATOM 2649 O O . ASP B 1 113 ? 20.344 18.141 3.205 1 77.12 113 ASP B O 1
ATOM 2653 N N . CYS B 1 114 ? 20.406 16.406 4.602 1 82.31 114 CYS B N 1
ATOM 2654 C CA . CYS B 1 114 ? 21.484 17 5.363 1 82.31 114 CYS B CA 1
ATOM 2655 C C . CYS B 1 114 ? 22.781 17.016 4.555 1 82.31 114 CYS B C 1
ATOM 2657 O O . CYS B 1 114 ? 23.734 17.703 4.922 1 82.31 114 CYS B O 1
ATOM 2659 N N . SER B 1 115 ? 22.812 16.234 3.545 1 79.75 115 SER B N 1
ATOM 2660 C CA . SER B 1 115 ? 23.969 16.297 2.648 1 79.75 115 SER B CA 1
ATOM 2661 C C . SER B 1 115 ? 23.953 17.578 1.823 1 79.75 115 SER B C 1
ATOM 2663 O O . SER B 1 115 ? 24.984 17.984 1.288 1 79.75 115 SER B O 1
ATOM 2665 N N . ARG B 1 116 ? 22.797 18.25 1.856 1 77.75 116 ARG B N 1
ATOM 2666 C CA . ARG B 1 116 ? 22.609 19.422 1.02 1 77.75 116 ARG B CA 1
ATOM 2667 C C . ARG B 1 116 ? 22.594 20.703 1.861 1 77.75 116 ARG B C 1
ATOM 2669 O O . ARG B 1 116 ? 22.875 21.781 1.353 1 77.75 116 ARG B O 1
ATOM 2676 N N . VAL B 1 117 ? 22.234 20.625 3.057 1 74.88 117 VAL B N 1
ATOM 2677 C CA . VAL B 1 117 ? 22.125 21.781 3.938 1 74.88 117 VAL B CA 1
ATOM 2678 C C . VAL B 1 117 ? 22.781 21.469 5.285 1 74.88 117 VAL B C 1
ATOM 2680 O O . VAL B 1 117 ? 22.969 20.297 5.637 1 74.88 117 VAL B O 1
ATOM 2683 N N . ASP B 1 118 ? 23.141 22.547 5.984 1 84.31 118 ASP B N 1
ATOM 2684 C CA . ASP B 1 118 ? 23.656 22.359 7.336 1 84.31 118 ASP B CA 1
ATOM 2685 C C . ASP B 1 118 ? 22.562 21.906 8.289 1 84.31 118 ASP B C 1
ATOM 2687 O O . ASP B 1 118 ? 21.5 22.516 8.359 1 84.31 118 ASP B O 1
ATOM 2691 N N . CYS B 1 119 ? 22.844 20.781 8.859 1 86.31 119 CYS B N 1
ATOM 2692 C CA . CYS B 1 119 ? 21.844 20.234 9.75 1 86.31 119 CYS B CA 1
ATOM 2693 C C . CYS B 1 119 ? 22.391 20.062 11.156 1 86.31 119 CYS B C 1
ATOM 2695 O O . CYS B 1 119 ? 23.594 19.891 11.344 1 86.31 119 CYS B O 1
ATOM 2697 N N . GLU B 1 120 ? 21.516 20.25 12.148 1 88.75 120 GLU B N 1
ATOM 2698 C CA . GLU B 1 120 ? 21.797 19.938 13.547 1 88.75 120 GLU B CA 1
ATOM 2699 C C . GLU B 1 120 ? 21 18.719 14.016 1 88.75 120 GLU B C 1
ATOM 2701 O O . GLU B 1 120 ? 19.812 18.594 13.703 1 88.75 120 GLU B O 1
ATOM 2706 N N . LEU B 1 121 ? 21.625 17.844 14.734 1 90.62 121 LEU B N 1
ATOM 2707 C CA . LEU B 1 121 ? 20.969 16.656 15.258 1 90.62 121 LEU B CA 1
ATOM 2708 C C . LEU B 1 121 ? 20.391 16.922 16.656 1 90.62 121 LEU B C 1
ATOM 2710 O O . LEU B 1 121 ? 21.094 17.438 17.531 1 90.62 121 LEU B O 1
ATOM 2714 N N . VAL B 1 122 ? 19.172 16.719 16.828 1 86.62 122 VAL B N 1
ATOM 2715 C CA . VAL B 1 122 ? 18.5 16.797 18.125 1 86.62 122 VAL B CA 1
ATOM 2716 C C . VAL B 1 122 ? 18 15.422 18.547 1 86.62 122 VAL B C 1
ATOM 2718 O O . VAL B 1 122 ? 17.219 14.789 17.828 1 86.62 122 VAL B O 1
ATOM 2721 N N . ASN B 1 123 ? 18.375 14.984 19.703 1 90.44 123 ASN B N 1
ATOM 2722 C CA . ASN B 1 123 ? 18.062 13.633 20.156 1 90.44 123 ASN B CA 1
ATOM 2723 C C . ASN B 1 123 ? 16.938 13.633 21.188 1 90.44 123 ASN B C 1
ATOM 2725 O O . ASN B 1 123 ? 16.641 14.664 21.781 1 90.44 123 ASN B O 1
ATOM 2729 N N . ASN B 1 124 ? 16.328 12.484 21.281 1 90.31 124 ASN B N 1
ATOM 2730 C CA . ASN B 1 124 ? 15.359 12.195 22.328 1 90.31 124 ASN B CA 1
ATOM 2731 C C . ASN B 1 124 ? 14.164 13.141 22.281 1 90.31 124 ASN B C 1
ATOM 2733 O O . ASN B 1 124 ? 13.789 13.734 23.297 1 90.31 124 ASN B O 1
ATOM 2737 N N . VAL B 1 125 ? 13.664 13.281 21.094 1 86.81 125 VAL B N 1
ATOM 2738 C CA . VAL B 1 125 ? 12.492 14.125 20.891 1 86.81 125 VAL B CA 1
ATOM 2739 C C . VAL B 1 125 ? 11.242 13.25 20.766 1 86.81 125 VAL B C 1
ATOM 2741 O O . VAL B 1 125 ? 11.312 12.141 20.234 1 86.81 125 VAL B O 1
ATOM 2744 N N . ASN B 1 126 ? 10.125 13.773 21.344 1 88.69 126 ASN B N 1
ATOM 2745 C CA . ASN B 1 126 ? 8.836 13.125 21.125 1 88.69 126 ASN B CA 1
ATOM 2746 C C . ASN B 1 126 ? 8.297 13.398 19.734 1 88.69 126 ASN B C 1
ATOM 2748 O O . ASN B 1 126 ? 8.172 14.555 19.328 1 88.69 126 ASN B O 1
ATOM 2752 N N . LEU B 1 127 ? 7.988 12.312 19.031 1 90.44 127 LEU B N 1
ATOM 2753 C CA . LEU B 1 127 ? 7.535 12.422 17.656 1 90.44 127 LEU B CA 1
ATOM 2754 C C . LEU B 1 127 ? 6.133 11.844 17.484 1 90.44 127 LEU B C 1
ATOM 2756 O O . LEU B 1 127 ? 5.777 10.875 18.156 1 90.44 127 LEU B O 1
ATOM 2760 N N . ALA B 1 128 ? 5.398 12.5 16.609 1 92.06 128 ALA B N 1
ATOM 2761 C CA . ALA B 1 128 ? 4.074 12.008 16.25 1 92.06 128 ALA B CA 1
ATOM 2762 C C . ALA B 1 128 ? 3.961 11.812 14.742 1 92.06 128 ALA B C 1
ATOM 2764 O O . ALA B 1 128 ? 4.395 12.664 13.961 1 92.06 128 ALA B O 1
ATOM 2765 N N . PHE B 1 129 ? 3.408 10.656 14.438 1 93.25 129 PHE B N 1
ATOM 2766 C CA . PHE B 1 129 ? 3.141 10.344 13.039 1 93.25 129 PHE B CA 1
ATOM 2767 C C . PHE B 1 129 ? 1.656 10.07 12.82 1 93.25 129 PHE B C 1
ATOM 2769 O O . PHE B 1 129 ? 0.94 9.711 13.758 1 93.25 129 PHE B O 1
ATOM 2776 N N . MET B 1 130 ? 1.215 10.367 11.68 1 93.5 130 MET B N 1
ATOM 2777 C CA . MET B 1 130 ? -0.139 10.031 11.242 1 93.5 130 MET B CA 1
ATOM 2778 C C . MET B 1 130 ? -0.109 9.172 9.984 1 93.5 130 MET B C 1
ATOM 2780 O O . MET B 1 130 ? 0.417 9.586 8.953 1 93.5 130 MET B O 1
ATOM 2784 N N . TYR B 1 131 ? -0.74 8 10.141 1 95.81 131 TYR B N 1
ATOM 2785 C CA . TYR B 1 131 ? -0.707 7.055 9.031 1 95.81 131 TYR B CA 1
ATOM 2786 C C . TYR B 1 131 ? -2.09 6.895 8.414 1 95.81 131 TYR B C 1
ATOM 2788 O O . TYR B 1 131 ? -3.098 6.879 9.125 1 95.81 131 TYR B O 1
ATOM 2796 N N . LEU B 1 132 ? -2.057 6.797 7.121 1 96.25 132 LEU B N 1
ATOM 2797 C CA . LEU B 1 132 ? -3.207 6.289 6.379 1 96.25 132 LEU B CA 1
ATOM 2798 C C . LEU B 1 132 ? -3.086 4.789 6.148 1 96.25 132 LEU B C 1
ATOM 2800 O O . LEU B 1 132 ? -2.189 4.336 5.434 1 96.25 132 LEU B O 1
ATOM 2804 N N . VAL B 1 133 ? -3.934 4.078 6.773 1 96.25 133 VAL B N 1
ATOM 2805 C CA . VAL B 1 133 ? -3.951 2.629 6.605 1 96.25 133 VAL B CA 1
ATOM 2806 C C . VAL B 1 133 ? -5.066 2.234 5.645 1 96.25 133 VAL B C 1
ATOM 2808 O O . VAL B 1 133 ? -6.246 2.473 5.918 1 96.25 133 VAL B O 1
ATOM 2811 N N . ILE B 1 134 ? -4.703 1.675 4.57 1 95 134 ILE B N 1
ATOM 2812 C CA . ILE B 1 134 ? -5.66 1.242 3.555 1 95 134 ILE B CA 1
ATOM 2813 C C . ILE B 1 134 ? -5.727 -0.284 3.525 1 95 134 ILE B C 1
ATOM 2815 O O . ILE B 1 134 ? -4.723 -0.949 3.264 1 95 134 ILE B O 1
ATOM 2819 N N . LYS B 1 135 ? -6.848 -0.747 3.787 1 94.94 135 LYS B N 1
ATOM 2820 C CA . LYS B 1 135 ? -7.105 -2.18 3.668 1 94.94 135 LYS B CA 1
ATOM 2821 C C . LYS B 1 135 ? -7.926 -2.488 2.422 1 94.94 135 LYS B C 1
ATOM 2823 O O . LYS B 1 135 ? -9.133 -2.223 2.385 1 94.94 135 LYS B O 1
ATOM 2828 N N . LEU B 1 136 ? -7.285 -2.979 1.475 1 90.81 136 LEU B N 1
ATOM 2829 C CA . LEU B 1 136 ? -7.957 -3.312 0.222 1 90.81 136 LEU B CA 1
ATOM 2830 C C . LEU B 1 136 ? -8.734 -4.617 0.353 1 90.81 136 LEU B C 1
ATOM 2832 O O . LEU B 1 136 ? -9.75 -4.809 -0.324 1 90.81 136 LEU B O 1
ATOM 2836 N N . SER B 1 137 ? -8.25 -5.535 1.148 1 89.5 137 SER B N 1
ATOM 2837 C CA . SER B 1 137 ? -8.875 -6.789 1.547 1 89.5 137 SER B CA 1
ATOM 2838 C C . SER B 1 137 ? -8.195 -7.383 2.777 1 89.5 137 SER B C 1
ATOM 2840 O O . SER B 1 137 ? -7.398 -6.707 3.434 1 89.5 137 SER B O 1
ATOM 2842 N N . GLU B 1 138 ? -8.492 -8.531 3.1 1 88.62 138 GLU B N 1
ATOM 2843 C CA . GLU B 1 138 ? -7.922 -9.156 4.289 1 88.62 138 GLU B CA 1
ATOM 2844 C C . GLU B 1 138 ? -6.422 -9.375 4.129 1 88.62 138 GLU B C 1
ATOM 2846 O O . GLU B 1 138 ? -5.672 -9.32 5.105 1 88.62 138 GLU B O 1
ATOM 2851 N N . ARG B 1 139 ? -5.988 -9.484 2.979 1 92.69 139 ARG B N 1
ATOM 2852 C CA . ARG B 1 139 ? -4.598 -9.867 2.758 1 92.69 139 ARG B CA 1
ATOM 2853 C C . ARG B 1 139 ? -3.846 -8.773 2.002 1 92.69 139 ARG B C 1
ATOM 2855 O O . ARG B 1 139 ? -2.701 -8.977 1.592 1 92.69 139 ARG B O 1
ATOM 2862 N N . ASN B 1 140 ? -4.438 -7.758 1.728 1 93.5 140 ASN B N 1
ATOM 2863 C CA . ASN B 1 140 ? -3.879 -6.645 0.971 1 93.5 140 ASN B CA 1
ATOM 2864 C C . ASN B 1 140 ? -4.023 -5.324 1.727 1 93.5 140 ASN B C 1
ATOM 2866 O O . ASN B 1 140 ? -5.141 -4.855 1.957 1 93.5 140 ASN B O 1
ATOM 2870 N N . GLU B 1 141 ? -2.914 -4.719 2.066 1 96.25 141 GLU B N 1
ATOM 2871 C CA . GLU B 1 141 ? -2.965 -3.5 2.867 1 96.25 141 GLU B CA 1
ATOM 2872 C C . GLU B 1 141 ? -1.784 -2.586 2.557 1 96.25 141 GLU B C 1
ATOM 2874 O O . GLU B 1 141 ? -0.762 -3.037 2.035 1 96.25 141 GLU B O 1
ATOM 2879 N N . ALA B 1 142 ? -1.996 -1.356 2.826 1 95.19 142 ALA B N 1
ATOM 2880 C CA . ALA B 1 142 ? -0.955 -0.336 2.736 1 95.19 142 ALA B CA 1
ATOM 2881 C C . ALA B 1 142 ? -1.003 0.606 3.936 1 95.19 142 ALA B C 1
ATOM 2883 O O . ALA B 1 142 ? -2.084 0.938 4.43 1 95.19 142 ALA B O 1
ATOM 2884 N N . SER B 1 143 ? 0.103 0.944 4.391 1 97 143 SER B N 1
ATOM 2885 C CA . SER B 1 143 ? 0.264 1.94 5.445 1 97 143 SER B CA 1
ATOM 2886 C C . SER B 1 143 ? 1.194 3.066 5.004 1 97 143 SER B C 1
ATOM 2888 O O . SER B 1 143 ? 2.381 2.838 4.762 1 97 143 SER B O 1
ATOM 2890 N N . LEU B 1 144 ? 0.671 4.262 4.973 1 96.56 144 LEU B N 1
ATOM 2891 C CA . LEU B 1 144 ? 1.415 5.402 4.449 1 96.56 144 LEU B CA 1
ATOM 2892 C C . LEU B 1 144 ? 1.443 6.543 5.461 1 96.56 144 LEU B C 1
ATOM 2894 O O . LEU B 1 144 ? 0.422 6.859 6.074 1 96.56 144 LEU B O 1
ATOM 2898 N N . ASN B 1 145 ? 2.588 7.086 5.625 1 96.62 145 ASN B N 1
ATOM 2899 C CA . ASN B 1 145 ? 2.656 8.359 6.336 1 96.62 145 ASN B CA 1
ATOM 2900 C C . ASN B 1 145 ? 1.908 9.461 5.59 1 96.62 145 ASN B C 1
ATOM 2902 O O . ASN B 1 145 ? 2.279 9.812 4.469 1 96.62 145 ASN B O 1
ATOM 2906 N N . VAL B 1 146 ? 0.947 10.016 6.223 1 95.62 146 VAL B N 1
ATOM 2907 C CA . VAL B 1 146 ? 0.004 10.891 5.535 1 95.62 146 VAL B CA 1
ATOM 2908 C C . VAL B 1 146 ? 0.753 12.062 4.91 1 95.62 146 VAL B C 1
ATOM 2910 O O . VAL B 1 146 ? 0.567 12.367 3.73 1 95.62 146 VAL B O 1
ATOM 2913 N N . PRO B 1 147 ? 1.628 12.727 5.672 1 93.5 147 PRO B N 1
ATOM 2914 C CA . PRO B 1 147 ? 2.35 13.828 5.027 1 93.5 147 PRO B CA 1
ATOM 2915 C C . PRO B 1 147 ? 3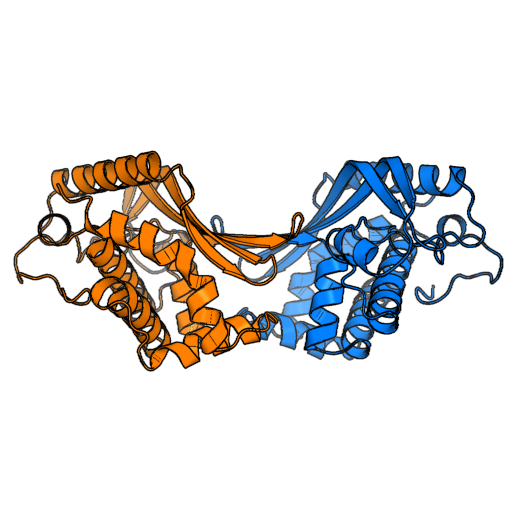.135 13.375 3.799 1 93.5 147 PRO B C 1
ATOM 2917 O O . PRO B 1 147 ? 3.189 14.094 2.797 1 93.5 147 PRO B O 1
ATOM 2920 N N . ASP B 1 148 ? 3.738 12.234 3.861 1 92.19 148 ASP B N 1
ATOM 2921 C CA . ASP B 1 148 ? 4.492 11.703 2.729 1 92.19 148 ASP B CA 1
ATOM 2922 C C . ASP B 1 148 ? 3.582 11.469 1.523 1 92.19 148 ASP B C 1
ATOM 2924 O O . ASP B 1 148 ? 3.941 11.812 0.395 1 92.19 148 ASP B O 1
ATOM 2928 N N . ALA B 1 149 ? 2.48 10.836 1.832 1 92.75 149 ALA B N 1
ATOM 2929 C CA . ALA B 1 149 ? 1.512 10.562 0.772 1 92.75 149 ALA B CA 1
ATOM 2930 C C . ALA B 1 149 ? 1.118 11.844 0.047 1 92.75 149 ALA B C 1
ATOM 2932 O O . ALA B 1 149 ? 0.977 11.859 -1.178 1 92.75 149 ALA B O 1
ATOM 2933 N N . LEU B 1 150 ? 0.982 12.867 0.771 1 93.19 150 LEU B N 1
ATOM 2934 C CA . LEU B 1 150 ? 0.583 14.141 0.171 1 93.19 150 LEU B CA 1
ATOM 2935 C C . LEU B 1 150 ? 1.715 14.727 -0.666 1 93.19 150 LEU B C 1
ATOM 2937 O O . LEU B 1 150 ? 1.471 15.312 -1.722 1 93.19 150 LEU B O 1
ATOM 2941 N N . VAL B 1 151 ? 2.916 14.586 -0.17 1 88.44 151 VAL B N 1
ATOM 2942 C CA . VAL B 1 151 ? 4.066 15.062 -0.932 1 88.44 151 VAL B CA 1
ATOM 2943 C C . VAL B 1 151 ? 4.172 14.289 -2.246 1 88.44 151 VAL B C 1
ATOM 2945 O O . VAL B 1 151 ? 4.398 14.883 -3.303 1 88.44 151 VAL B O 1
ATOM 2948 N N . TRP B 1 152 ? 3.959 12.977 -2.162 1 87.38 152 TRP B N 1
ATOM 2949 C CA . TRP B 1 152 ? 3.969 12.148 -3.363 1 87.38 152 TRP B CA 1
ATOM 2950 C C . TRP B 1 152 ? 2.84 12.547 -4.309 1 87.38 152 TRP B C 1
ATOM 2952 O O . TRP B 1 152 ? 3.043 12.641 -5.523 1 87.38 152 TRP B O 1
ATOM 2962 N N . LEU B 1 153 ? 1.722 12.773 -3.754 1 89.62 153 LEU B N 1
ATOM 2963 C CA . LEU B 1 153 ? 0.562 13.156 -4.551 1 89.62 153 LEU B CA 1
ATOM 2964 C C . LEU B 1 153 ? 0.802 14.492 -5.25 1 89.62 153 LEU B C 1
ATOM 2966 O O . LEU B 1 153 ? 0.358 14.695 -6.383 1 89.62 153 LEU B O 1
ATOM 2970 N N . ALA B 1 154 ? 1.451 15.344 -4.594 1 89.69 154 ALA B N 1
ATOM 2971 C CA . ALA B 1 154 ? 1.733 16.656 -5.172 1 89.69 154 ALA B CA 1
ATOM 2972 C C . ALA B 1 154 ? 2.592 16.531 -6.43 1 89.69 154 ALA B C 1
ATOM 2974 O O . ALA B 1 154 ? 2.463 17.328 -7.359 1 89.69 154 ALA B O 1
ATOM 2975 N N . LYS B 1 155 ? 3.414 15.578 -6.398 1 82.19 155 LYS B N 1
ATOM 2976 C CA . LYS B 1 155 ? 4.234 15.328 -7.582 1 82.19 155 LYS B CA 1
ATOM 2977 C C . LYS B 1 155 ? 3.387 14.797 -8.734 1 82.19 155 LYS B C 1
ATOM 2979 O O . LYS B 1 155 ? 3.717 15 -9.898 1 82.19 155 LYS B O 1
ATOM 2984 N N . MET B 1 156 ? 2.336 14.141 -8.422 1 82 156 MET B N 1
ATOM 2985 C CA . MET B 1 156 ? 1.496 13.492 -9.43 1 82 156 MET B CA 1
ATOM 2986 C C . MET B 1 156 ? 0.446 14.461 -9.969 1 82 156 MET B C 1
ATOM 2988 O O . MET B 1 156 ? 0.196 14.5 -11.172 1 82 156 MET B O 1
ATOM 2992 N N . VAL B 1 157 ? -0.176 15.211 -9.094 1 88.44 157 VAL B N 1
ATOM 2993 C CA . VAL B 1 157 ? -1.329 15.992 -9.523 1 88.44 157 VAL B CA 1
ATOM 2994 C C . VAL B 1 157 ? -1.044 17.484 -9.32 1 88.44 157 VAL B C 1
ATOM 2996 O O . VAL B 1 157 ? -1.897 18.328 -9.602 1 88.44 157 VAL B O 1
ATOM 2999 N N . GLY B 1 158 ? 0.115 17.812 -8.789 1 88.69 158 GLY B N 1
ATOM 3000 C CA . GLY B 1 158 ? 0.469 19.203 -8.523 1 88.69 158 GLY B CA 1
ATOM 3001 C C . GLY B 1 158 ? 0.084 19.656 -7.129 1 88.69 158 GLY B C 1
ATOM 3002 O O . GLY B 1 158 ? -0.778 19.047 -6.488 1 88.69 158 GLY B O 1
ATOM 3003 N N . VAL B 1 159 ? 0.696 20.719 -6.719 1 93.12 159 VAL B N 1
ATOM 3004 C CA . VAL B 1 159 ? 0.452 21.297 -5.398 1 93.12 159 VAL B CA 1
ATOM 3005 C C . VAL B 1 159 ? -0.995 21.766 -5.305 1 93.12 159 VAL B C 1
ATOM 3007 O O . VAL B 1 159 ? -1.657 21.562 -4.285 1 93.12 159 VAL B O 1
ATOM 3010 N N . GLU B 1 160 ? -1.465 22.297 -6.332 1 94.19 160 GLU B N 1
ATOM 3011 C CA . GLU B 1 160 ? -2.836 22.797 -6.359 1 94.19 160 GLU B CA 1
ATOM 3012 C C . GLU B 1 160 ? -3.84 21.672 -6.164 1 94.19 160 GLU B C 1
ATOM 3014 O O . GLU B 1 160 ? -4.867 21.844 -5.508 1 94.19 160 GLU B O 1
ATOM 3019 N N . GLY B 1 161 ? -3.525 20.562 -6.758 1 94.5 161 GLY B N 1
ATOM 3020 C CA . GLY B 1 161 ? -4.379 19.406 -6.566 1 94.5 161 GLY B CA 1
ATOM 3021 C C . GLY B 1 161 ? -4.461 18.953 -5.121 1 94.5 161 GLY B C 1
ATOM 3022 O O . GLY B 1 161 ? -5.551 18.688 -4.609 1 94.5 161 GLY B O 1
ATOM 3023 N N . VAL B 1 162 ? -3.346 18.938 -4.473 1 95.5 162 VAL B N 1
ATOM 3024 C CA . VAL B 1 162 ? -3.301 18.516 -3.078 1 95.5 162 VAL B CA 1
ATOM 3025 C C . VAL B 1 162 ? -4.031 19.531 -2.201 1 95.5 162 VAL B C 1
ATOM 3027 O O . VAL B 1 162 ? -4.793 19.156 -1.309 1 95.5 162 VAL B O 1
ATOM 3030 N N . VAL B 1 163 ? -3.785 20.766 -2.453 1 94.69 163 VAL B N 1
ATOM 3031 C CA . VAL B 1 163 ? -4.469 21.812 -1.703 1 94.69 163 VAL B CA 1
ATOM 3032 C C . VAL B 1 163 ? -5.98 21.703 -1.907 1 94.69 163 VAL B C 1
ATOM 3034 O O . VAL B 1 163 ? -6.754 21.891 -0.968 1 94.69 163 VAL B O 1
ATOM 3037 N N . GLY B 1 164 ? -6.305 21.422 -3.109 1 95.06 164 GLY B N 1
ATOM 3038 C CA . GLY B 1 164 ? -7.711 21.172 -3.383 1 95.06 164 GLY B CA 1
ATOM 3039 C C . GLY B 1 164 ? -8.281 20.031 -2.557 1 95.06 164 GLY B C 1
ATOM 3040 O O . GLY B 1 164 ? -9.398 20.125 -2.043 1 95.06 164 GLY B O 1
ATOM 3041 N N . LEU B 1 165 ? -7.578 19 -2.402 1 95.44 165 LEU B N 1
ATOM 3042 C CA . LEU B 1 165 ? -8.023 17.844 -1.619 1 95.44 165 LEU B CA 1
ATOM 3043 C C . LEU B 1 165 ? -8.141 18.203 -0.143 1 95.44 165 LEU B C 1
ATOM 3045 O O . LEU B 1 165 ? -9.086 17.797 0.529 1 95.44 165 LEU B O 1
ATOM 3049 N N . LEU B 1 166 ? -7.145 18.922 0.373 1 95.62 166 LEU B N 1
ATOM 3050 C CA . LEU B 1 166 ? -7.223 19.391 1.756 1 95.62 166 LEU B CA 1
ATOM 3051 C C . LEU B 1 166 ? -8.438 20.281 1.962 1 95.62 166 LEU B C 1
ATOM 3053 O O . LEU B 1 166 ? -9.125 20.188 2.982 1 95.62 166 LEU B O 1
ATOM 3057 N N . SER B 1 167 ? -8.695 21.078 0.96 1 94.69 167 SER B N 1
ATOM 3058 C CA . SER B 1 167 ? -9.875 21.938 1.001 1 94.69 167 SER B CA 1
ATOM 3059 C C . SER B 1 167 ? -11.156 21.109 0.989 1 94.69 167 SER B C 1
ATOM 3061 O O . SER B 1 167 ? -12.141 21.469 1.634 1 94.69 167 SER B O 1
ATOM 3063 N N . PHE B 1 168 ? -11.148 20.125 0.28 1 94.06 168 PHE B N 1
ATOM 3064 C CA . PHE B 1 168 ? -12.281 19.219 0.245 1 94.06 168 PHE B CA 1
ATOM 3065 C C . PHE B 1 168 ? -12.578 18.656 1.634 1 94.06 168 PHE B C 1
ATOM 3067 O O . PHE B 1 168 ? -13.727 18.656 2.082 1 94.06 168 PHE B O 1
ATOM 3074 N N . VAL B 1 169 ? -11.555 18.141 2.289 1 91.06 169 VAL B N 1
ATOM 3075 C CA . VAL B 1 169 ? -11.711 17.609 3.635 1 91.06 169 VAL B CA 1
ATOM 3076 C C . VAL B 1 169 ? -12.234 18.688 4.57 1 91.06 169 VAL B C 1
ATOM 3078 O O . VAL B 1 169 ? -13.164 18.453 5.344 1 91.06 169 VAL B O 1
ATOM 3081 N N . HIS B 1 170 ? -11.586 19.781 4.484 1 91.75 170 HIS B N 1
ATOM 3082 C CA . HIS B 1 170 ? -11.992 20.922 5.297 1 91.75 170 HIS B CA 1
ATOM 3083 C C . HIS B 1 170 ? -13.477 21.219 5.121 1 91.75 170 HIS B C 1
ATOM 3085 O O . HIS B 1 170 ? -14.219 21.297 6.102 1 91.75 170 HIS B O 1
ATOM 3091 N N . ASP B 1 171 ? -13.891 21.391 3.904 1 90.69 171 ASP B N 1
ATOM 3092 C CA . ASP B 1 171 ? -15.266 21.766 3.607 1 90.69 171 ASP B CA 1
ATOM 3093 C C . ASP B 1 171 ? -16.234 20.656 4.02 1 90.69 171 ASP B C 1
ATOM 3095 O O . ASP B 1 171 ? -17.328 20.938 4.52 1 90.69 171 ASP B O 1
ATOM 3099 N N . TYR B 1 172 ? -15.875 19.516 3.791 1 88.56 172 TYR B N 1
ATOM 3100 C CA . TYR B 1 172 ? -16.719 18.391 4.152 1 88.56 172 TYR B CA 1
ATOM 3101 C C . TYR B 1 172 ? -16.969 18.344 5.656 1 88.56 172 TYR B C 1
ATOM 3103 O O . TYR B 1 172 ? -18.078 18.062 6.105 1 88.56 172 TYR B O 1
ATOM 3111 N N . VAL B 1 173 ? -15.953 18.609 6.34 1 84.19 173 VAL B N 1
ATOM 3112 C CA . VAL B 1 173 ? -16.078 18.562 7.793 1 84.19 173 VAL B CA 1
ATOM 3113 C C . VAL B 1 173 ? -16.812 19.797 8.297 1 84.19 173 VAL B C 1
ATOM 3115 O O . VAL B 1 173 ? -17.656 19.703 9.195 1 84.19 173 VAL B O 1
ATOM 3118 N N . GLU B 1 174 ? -16.562 20.984 7.738 1 83.5 174 GLU B N 1
ATOM 3119 C CA . GLU B 1 174 ? -17.141 22.25 8.203 1 83.5 174 GLU B CA 1
ATOM 3120 C C . GLU B 1 174 ? -18.609 22.391 7.773 1 83.5 174 GLU B C 1
ATOM 3122 O O . GLU B 1 174 ? -19.438 22.859 8.547 1 83.5 174 GLU B O 1
ATOM 3127 N N . ARG B 1 175 ? -18.859 22 6.574 1 86.62 175 ARG B N 1
ATOM 3128 C CA . ARG B 1 175 ? -20.172 22.312 6.012 1 86.62 175 ARG B CA 1
ATOM 3129 C C . ARG B 1 175 ? -20.938 21.031 5.707 1 86.62 175 ARG B C 1
ATOM 3131 O O . ARG B 1 175 ? -22.156 21.062 5.504 1 86.62 175 ARG B O 1
ATOM 3138 N N . GLY B 1 176 ? -20.203 19.922 5.652 1 83.06 176 GLY B N 1
ATOM 3139 C CA . GLY B 1 176 ? -20.859 18.656 5.324 1 83.06 176 GLY B CA 1
ATOM 3140 C C . GLY B 1 176 ? -21.141 18.5 3.838 1 83.06 176 GLY B C 1
ATOM 3141 O O . GLY B 1 176 ? -21.969 17.672 3.439 1 83.06 176 GLY B O 1
ATOM 3142 N N . GLU B 1 177 ? -20.484 19.344 3.043 1 85.44 177 GLU B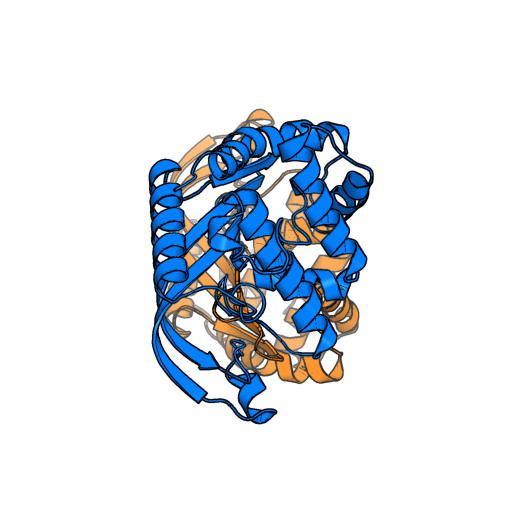 N 1
ATOM 3143 C CA . GLU B 1 177 ? -20.734 19.312 1.604 1 85.44 177 GLU B CA 1
ATOM 3144 C C . GLU B 1 177 ? -19.438 19.094 0.831 1 85.44 177 GLU B C 1
ATOM 3146 O O . GLU B 1 177 ? -18.359 19.484 1.286 1 85.44 177 GLU B O 1
ATOM 3151 N N . PHE B 1 178 ? -19.719 18.438 -0.286 1 89.69 178 PHE B N 1
ATOM 3152 C CA . PHE B 1 178 ? -18.594 18.25 -1.189 1 89.69 178 PHE B CA 1
ATOM 3153 C C . PHE B 1 178 ? -18.375 19.5 -2.053 1 89.69 178 PHE B C 1
ATOM 3155 O O . PHE B 1 178 ? -19.344 20.109 -2.494 1 89.69 178 PHE B O 1
ATOM 3162 N N . ASN B 1 179 ? -17.188 19.891 -2.18 1 90.94 179 ASN B N 1
ATOM 3163 C CA . ASN B 1 179 ? -16.891 20.938 -3.158 1 90.94 179 ASN B CA 1
ATOM 3164 C C . ASN B 1 179 ? -16.422 20.344 -4.484 1 90.94 179 ASN B C 1
ATOM 3166 O O . ASN B 1 179 ? -16.484 19.125 -4.684 1 90.94 179 ASN B O 1
ATOM 3170 N N . ASP B 1 180 ? -15.969 21.156 -5.387 1 89.69 180 ASP B N 1
ATOM 3171 C CA . ASP B 1 180 ? -15.664 20.75 -6.758 1 89.69 180 ASP B CA 1
ATOM 3172 C C . ASP B 1 180 ? -14.445 19.828 -6.797 1 89.69 180 ASP B C 1
ATOM 3174 O O . ASP B 1 180 ? -14.242 19.109 -7.777 1 89.69 180 ASP B O 1
ATOM 3178 N N . ASN B 1 181 ? -13.734 19.828 -5.762 1 91.5 181 ASN B N 1
ATOM 3179 C CA . ASN B 1 181 ? -12.531 19.016 -5.727 1 91.5 181 ASN B CA 1
ATOM 3180 C C . ASN B 1 181 ? -12.859 17.531 -5.527 1 91.5 181 ASN B C 1
ATOM 3182 O O . ASN B 1 181 ? -11.961 16.688 -5.562 1 91.5 181 ASN B O 1
ATOM 3186 N N . VAL B 1 182 ? -14.109 17.25 -5.398 1 93.12 182 VAL B N 1
ATOM 3187 C CA . VAL B 1 182 ? -14.562 15.875 -5.238 1 93.12 182 VAL B CA 1
ATOM 3188 C C . VAL B 1 182 ? -14.188 15.062 -6.477 1 93.12 182 VAL B C 1
ATOM 3190 O O . VAL B 1 182 ? -13.867 13.875 -6.375 1 93.12 182 VAL B O 1
ATOM 3193 N N . ARG B 1 183 ? -14.172 15.625 -7.562 1 92 183 ARG B N 1
ATOM 3194 C CA . ARG B 1 183 ? -13.852 14.938 -8.805 1 92 183 ARG B CA 1
ATOM 3195 C C . ARG B 1 183 ? -12.391 14.477 -8.82 1 92 183 ARG B C 1
ATOM 3197 O O . ARG B 1 183 ? -12.078 13.406 -9.336 1 92 183 ARG B O 1
ATOM 3204 N N . LEU B 1 184 ? -11.594 15.352 -8.266 1 93 184 LEU B N 1
ATOM 3205 C CA . LEU B 1 184 ? -10.188 14.984 -8.156 1 93 184 LEU B CA 1
ATOM 3206 C C . LEU B 1 184 ? -10.008 13.766 -7.262 1 93 184 LEU B C 1
ATOM 3208 O O . LEU B 1 184 ? -9.258 12.852 -7.59 1 93 184 LEU B O 1
ATOM 3212 N N . LEU B 1 185 ? -10.656 13.758 -6.195 1 92.5 185 LEU B N 1
ATOM 3213 C CA . LEU B 1 185 ? -10.578 12.641 -5.258 1 92.5 185 LEU B CA 1
ATOM 3214 C C . LEU B 1 185 ? -11.078 11.352 -5.906 1 92.5 185 LEU B C 1
ATOM 3216 O O . LEU B 1 185 ? -10.406 10.32 -5.84 1 92.5 185 LEU B O 1
ATOM 3220 N N . VAL B 1 186 ? -12.18 11.414 -6.543 1 92.94 186 VAL B N 1
ATOM 3221 C CA . VAL B 1 186 ? -12.758 10.258 -7.215 1 92.94 186 VAL B CA 1
ATOM 3222 C C . VAL B 1 186 ? -11.812 9.766 -8.312 1 92.94 186 VAL B C 1
ATOM 3224 O O . VAL B 1 186 ? -11.602 8.562 -8.461 1 92.94 186 VAL B O 1
ATOM 3227 N N . GLY B 1 187 ? -11.273 10.711 -9.023 1 87.94 187 GLY B N 1
ATOM 3228 C CA . GLY B 1 187 ? -10.305 10.367 -10.047 1 87.94 187 GLY B CA 1
ATOM 3229 C C . GLY B 1 187 ? -9.094 9.625 -9.508 1 87.94 187 GLY B C 1
ATOM 3230 O O . GLY B 1 187 ? -8.648 8.641 -10.102 1 87.94 187 GLY B O 1
ATOM 3231 N N . LEU B 1 188 ? -8.609 10.047 -8.43 1 87.06 188 LEU B N 1
ATOM 3232 C CA . LEU B 1 188 ? -7.449 9.422 -7.801 1 87.06 188 LEU B CA 1
ATOM 3233 C C . LEU B 1 188 ? -7.777 8.008 -7.332 1 87.06 188 LEU B C 1
ATOM 3235 O O . LEU B 1 188 ? -7.004 7.074 -7.574 1 87.06 188 LEU B O 1
ATOM 3239 N N . ILE B 1 189 ? -8.891 7.863 -6.707 1 86.19 189 ILE B N 1
ATOM 3240 C CA . ILE B 1 189 ? -9.32 6.562 -6.207 1 86.19 189 ILE B CA 1
ATOM 3241 C C . ILE B 1 189 ? -9.539 5.609 -7.379 1 86.19 189 ILE B C 1
ATOM 3243 O O . ILE B 1 189 ? -9.102 4.457 -7.34 1 86.19 189 ILE B O 1
ATOM 3247 N N . SER B 1 190 ? -10.102 6.129 -8.398 1 81.25 190 SER B N 1
ATOM 3248 C CA . SER B 1 190 ? -10.375 5.32 -9.586 1 81.25 190 SER B CA 1
ATOM 3249 C C . SER B 1 190 ? -9.078 4.902 -10.281 1 81.25 190 SER B C 1
ATOM 3251 O O . SER B 1 190 ? -9 3.812 -10.852 1 81.25 190 SER B O 1
ATOM 3253 N N . ARG B 1 191 ? -8.141 5.773 -10.25 1 75.19 191 ARG B N 1
ATOM 3254 C CA . ARG B 1 191 ? -6.848 5.465 -10.852 1 75.19 191 ARG B CA 1
ATOM 3255 C C . ARG B 1 191 ? -6.211 4.25 -10.195 1 75.19 191 ARG B C 1
ATOM 3257 O O . ARG B 1 191 ? -5.438 3.527 -10.828 1 75.19 191 ARG B O 1
ATOM 3264 N N . TRP B 1 192 ? -6.605 4.035 -9.023 1 73.75 192 TRP B N 1
ATOM 3265 C CA . TRP B 1 192 ? -6.059 2.893 -8.305 1 73.75 192 TRP B CA 1
ATOM 3266 C C . TRP B 1 192 ? -6.922 1.652 -8.516 1 73.75 192 TRP B C 1
ATOM 3268 O O . TRP B 1 192 ? -6.715 0.627 -7.855 1 73.75 192 TRP B O 1
ATOM 3278 N N . GLY B 1 193 ? -7.953 1.764 -9.297 1 71.31 193 GLY B N 1
ATOM 3279 C CA . GLY B 1 193 ? -8.75 0.61 -9.688 1 71.31 193 GLY B CA 1
ATOM 3280 C C . GLY B 1 193 ? -9.969 0.404 -8.82 1 71.31 193 GLY B C 1
ATOM 3281 O O . GLY B 1 193 ? -10.602 -0.656 -8.859 1 71.31 193 GLY B O 1
ATOM 3282 N N . VAL B 1 194 ? -10.266 1.279 -7.98 1 77.38 194 VAL B N 1
ATOM 3283 C CA . VAL B 1 194 ? -11.453 1.189 -7.141 1 77.38 194 VAL B CA 1
ATOM 3284 C C . VAL B 1 194 ? -12.633 1.881 -7.824 1 77.38 194 VAL B C 1
ATOM 3286 O O . VAL B 1 194 ? -12.602 3.094 -8.047 1 77.38 194 VAL B O 1
ATOM 3289 N N . PRO B 1 195 ? -13.547 1.119 -8.18 1 81.62 195 PRO B N 1
ATOM 3290 C CA . PRO B 1 195 ? -14.719 1.741 -8.805 1 81.62 195 PRO B CA 1
ATOM 3291 C C . PRO B 1 195 ? -15.531 2.584 -7.828 1 81.62 195 PRO B C 1
ATOM 3293 O O . PRO B 1 195 ? -16.109 2.049 -6.871 1 81.62 195 PRO B O 1
ATOM 3296 N N . ILE B 1 196 ? -15.516 3.896 -8.086 1 89.25 196 ILE B N 1
ATOM 3297 C CA . ILE B 1 196 ? -16.25 4.793 -7.203 1 89.25 196 ILE B CA 1
ATOM 3298 C C . ILE B 1 196 ? -16.781 5.984 -8 1 89.25 196 ILE B C 1
ATOM 3300 O O . ILE B 1 196 ? -16.125 6.441 -8.945 1 89.25 196 ILE B O 1
ATOM 3304 N N . THR B 1 197 ? -18 6.379 -7.676 1 91.12 197 THR B N 1
ATOM 3305 C CA . THR B 1 197 ? -18.609 7.578 -8.25 1 91.12 197 THR B CA 1
ATOM 3306 C C . THR B 1 197 ? -18.781 8.656 -7.188 1 91.12 197 THR B C 1
ATOM 3308 O O . THR B 1 197 ? -18.594 8.398 -6 1 91.12 197 THR B O 1
ATOM 3311 N N . VAL B 1 198 ? -19.125 9.867 -7.609 1 90.12 198 VAL B N 1
ATOM 3312 C CA . VAL B 1 198 ? -19.359 10.953 -6.668 1 90.12 198 VAL B CA 1
ATOM 3313 C C . VAL B 1 198 ? -20.516 10.594 -5.742 1 90.12 198 VAL B C 1
ATOM 3315 O O . VAL B 1 198 ? -20.469 10.859 -4.539 1 90.12 198 VAL B O 1
ATOM 3318 N N . GLU B 1 199 ? -21.453 9.922 -6.254 1 88.5 199 GLU B N 1
ATOM 3319 C CA . GLU B 1 199 ? -22.641 9.539 -5.484 1 88.5 199 GLU B CA 1
ATOM 3320 C C . GLU B 1 199 ? -22.281 8.516 -4.406 1 88.5 199 GLU B C 1
ATOM 3322 O O . GLU B 1 199 ? -22.703 8.648 -3.258 1 88.5 199 GLU B O 1
ATOM 3327 N N . SER B 1 200 ? -21.453 7.602 -4.805 1 91.62 200 SER B N 1
ATOM 3328 C CA . SER B 1 200 ? -21.125 6.543 -3.857 1 91.62 200 SER B CA 1
ATOM 3329 C C . SER B 1 200 ? -20.078 7.008 -2.854 1 91.62 200 SER B C 1
ATOM 3331 O O . SER B 1 200 ? -19.906 6.398 -1.795 1 91.62 200 SER B O 1
ATOM 3333 N N . LEU B 1 201 ? -19.391 8.039 -3.246 1 91.94 201 LEU B N 1
ATOM 3334 C CA . LEU B 1 201 ? -18.344 8.547 -2.365 1 91.94 201 LEU B CA 1
ATOM 3335 C C . LEU B 1 201 ? -18.938 9.062 -1.059 1 91.94 201 LEU B C 1
ATOM 3337 O O . LEU B 1 201 ? -18.344 8.898 0.007 1 91.94 201 LEU B O 1
ATOM 3341 N N . SER B 1 202 ? -20.078 9.742 -1.154 1 87.88 202 SER B N 1
ATOM 3342 C CA . SER B 1 202 ? -20.719 10.266 0.045 1 87.88 202 SER B CA 1
ATOM 3343 C C . SER B 1 202 ? -20.969 9.164 1.07 1 87.88 202 SER B C 1
ATOM 3345 O O . SER B 1 202 ? -20.703 9.352 2.262 1 87.88 202 SER B O 1
ATOM 3347 N N . ASN B 1 203 ? -21.391 8.07 0.555 1 89.81 203 ASN B N 1
ATOM 3348 C CA . ASN B 1 203 ? -21.609 6.926 1.435 1 89.81 203 ASN B CA 1
ATOM 3349 C C . ASN B 1 203 ? -20.297 6.34 1.94 1 89.81 203 ASN B C 1
ATOM 3351 O O . ASN B 1 203 ? -20.203 5.918 3.096 1 89.81 203 ASN B O 1
ATOM 3355 N N . ALA B 1 204 ? -19.359 6.332 1.127 1 92.56 204 ALA B N 1
ATOM 3356 C CA . ALA B 1 204 ? -18.062 5.758 1.468 1 92.56 204 ALA B CA 1
ATOM 3357 C C . ALA B 1 204 ? -17.375 6.566 2.562 1 92.56 204 ALA B C 1
ATOM 3359 O O . ALA B 1 204 ? -16.562 6.031 3.32 1 92.56 204 ALA B O 1
ATOM 3360 N N . LEU B 1 205 ? -17.75 7.887 2.709 1 91.38 205 LEU B N 1
ATOM 3361 C CA . LEU B 1 205 ? -17.078 8.773 3.646 1 91.38 205 LEU B CA 1
ATOM 3362 C C . LEU B 1 205 ? -17.906 8.969 4.91 1 91.38 205 LEU B C 1
ATOM 3364 O O . LEU B 1 205 ? -17.516 9.734 5.801 1 91.38 205 LEU B O 1
ATOM 3368 N N . LEU B 1 206 ? -18.922 8.305 5.039 1 86.12 206 LEU B N 1
ATOM 3369 C CA . LEU B 1 206 ? -19.781 8.43 6.211 1 86.12 206 LEU B CA 1
ATOM 3370 C C . LEU B 1 206 ? -19 8.156 7.492 1 86.12 206 LEU B C 1
ATOM 3372 O O . LEU B 1 206 ? -19.125 8.891 8.469 1 86.12 206 LEU B O 1
ATOM 3376 N N . PRO B 1 207 ? -18.156 7.145 7.469 1 83.75 207 PRO B N 1
ATOM 3377 C CA . PRO B 1 207 ? -17.391 6.91 8.695 1 83.75 207 PRO B CA 1
ATOM 3378 C C . PRO B 1 207 ? -16.516 8.102 9.086 1 83.75 207 PRO B C 1
ATOM 3380 O O . PRO B 1 207 ? -16.188 8.273 10.258 1 83.75 207 PRO B O 1
ATOM 3383 N N . ALA B 1 208 ? -16.109 8.844 8.125 1 83.5 208 ALA B N 1
ATOM 3384 C CA . ALA B 1 208 ? -15.195 9.961 8.344 1 83.5 208 ALA B CA 1
ATOM 3385 C C . ALA B 1 208 ? -15.898 11.117 9.047 1 83.5 208 ALA B C 1
ATOM 3387 O O . ALA B 1 208 ? -15.273 11.867 9.797 1 83.5 208 ALA B O 1
ATOM 3388 N N . ARG B 1 209 ? -17.062 11.289 8.773 1 79.06 209 ARG B N 1
ATOM 3389 C CA . ARG B 1 209 ? -17.766 12.469 9.266 1 79.06 209 ARG B CA 1
ATOM 3390 C C . ARG B 1 209 ? -17.75 12.516 10.789 1 79.06 209 ARG B C 1
ATOM 3392 O O . ARG B 1 209 ? -17.406 13.539 11.383 1 79.06 209 ARG B O 1
ATOM 3399 N N . ARG B 1 210 ? -18.016 11.422 11.344 1 76.19 210 ARG B N 1
ATOM 3400 C CA . ARG B 1 210 ? -18.047 11.367 12.797 1 76.19 210 ARG B CA 1
ATOM 3401 C C . ARG B 1 210 ? -16.641 11.539 13.375 1 76.19 210 ARG B C 1
ATOM 3403 O O . ARG B 1 210 ? -16.438 12.312 14.305 1 76.19 210 ARG B O 1
ATOM 3410 N N . SER B 1 211 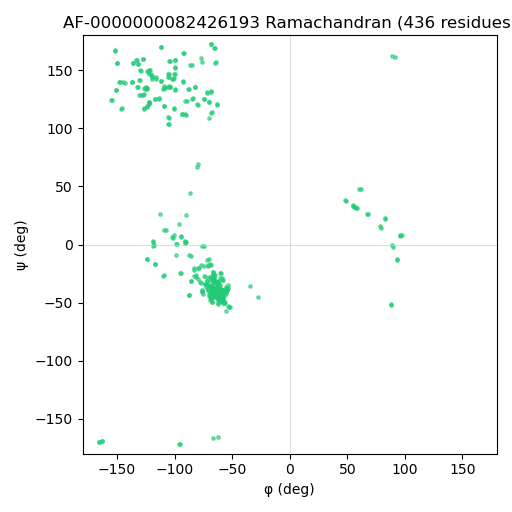? -15.781 10.891 12.812 1 76.62 211 SER B N 1
ATOM 3411 C CA . SER B 1 211 ? -14.406 10.891 13.312 1 76.62 211 SER B CA 1
ATOM 3412 C C . SER B 1 211 ? -13.75 12.25 13.133 1 76.62 211 SER B C 1
ATOM 3414 O O . SER B 1 211 ? -13.07 12.742 14.039 1 76.62 211 SER B O 1
ATOM 3416 N N . LEU B 1 212 ? -14.016 12.828 12.016 1 78.62 212 LEU B N 1
ATOM 3417 C CA . LEU B 1 212 ? -13.375 14.102 11.727 1 78.62 212 LEU B CA 1
ATOM 3418 C C . LEU B 1 212 ? -14 15.227 12.547 1 78.62 212 LEU B C 1
ATOM 3420 O O . LEU B 1 212 ? -13.312 16.172 12.938 1 78.62 212 LEU B O 1
ATOM 3424 N N . ASN B 1 213 ? -15.188 15.008 12.867 1 78.12 213 ASN B N 1
ATOM 3425 C CA . ASN B 1 213 ? -15.836 15.969 13.766 1 78.12 213 ASN B CA 1
ATOM 3426 C C . ASN B 1 213 ? -15.289 15.859 15.18 1 78.12 213 ASN B C 1
ATOM 3428 O O . ASN B 1 213 ? -15.188 16.859 15.891 1 78.12 213 ASN B O 1
ATOM 3432 N N . ALA B 1 214 ? -14.93 14.711 15.5 1 77.75 214 ALA B N 1
ATOM 3433 C CA . ALA B 1 214 ? -14.328 14.523 16.828 1 77.75 214 ALA B CA 1
ATOM 3434 C C . ALA B 1 214 ? -12.977 15.234 16.922 1 77.75 214 ALA B C 1
ATOM 3436 O O . ALA B 1 214 ? -12.602 15.719 17.984 1 77.75 214 ALA B O 1
ATOM 3437 N N . LEU B 1 215 ? -12.359 15.297 15.805 1 78.19 215 LEU B N 1
ATOM 3438 C CA . LEU B 1 215 ? -11.086 16 15.766 1 78.19 215 LEU B CA 1
ATOM 3439 C C . LEU B 1 215 ? -11.273 17.5 16.016 1 78.19 215 LEU B C 1
ATOM 3441 O O . LEU B 1 215 ? -10.383 18.156 16.547 1 78.19 215 LEU B O 1
ATOM 3445 N N . ARG B 1 216 ? -12.414 17.922 15.633 1 77 216 ARG B N 1
ATOM 3446 C CA . ARG B 1 216 ? -12.703 19.344 15.805 1 77 216 ARG B CA 1
ATOM 3447 C C . ARG B 1 216 ? -12.969 19.688 17.266 1 77 216 ARG B C 1
ATOM 3449 O O . ARG B 1 216 ? -12.688 20.797 17.719 1 77 216 ARG B O 1
ATOM 3456 N N . GLN B 1 217 ? -13.555 18.797 17.953 1 66.88 217 GLN B N 1
ATOM 3457 C CA . GLN B 1 217 ? -14.062 19.078 19.297 1 66.88 217 GLN B CA 1
ATOM 3458 C C . GLN B 1 217 ? -12.953 19 20.328 1 66.88 217 GLN B C 1
ATOM 3460 O O . GLN B 1 217 ? -13.078 19.547 21.422 1 66.88 217 GLN B O 1
ATOM 3465 N N . ILE B 1 218 ? -11.977 18.203 20.016 1 57.69 218 ILE B N 1
ATOM 3466 C CA . ILE B 1 218 ? -11.008 18 21.094 1 57.69 218 ILE B CA 1
ATOM 3467 C C . ILE B 1 218 ? -10.031 19.172 21.141 1 57.69 218 ILE B C 1
ATOM 3469 O O . ILE B 1 218 ? -9.133 19.281 20.297 1 57.69 218 ILE B O 1
ATOM 3473 N N . SER B 1 219 ? -10.688 20.188 21.484 1 54.53 219 SER B N 1
ATOM 3474 C CA . SER B 1 219 ? -9.906 21.391 21.797 1 54.53 219 SER B CA 1
ATOM 3475 C C . SER B 1 219 ? -8.984 21.156 22.984 1 54.53 219 SER B C 1
ATOM 3477 O O . SER B 1 219 ? -9.102 20.141 23.688 1 54.53 219 SER B O 1
ATOM 3479 N N . TYR B 1 220 ? -8.312 22.266 23.719 1 45.66 220 TYR B N 1
ATOM 3480 C CA . TYR B 1 220 ? -7.434 22.375 24.875 1 45.66 220 TYR B CA 1
ATOM 3481 C C . TYR B 1 220 ? -7.988 21.594 26.062 1 45.66 220 TYR B C 1
ATOM 3483 O O . TYR B 1 220 ? -9.203 21.469 26.219 1 45.66 220 TYR B O 1
#

Nearest PDB structures (foldseek):
  6bjp-assembly1_B  TM=2.372E-01  e=1.560E+00  Pseudomonas aeruginosa PAO1
  8t6n-assembly1_F  TM=2.699E-01  e=3.419E+00  synthetic construct
  6bjp-assembly1_D-2  TM=2.393E-01  e=2.184E+00  Pseudomonas aeruginosa PAO1
  5fhz-assembly1_A  TM=2.557E-01  e=2.732E+00  Homo sapiens
  5fhz-assembly1_B  TM=2.562E-01  e=9.824E-01  Homo sapiens